Protein 6WN2 (pdb70)

Nearest PDB structures (foldseek):
  6wn2-assembly1_B  TM=1.003E+00  e=2.909E-62  Escherichia coli
  1x8x-assembly1_A  TM=9.915E-01  e=3.720E-56  Escherichia coli
  6hb5-assembly1_A  TM=9.969E-01  e=1.531E-54  Escherichia coli BL21(DE3)
  6hb6-assembly1_A  TM=9.961E-01  e=2.624E-54  Escherichia coli BL21(DE3)
  1wq3-assembly1_A  TM=9.915E-01  e=6.558E-54  Escherichia coli str. K-12 substr. W3110

Foldseek 3Di:
DLVVLCVVLQFFDDKPCCVVVVVVLVVAAAEEEEEDELLDLFDFPQCQLVLLVLLSSVVSPYAYEYEYALPLNQQDAQFQPQADRDGDDSVVRVNSSVSHLVQSVVSAACPDPPNRYHYHYLCVVPVPPDPVNCCPVQVVLDDVVVLCVPPRAVNLVPDVVRHDDPSNSCSLSSLLVVLLCCCVPPVHQEYEEAPSCPSSRVSNQSSNCVPVVDHGMYTHTYRQAAPVRDHPQDDPNHGGTLDCVVPPLQNQLVSLLPHDLRRQLSLCSSQAPDDNVVSVVLNVCCVPVVDHRCRSVVSSQGNSCSRVNPVSSVRNVD/DLVVQLVLLQFFPDKPDVVVVVVVVVVDAAEEEEEDELLDLFDFVQCQLVLLVLLSSVVSPYAYEYEYALPLNQQDALFQPQADRDRDDNVSRVNSSVSHVVQSVLSFAQPDPPNRYHYHYLCVVPVPDDPVCLCPVQVVLDDVVVLCVDNRQVSQPPDPVSHDDPRNSCSLSSLLVVLLCCCVPVVHAEYEEAPSCVSSRVSNQSSNCVNPVDGHMYTYTYRDAAPVRDDPQAQPHHGHGLDCVVQPLQSQLVSLLPHDPRRLLSLCSRQAPDRNVRSVVLNVCCVPPPDHRCSSVVSSQGNSCSSPNPVRSVVNVD

B-factor: mean 38.4, std 14.86, range [16.3, 122.46]

Radius of gyration: 32.3 Å; Cα contacts (8 Å, |Δi|>4): 1134; chains: 2; bounding box: 47×68×113 Å

Structure (mmCIF, N/CA/C/O backbone):
data_6WN2
#
_entry.id   6WN2
#
_cell.length_a   38.093
_cell.length_b   93.904
_cell.length_c   99.900
_cell.angle_alpha   90.000
_cell.angle_beta   92.630
_cell.angle_gamma   90.000
#
_symmetry.space_group_name_H-M   'P 1 21 1'
#
loop_
_entity.id
_entity.type
_entity.pdbx_description
1 polymer 'Tyrosine--tRNA ligase'
2 non-polymer O-SULFO-L-TYROSINE
3 non-polymer 'TETRAETHYLENE GLYCOL'
4 non-polymer 'SODIUM ION'
5 non-polymer 'SULFATE ION'
6 water water
#
loop_
_atom_site.group_PDB
_atom_site.id
_atom_site.type_symbol
_atom_site.label_atom_id
_atom_site.label_alt_id
_atom_site.label_comp_id
_atom_site.label_asym_id
_atom_site.label_entity_id
_atom_site.label_seq_id
_atom_site.pdbx_PDB_ins_code
_atom_site.Cartn_x
_atom_site.Cartn_y
_atom_site.Cartn_z
_atom_site.occupancy
_atom_site.B_iso_or_equiv
_atom_site.auth_seq_id
_atom_site.auth_comp_id
_atom_site.auth_asym_id
_atom_site.auth_atom_id
_atom_site.pdbx_PDB_model_num
ATOM 1 N N . ASN A 1 5 ? 8.198 -29.848 60.072 1.00 47.32 5 ASN A N 1
ATOM 2 C CA A ASN A 1 5 ? 8.054 -29.559 61.529 0.25 49.80 5 ASN A CA 1
ATOM 3 C CA B ASN A 1 5 ? 8.055 -29.560 61.529 0.25 49.82 5 ASN A CA 1
ATOM 4 C CA C ASN A 1 5 ? 8.069 -29.565 61.527 0.50 48.60 5 ASN A CA 1
ATOM 5 C C . ASN A 1 5 ? 8.762 -28.240 61.866 1.00 45.92 5 ASN A C 1
ATOM 6 O O . ASN A 1 5 ? 8.377 -27.620 62.868 1.00 50.46 5 ASN A O 1
ATOM 19 N N . LEU A 1 6 ? 9.773 -27.839 61.082 1.00 45.00 6 LEU A N 1
ATOM 20 C CA . LEU A 1 6 ? 10.429 -26.523 61.353 1.00 41.31 6 LEU A CA 1
ATOM 21 C C . LEU A 1 6 ? 9.349 -25.449 61.197 1.00 32.09 6 LEU A C 1
ATOM 22 O O . LEU A 1 6 ? 9.234 -24.585 62.092 1.00 36.11 6 LEU A O 1
ATOM 27 N N . ILE A 1 7 ? 8.599 -25.483 60.093 1.00 30.31 7 ILE A N 1
ATOM 28 C CA . ILE A 1 7 ? 7.554 -24.452 59.828 1.00 31.18 7 ILE A CA 1
ATOM 29 C C . ILE A 1 7 ? 6.555 -24.454 60.988 1.00 35.79 7 ILE A C 1
ATOM 30 O O . ILE A 1 7 ? 6.216 -23.354 61.492 1.00 34.87 7 ILE A O 1
ATOM 35 N N . LYS A 1 8 ? 6.157 -25.648 61.431 1.00 42.87 8 LYS A N 1
ATOM 36 C CA . LYS A 1 8 ? 5.237 -25.874 62.578 1.00 42.54 8 LYS A CA 1
ATOM 37 C C . LYS A 1 8 ? 5.814 -25.194 63.820 1.00 39.05 8 LYS A C 1
ATOM 38 O O . LYS A 1 8 ? 5.055 -24.467 64.489 1.00 43.77 8 LYS A O 1
ATOM 44 N N . GLN A 1 9 ? 7.097 -25.395 64.127 1.00 34.63 9 GLN A N 1
ATOM 45 C CA . GLN A 1 9 ? 7.709 -24.828 65.363 1.00 43.87 9 GLN A CA 1
ATOM 46 C C . GLN A 1 9 ? 7.819 -23.303 65.239 1.00 35.02 9 GLN A C 1
ATOM 47 O O . GLN A 1 9 ? 7.650 -22.614 66.246 1.00 34.29 9 GLN A O 1
ATOM 53 N N . LEU A 1 10 ? 8.111 -22.786 64.046 1.00 31.05 10 LEU A N 1
ATOM 54 C CA . LEU A 1 10 ? 8.115 -21.315 63.820 1.00 29.51 10 LEU A CA 1
ATOM 55 C C . LEU A 1 10 ? 6.701 -20.769 64.071 1.00 31.93 10 LEU A C 1
ATOM 56 O O . LEU A 1 10 ? 6.566 -19.735 64.751 1.00 27.36 10 LEU A O 1
ATOM 61 N N . GLN A 1 11 ? 5.673 -21.434 63.545 1.00 34.95 11 GLN A N 1
ATOM 62 C CA . GLN A 1 11 ? 4.250 -21.038 63.758 1.00 38.21 11 GLN A CA 1
ATOM 63 C C . GLN A 1 11 ? 3.919 -20.996 65.266 1.00 36.53 11 GLN A C 1
ATOM 64 O O . GLN A 1 11 ? 3.259 -20.047 65.676 1.00 41.59 11 GLN A O 1
ATOM 70 N N . GLU A 1 12 ? 4.409 -21.937 66.074 1.00 38.89 12 GLU A N 1
ATOM 71 C CA . GLU A 1 12 ? 4.197 -21.966 67.544 1.00 38.50 12 GLU A CA 1
ATOM 72 C C . GLU A 1 12 ? 4.719 -20.676 68.177 1.00 40.13 12 GLU A C 1
ATOM 73 O O . GLU A 1 12 ? 4.183 -20.259 69.222 1.00 41.20 12 GLU A O 1
ATOM 79 N N . ARG A 1 13 ? 5.767 -20.083 67.605 1.00 34.36 13 ARG A N 1
ATOM 80 C CA . ARG A 1 13 ? 6.413 -18.879 68.183 1.00 36.16 13 ARG A CA 1
ATOM 81 C C . ARG A 1 13 ? 5.818 -17.609 67.567 1.00 32.58 13 ARG A C 1
ATOM 82 O O . ARG A 1 13 ? 6.287 -16.524 67.925 1.00 33.98 13 ARG A O 1
ATOM 90 N N . GLY A 1 14 ? 4.885 -17.754 66.620 1.00 36.38 14 GLY A N 1
ATOM 91 C CA . GLY A 1 14 ? 4.240 -16.618 65.928 1.00 38.20 14 GLY A CA 1
ATOM 92 C C . GLY A 1 14 ? 5.121 -16.012 64.845 1.00 33.02 14 GLY A C 1
ATOM 93 O O . GLY A 1 14 ? 4.911 -14.836 64.495 1.00 39.25 14 GLY A O 1
ATOM 94 N N . LEU A 1 15 ? 6.066 -16.779 64.308 1.00 32.28 15 LEU A N 1
ATOM 95 C CA . LEU A 1 15 ? 7.134 -16.234 63.431 1.00 28.04 15 LEU A CA 1
ATOM 96 C C . LEU A 1 15 ? 6.810 -16.492 61.961 1.00 30.20 15 LEU A C 1
ATOM 97 O O . LEU A 1 15 ? 7.613 -16.098 61.122 1.00 30.30 15 LEU A O 1
ATOM 102 N N . VAL A 1 16 ? 5.648 -17.062 61.638 1.00 32.96 16 VAL A N 1
ATOM 103 C CA . VAL A 1 16 ? 5.295 -17.319 60.209 1.00 30.29 16 VAL A CA 1
ATOM 104 C C . VAL A 1 16 ? 4.040 -16.513 59.872 1.00 33.10 16 VAL A C 1
ATOM 105 O O . VAL A 1 16 ? 2.992 -16.800 60.438 1.00 34.51 16 VAL A O 1
ATOM 109 N N . ALA A 1 17 ? 4.146 -15.564 58.942 1.00 33.45 17 ALA A N 1
ATOM 110 C CA . ALA A 1 17 ? 2.993 -14.788 58.432 1.00 33.61 17 ALA A CA 1
ATOM 111 C C . ALA A 1 17 ? 2.342 -15.534 57.257 1.00 35.44 17 ALA A C 1
ATOM 112 O O . ALA A 1 17 ? 1.136 -15.811 57.323 1.00 37.90 17 ALA A O 1
ATOM 114 N N . GLN A 1 18 ? 3.097 -15.844 56.205 1.00 36.76 18 GLN A N 1
ATOM 115 C CA . GLN A 1 18 ? 2.569 -16.476 54.967 1.00 36.91 18 GLN A CA 1
ATOM 116 C C . GLN A 1 18 ? 3.613 -17.454 54.424 1.00 31.42 18 GLN A C 1
ATOM 117 O O . GLN A 1 18 ? 4.828 -17.158 54.526 1.00 28.41 18 GLN A O 1
ATOM 123 N N . VAL A 1 19 ? 3.180 -18.566 53.836 1.00 28.58 19 VAL A N 1
ATOM 124 C CA . VAL A 1 19 ? 4.087 -19.451 53.060 1.00 30.38 19 VAL A CA 1
ATOM 125 C C . VAL A 1 19 ? 3.494 -19.619 51.668 1.00 30.66 19 VAL A C 1
ATOM 126 O O . VAL A 1 19 ? 2.260 -19.765 51.572 1.00 35.02 19 VAL A O 1
ATOM 130 N N . THR A 1 20 ? 4.330 -19.599 50.637 1.00 27.95 20 THR A N 1
ATOM 131 C CA . THR A 1 20 ? 3.857 -19.633 49.231 1.00 33.67 20 THR A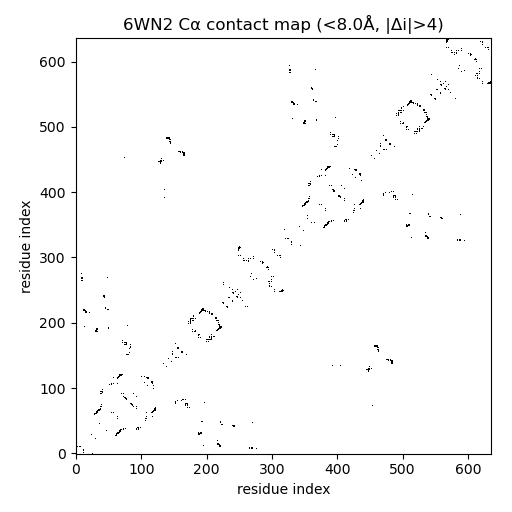 CA 1
ATOM 132 C C . THR A 1 20 ? 3.305 -21.017 48.891 1.00 39.12 20 THR A C 1
ATOM 133 O O . THR A 1 20 ? 2.290 -21.068 48.180 1.00 46.15 20 THR A O 1
ATOM 137 N N . ASP A 1 21 ? 3.912 -22.088 49.406 1.00 38.61 21 ASP A N 1
ATOM 138 C CA . ASP A 1 21 ? 3.421 -23.480 49.176 1.00 35.11 21 ASP A CA 1
ATOM 139 C C . ASP A 1 21 ? 3.859 -24.356 50.350 1.00 34.91 21 ASP A C 1
ATOM 140 O O . ASP A 1 21 ? 4.905 -25.017 50.228 1.00 32.00 21 ASP A O 1
ATOM 145 N N . GLU A 1 22 ? 3.132 -24.295 51.464 1.00 35.99 22 GLU A N 1
ATOM 146 C CA . GLU A 1 22 ? 3.601 -24.848 52.758 1.00 44.07 22 GLU A CA 1
ATOM 147 C C . GLU A 1 22 ? 3.913 -26.342 52.568 1.00 45.55 22 GLU A C 1
ATOM 148 O O . GLU A 1 22 ? 4.972 -26.794 53.059 1.00 38.29 22 GLU A O 1
ATOM 154 N N . GLU A 1 23 ? 3.074 -27.066 51.825 1.00 43.16 23 GLU A N 1
ATOM 155 C CA . GLU A 1 23 ? 3.198 -28.544 51.693 1.00 47.01 23 GLU A CA 1
ATOM 156 C C . GLU A 1 23 ? 4.494 -28.867 50.952 1.00 41.31 23 GLU A C 1
ATOM 157 O O . GLU A 1 23 ? 5.247 -29.725 51.427 1.00 44.90 23 GLU A O 1
ATOM 163 N N . ALA A 1 24 ? 4.741 -28.211 49.824 1.00 36.64 24 ALA A N 1
ATOM 164 C CA . ALA A 1 24 ? 5.926 -28.481 48.982 1.00 35.21 24 ALA A CA 1
ATOM 165 C C . ALA A 1 24 ? 7.184 -28.010 49.728 1.00 37.01 24 ALA A C 1
ATOM 166 O O . ALA A 1 24 ? 8.202 -28.738 49.651 1.00 33.23 24 ALA A O 1
ATOM 168 N N . LEU A 1 25 ? 7.114 -26.895 50.471 1.00 31.86 25 LEU A N 1
ATOM 169 C CA . LEU A 1 25 ? 8.284 -26.394 51.252 1.00 34.39 25 LEU A CA 1
ATOM 170 C C . LEU A 1 25 ? 8.546 -27.357 52.423 1.00 31.95 25 LEU A C 1
ATOM 171 O O . LEU A 1 25 ? 9.702 -27.685 52.649 1.00 29.62 25 LEU A O 1
ATOM 176 N N . ALA A 1 26 ? 7.525 -27.744 53.190 1.00 35.57 26 ALA A N 1
ATOM 177 C CA . ALA A 1 26 ? 7.715 -28.626 54.371 1.00 34.18 26 ALA A CA 1
ATOM 178 C C . ALA A 1 26 ? 8.342 -29.935 53.880 1.00 34.45 26 ALA A C 1
ATOM 179 O O . ALA A 1 26 ? 9.215 -30.467 54.566 1.00 36.08 26 ALA A O 1
ATOM 181 N N . GLU A 1 27 ? 7.941 -30.405 52.702 1.00 37.19 27 GLU A N 1
ATOM 182 C CA . GLU A 1 27 ? 8.518 -31.632 52.099 1.00 42.05 27 GLU A CA 1
ATOM 183 C C . GLU A 1 27 ? 10.018 -31.430 51.845 1.00 41.06 27 GLU A C 1
ATOM 184 O O . GLU A 1 27 ? 10.800 -32.355 52.159 1.00 34.61 27 GLU A O 1
ATOM 190 N N . ARG A 1 28 ? 10.419 -30.290 51.265 1.00 34.08 28 ARG A N 1
ATOM 191 C CA . ARG A 1 28 ? 11.833 -30.020 50.891 1.00 34.26 28 ARG A CA 1
ATOM 192 C C . ARG A 1 28 ? 12.676 -29.950 52.169 1.00 30.00 28 ARG A C 1
ATOM 193 O O . ARG A 1 28 ? 13.797 -30.530 52.189 1.00 34.70 28 ARG A O 1
ATOM 201 N N . LEU A 1 29 ? 12.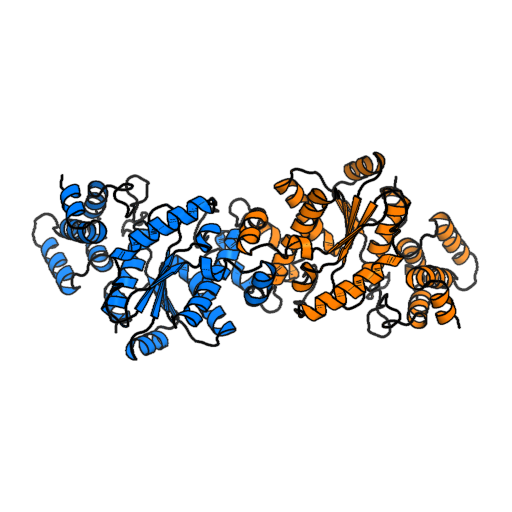164 -29.264 53.194 1.00 29.14 29 LEU A N 1
ATOM 202 C CA . LEU A 1 29 ? 12.855 -29.085 54.504 1.00 32.59 29 LEU A CA 1
ATOM 203 C C . LEU A 1 29 ? 13.080 -30.443 55.180 1.00 36.60 29 LEU A C 1
ATOM 204 O O . LEU A 1 29 ? 14.089 -30.566 55.923 1.00 38.80 29 LEU A O 1
ATOM 209 N N . ALA A 1 30 ? 12.176 -31.401 54.976 1.00 36.14 30 ALA A N 1
ATOM 210 C CA . ALA A 1 30 ? 12.220 -32.731 55.642 1.00 40.92 30 ALA A CA 1
ATOM 211 C C . ALA A 1 30 ? 13.268 -33.626 54.971 1.00 36.25 30 ALA A C 1
ATOM 212 O O . ALA A 1 30 ? 13.794 -34.514 55.642 1.00 40.13 30 ALA A O 1
ATOM 214 N N . GLN A 1 31 ? 13.582 -33.377 53.697 1.00 33.42 31 GLN A N 1
ATOM 215 C CA . GLN A 1 31 ? 14.504 -34.201 52.882 1.00 36.03 31 GLN A CA 1
ATOM 216 C C . GLN A 1 31 ? 15.937 -34.008 53.355 1.00 36.11 31 GLN A C 1
ATOM 217 O O . GLN A 1 31 ? 16.758 -34.947 53.231 1.00 35.85 31 GLN A O 1
ATOM 223 N N . GLY A 1 32 ? 16.271 -32.799 53.784 1.00 30.72 32 GLY A N 1
ATOM 224 C CA . GLY A 1 32 ? 17.679 -32.461 53.985 1.00 26.60 32 GLY A CA 1
ATOM 225 C C . GLY A 1 32 ? 17.874 -30.951 54.019 1.00 25.32 32 GLY A C 1
ATOM 226 O O . GLY A 1 32 ? 16.931 -30.200 53.801 1.00 27.33 32 GLY A O 1
ATOM 227 N N . PRO A 1 33 ? 19.094 -30.507 54.336 1.00 27.22 33 PRO A N 1
ATOM 228 C CA . PRO A 1 33 ? 19.424 -29.086 54.360 1.00 25.41 33 PRO A CA 1
ATOM 229 C C . PRO A 1 33 ? 19.095 -28.412 53.025 1.00 29.43 33 PRO A C 1
ATOM 230 O O . PRO A 1 33 ? 19.403 -28.977 51.974 1.00 26.18 33 PRO A O 1
ATOM 234 N N . ILE A 1 34 ? 18.568 -27.198 53.098 1.00 30.07 34 ILE A N 1
ATOM 235 C CA . ILE A 1 34 ? 18.362 -26.342 51.899 1.00 27.82 34 ILE A CA 1
ATOM 236 C C . ILE A 1 34 ? 19.232 -25.115 52.092 1.00 27.45 34 ILE A C 1
ATOM 237 O O . ILE A 1 34 ? 19.643 -24.855 53.245 1.00 22.62 34 ILE A O 1
ATOM 242 N N . ALA A 1 35 ? 19.452 -24.374 51.014 1.00 22.01 35 ALA A N 1
ATOM 243 C CA . ALA A 1 35 ? 19.964 -22.996 51.103 1.00 22.14 35 ALA A CA 1
ATOM 244 C C . ALA A 1 35 ? 18.774 -22.032 51.016 1.00 21.21 35 ALA A C 1
ATOM 245 O O . ALA A 1 35 ? 17.839 -22.245 50.218 1.00 27.75 35 ALA A O 1
ATOM 247 N N . LEU A 1 36 ? 18.762 -21.037 51.889 1.00 24.76 36 LEU A N 1
ATOM 248 C CA . LEU A 1 36 ? 17.714 -19.988 51.941 1.00 21.74 36 LEU A CA 1
ATOM 249 C C . LEU A 1 36 ? 18.421 -18.643 52.029 1.00 20.41 36 LEU A C 1
ATOM 250 O O . LEU A 1 36 ? 19.655 -18.611 52.306 1.00 22.50 36 LEU A O 1
ATOM 255 N N . TYR A 1 37 ? 17.640 -17.585 51.873 1.00 23.62 37 TYR A N 1
ATOM 256 C CA . TYR A 1 37 ? 18.196 -16.227 52.013 1.00 23.53 37 TYR A CA 1
ATOM 257 C C . TYR A 1 37 ? 17.158 -15.222 52.476 1.00 19.13 37 TYR A C 1
ATOM 258 O O . TYR A 1 37 ? 15.975 -15.451 52.422 1.00 20.32 37 TYR A O 1
ATOM 267 N N . CYS A 1 38 ? 17.719 -14.112 52.911 1.00 24.09 38 CYS A N 1
ATOM 268 C CA . CYS A 1 38 ? 16.991 -12.895 53.293 1.00 21.45 38 CYS A CA 1
ATOM 269 C C . CYS A 1 38 ? 17.872 -11.721 52.885 1.00 24.31 38 CYS A C 1
ATOM 270 O O . CYS A 1 38 ? 19.054 -11.791 53.083 1.00 26.15 38 CYS A O 1
ATOM 273 N N . GLY A 1 39 ? 17.265 -10.712 52.294 1.00 24.37 39 GLY A N 1
ATOM 274 C CA . GLY A 1 39 ? 17.943 -9.475 51.857 1.00 26.80 39 GLY A CA 1
ATOM 275 C C . GLY A 1 39 ? 17.847 -8.351 52.883 1.00 23.88 39 GLY A C 1
ATOM 276 O O . GLY A 1 39 ? 16.797 -8.192 53.508 1.00 24.19 39 GLY A O 1
ATOM 277 N N . PHE A 1 40 ? 18.897 -7.530 52.986 1.00 24.16 40 PHE A N 1
ATOM 278 C CA . PHE A 1 40 ? 18.918 -6.298 53.800 1.00 27.34 40 PHE A CA 1
ATOM 279 C C . PHE A 1 40 ? 19.451 -5.147 52.948 1.00 26.73 40 PHE A C 1
ATOM 280 O O . PHE A 1 40 ? 20.543 -5.308 52.430 1.00 26.42 40 PHE A O 1
ATOM 288 N N . ASP A 1 41 ? 18.682 -4.057 52.816 1.00 27.63 41 ASP A N 1
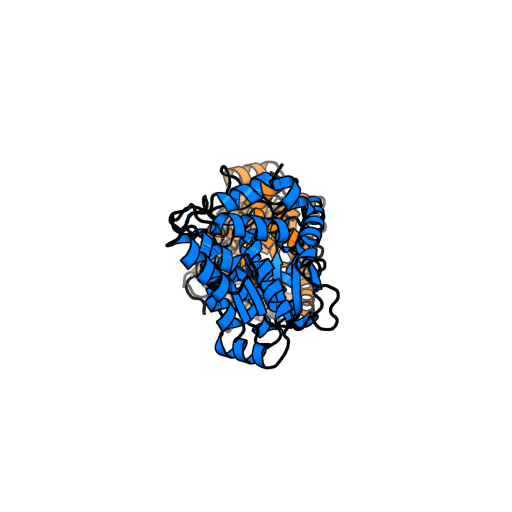ATOM 289 C CA . ASP A 1 41 ? 19.071 -2.902 51.967 1.00 30.13 41 ASP A CA 1
ATOM 290 C C . ASP A 1 41 ? 19.837 -1.874 52.797 1.00 30.86 41 ASP A C 1
ATOM 291 O O . ASP A 1 41 ? 19.479 -1.609 53.935 1.00 30.19 41 ASP A O 1
ATOM 296 N N . PRO A 1 42 ? 20.926 -1.281 52.251 1.00 30.48 42 PRO A N 1
ATOM 297 C CA . PRO A 1 42 ? 21.597 -0.151 52.898 1.00 35.07 42 PRO A CA 1
ATOM 298 C C . PRO A 1 42 ? 20.817 1.163 52.709 1.00 34.79 42 PRO A C 1
ATOM 299 O O . PRO A 1 42 ? 21.221 2.011 51.925 1.00 34.19 42 PRO A O 1
ATOM 303 N N . THR A 1 43 ? 19.707 1.282 53.435 1.00 32.05 43 THR A N 1
ATOM 304 C CA . THR A 1 43 ? 18.841 2.486 53.530 1.00 38.76 43 THR A CA 1
ATOM 305 C C . THR A 1 43 ? 19.449 3.450 54.564 1.00 42.01 43 THR A C 1
ATOM 306 O O . THR A 1 43 ? 19.106 4.646 54.545 1.00 37.24 43 THR A O 1
ATOM 310 N N . ALA A 1 44 ? 20.360 2.943 55.393 1.00 38.79 44 ALA A N 1
ATOM 311 C CA . ALA A 1 44 ? 21.066 3.697 56.454 1.00 42.78 44 ALA A CA 1
ATOM 312 C C . ALA A 1 44 ? 22.380 2.980 56.764 1.00 42.56 44 ALA A C 1
ATOM 313 O O . ALA A 1 44 ? 22.637 1.930 56.159 1.00 40.74 44 ALA A O 1
ATOM 315 N N . ASP A 1 45 ? 23.208 3.556 57.635 1.00 37.42 45 ASP A N 1
ATOM 316 C CA . ASP A 1 45 ? 24.529 2.995 58.008 1.00 43.07 45 ASP A CA 1
ATOM 317 C C . ASP A 1 45 ? 24.344 1.896 59.070 1.00 37.48 45 ASP A C 1
ATOM 318 O O . ASP A 1 45 ? 25.358 1.390 59.522 1.00 36.57 45 ASP A O 1
ATOM 323 N N . SER A 1 46 ? 23.100 1.499 59.381 1.00 38.05 46 SER A N 1
ATOM 324 C CA . SER A 1 46 ? 22.741 0.476 60.405 1.00 35.30 46 SER A CA 1
ATOM 325 C C . SER A 1 46 ? 21.406 -0.172 60.050 1.00 31.98 46 SER A C 1
ATOM 326 O O . SER A 1 46 ? 20.554 0.510 59.478 1.00 32.51 46 SER A O 1
ATOM 329 N N . LEU A 1 47 ? 21.231 -1.449 60.398 1.00 29.80 47 LEU A N 1
ATOM 330 C CA . LEU A 1 47 ? 19.899 -2.076 60.527 1.00 28.68 47 LEU A CA 1
ATOM 331 C C . LEU A 1 47 ? 19.233 -1.578 61.804 1.00 27.21 47 LEU A C 1
ATOM 332 O O . LEU A 1 47 ? 19.941 -1.003 62.678 1.00 32.35 47 LEU A O 1
ATOM 337 N N . HIS A 1 48 ? 17.928 -1.800 61.897 1.00 28.38 48 HIS A N 1
ATOM 338 C CA . HIS A 1 48 ? 17.083 -1.446 63.069 1.00 32.24 48 HIS A CA 1
ATOM 339 C C . HIS A 1 48 ? 16.192 -2.639 63.432 1.00 35.00 48 HIS A C 1
ATOM 340 O O . HIS A 1 48 ? 16.324 -3.711 62.786 1.00 28.99 48 HIS A O 1
ATOM 347 N N . LEU A 1 49 ? 15.323 -2.464 64.434 1.00 35.15 49 LEU A N 1
ATOM 348 C CA . LEU A 1 49 ? 14.489 -3.556 64.986 1.00 38.22 49 LEU A CA 1
ATOM 349 C C . LEU A 1 49 ? 13.585 -4.168 63.909 1.00 41.19 49 LEU A C 1
ATOM 350 O O . LEU A 1 49 ? 13.142 -5.287 64.123 1.00 34.11 49 LEU A O 1
ATOM 355 N N . GLY A 1 50 ? 13.282 -3.450 62.826 1.00 37.34 50 GLY A N 1
ATOM 356 C CA . GLY A 1 50 ? 12.447 -3.965 61.730 1.00 36.61 50 GLY A CA 1
ATOM 357 C C . GLY A 1 50 ? 13.143 -5.096 60.991 1.00 33.87 50 GLY A C 1
ATOM 358 O O . GLY A 1 50 ? 12.459 -5.901 60.373 1.00 39.03 50 GLY A O 1
ATOM 359 N N . HIS A 1 51 ? 14.470 -5.138 61.057 1.00 34.36 51 HIS A N 1
ATOM 360 C CA . HIS A 1 51 ? 15.329 -6.184 60.452 1.00 33.25 51 HIS A CA 1
ATOM 361 C C . HIS A 1 51 ? 15.535 -7.371 61.408 1.00 30.18 51 HIS A C 1
ATOM 362 O O . HIS A 1 51 ? 15.987 -8.408 60.926 1.00 32.03 51 HIS A O 1
ATOM 369 N N . LEU A 1 52 ? 15.274 -7.237 62.712 1.00 26.96 52 LEU A N 1
ATOM 370 C CA . LEU A 1 52 ? 15.789 -8.231 63.697 1.00 27.44 52 LEU A CA 1
ATOM 371 C C . LEU A 1 52 ? 15.056 -9.575 63.529 1.00 31.32 52 LEU A C 1
ATOM 372 O O . LEU A 1 52 ? 15.728 -10.624 63.635 1.00 29.27 52 LEU A O 1
ATOM 377 N N . VAL A 1 53 ? 13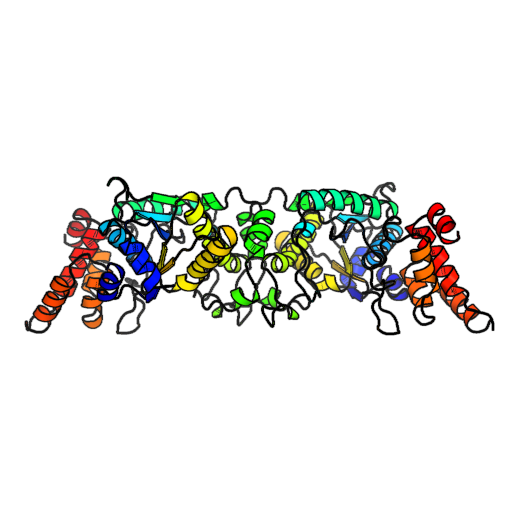.733 -9.586 63.311 1.00 29.82 53 VAL A N 1
ATOM 378 C CA . VAL A 1 53 ? 12.987 -10.877 63.253 1.00 33.45 53 VAL A CA 1
ATOM 379 C C . VAL A 1 53 ? 13.461 -11.664 62.028 1.00 31.04 53 VAL A C 1
ATOM 380 O O . VAL A 1 53 ? 13.842 -12.826 62.154 1.00 28.69 53 VAL A O 1
ATOM 384 N N . PRO A 1 54 ? 13.505 -11.084 60.808 1.00 28.77 54 PRO A N 1
ATOM 385 C CA . PRO A 1 54 ? 14.042 -11.813 59.653 1.00 27.84 54 PRO A CA 1
ATOM 386 C C . PRO A 1 54 ? 15.457 -12.361 59.914 1.00 27.33 54 PRO A C 1
ATOM 387 O O . PRO A 1 54 ? 15.739 -13.515 59.561 1.00 29.27 54 PRO A O 1
ATOM 391 N N . LEU A 1 55 ? 16.310 -11.580 60.581 1.00 27.01 55 LEU A N 1
ATOM 392 C CA . LEU A 1 55 ? 17.709 -12.005 60.868 1.00 29.21 55 LEU A CA 1
ATOM 393 C C . LEU A 1 55 ? 17.703 -13.192 61.851 1.00 28.39 55 LEU A C 1
ATOM 394 O O . LEU A 1 55 ? 18.463 -14.160 61.624 1.00 25.34 55 LEU A O 1
ATOM 399 N N . LEU A 1 56 ? 16.873 -13.134 62.885 1.00 27.89 56 LEU A N 1
ATOM 400 C CA . LEU A 1 56 ? 16.843 -14.211 63.904 1.00 29.73 56 LEU A CA 1
ATOM 401 C C . LEU A 1 56 ? 16.260 -15.470 63.234 1.00 28.24 56 LEU A C 1
ATOM 402 O O . LEU A 1 56 ? 16.730 -16.554 63.530 1.00 28.76 56 LEU A O 1
ATOM 407 N N . CYS A 1 57 ? 15.335 -15.322 62.279 1.00 32.40 57 CYS A N 1
ATOM 408 C CA . CYS A 1 57 ? 14.762 -16.465 61.519 1.00 28.14 57 CYS A CA 1
ATOM 409 C C . CYS A 1 57 ? 15.826 -17.101 60.625 1.00 29.10 57 CYS A C 1
ATOM 410 O O . CYS A 1 57 ? 15.910 -18.352 60.585 1.00 25.16 57 CYS A O 1
ATOM 413 N N . LEU A 1 58 ? 16.635 -16.299 59.944 1.00 30.11 58 LEU A N 1
ATOM 414 C CA . LEU A 1 58 ? 17.853 -16.801 59.259 1.00 28.15 58 LEU A CA 1
ATOM 415 C C . LEU A 1 58 ? 18.689 -17.634 60.244 1.00 31.54 58 LEU A C 1
ATOM 416 O O . LEU A 1 58 ? 19.091 -18.755 59.912 1.00 27.95 58 LEU A O 1
ATOM 421 N N . LYS A 1 59 ? 18.913 -17.128 61.448 1.00 27.87 59 LYS A N 1
ATOM 422 C CA . LYS A 1 59 ? 19.655 -17.880 62.499 1.00 26.93 59 LYS A CA 1
ATOM 423 C C . LYS A 1 59 ? 18.928 -19.188 62.862 1.00 25.95 59 LYS A C 1
ATOM 424 O O . LYS A 1 59 ? 19.598 -20.251 62.928 1.00 29.17 59 LYS A O 1
ATOM 430 N N . ARG A 1 60 ? 17.626 -19.133 63.142 1.00 26.37 60 ARG A N 1
ATOM 431 C CA . ARG A 1 60 ? 16.814 -20.340 63.464 1.00 24.76 60 ARG A CA 1
ATOM 432 C C . ARG A 1 60 ? 16.955 -21.393 62.356 1.00 26.07 60 ARG A C 1
ATOM 433 O O . ARG A 1 60 ? 17.185 -22.540 62.688 1.00 23.41 60 ARG A O 1
ATOM 441 N N . PHE A 1 61 ? 16.866 -21.023 61.074 1.00 23.24 61 PHE A N 1
ATOM 442 C CA . PHE A 1 61 ? 17.013 -21.994 59.972 1.00 22.95 61 PHE A CA 1
ATOM 443 C C . PHE A 1 61 ? 18.379 -22.654 60.019 1.00 24.04 61 PHE A C 1
ATOM 444 O O . PHE A 1 61 ? 18.442 -23.874 59.786 1.00 24.42 61 PHE A O 1
ATOM 452 N N . GLN A 1 62 ? 19.432 -21.879 60.268 1.00 24.85 62 GLN A N 1
ATOM 453 C CA . GLN A 1 62 ? 20.810 -22.418 60.306 1.00 25.69 62 GLN A CA 1
ATOM 454 C C . GLN A 1 62 ? 20.912 -23.404 61.463 1.00 26.36 62 GLN A C 1
ATOM 455 O O . GLN A 1 62 ? 21.564 -24.455 61.277 1.00 24.25 62 GLN A O 1
ATOM 461 N N . GLN A 1 63 ? 20.353 -23.045 62.624 1.00 24.41 63 GLN A N 1
ATOM 462 C CA . GLN A 1 63 ? 20.383 -23.915 63.835 1.00 26.09 63 GLN A CA 1
ATOM 463 C C . GLN A 1 63 ? 19.673 -25.238 63.507 1.00 29.01 63 GLN A C 1
ATOM 464 O O . GLN A 1 63 ? 20.112 -26.295 64.021 1.00 25.37 63 GLN A O 1
ATOM 470 N N . ALA A 1 64 ? 18.656 -25.190 62.635 1.00 23.05 64 ALA A N 1
ATOM 471 C CA . ALA A 1 64 ? 17.886 -26.378 62.201 1.00 23.35 64 ALA A CA 1
ATOM 472 C C . ALA A 1 64 ? 18.697 -27.184 61.166 1.00 25.61 64 ALA A C 1
ATOM 473 O O . ALA A 1 64 ? 18.268 -28.283 60.829 1.00 29.11 64 ALA A O 1
ATOM 475 N N . GLY A 1 65 ? 19.861 -26.699 60.724 1.00 22.32 65 GLY A N 1
ATOM 476 C CA . GLY A 1 65 ? 20.797 -27.430 59.850 1.00 21.87 65 GLY A CA 1
ATOM 477 C C . GLY A 1 65 ? 20.746 -26.952 58.393 1.00 23.80 65 GLY A C 1
ATOM 478 O O . GLY A 1 65 ? 21.322 -27.597 57.529 1.00 25.90 65 GLY A O 1
ATOM 479 N N . HIS A 1 66 ? 20.116 -25.817 58.122 1.00 20.40 66 HIS A N 1
ATOM 480 C CA . HIS A 1 66 ? 20.030 -25.253 56.743 1.00 21.12 66 HIS A CA 1
ATOM 481 C C . HIS A 1 66 ? 21.140 -24.213 56.534 1.00 25.32 66 HIS A C 1
ATOM 482 O O . HIS A 1 66 ? 21.785 -23.821 57.513 1.00 24.30 66 HIS A O 1
ATOM 489 N N . LYS A 1 67 ? 21.359 -23.790 55.283 1.00 23.97 67 LYS A N 1
ATOM 490 C CA . LYS A 1 67 ? 22.511 -22.934 54.886 1.00 24.86 67 LYS A CA 1
ATOM 491 C C . LYS A 1 67 ? 21.986 -21.526 54.608 1.00 24.54 67 LYS A C 1
ATOM 492 O O . LYS A 1 67 ? 21.326 -21.344 53.592 1.00 24.06 67 LYS A O 1
ATOM 498 N N . PRO A 1 68 ? 22.211 -20.525 55.484 1.00 24.58 68 PRO A N 1
ATOM 499 C CA . PRO A 1 68 ? 21.665 -19.185 55.262 1.00 24.81 68 PRO A CA 1
ATOM 500 C C . PRO A 1 68 ? 22.566 -18.309 54.386 1.00 24.42 68 PRO A C 1
ATOM 501 O O . PRO A 1 68 ? 23.815 -18.332 54.558 1.00 25.60 68 PRO A O 1
ATOM 505 N N . VAL A 1 69 ? 21.949 -17.572 53.463 1.00 23.99 69 VAL A N 1
ATOM 506 C CA . VAL A 1 69 ? 22.656 -16.530 52.665 1.00 24.11 69 VAL A CA 1
ATOM 507 C C . VAL A 1 69 ? 22.120 -15.171 53.101 1.00 25.38 69 VAL A C 1
ATOM 508 O O . VAL A 1 69 ? 20.906 -14.955 52.994 1.00 24.54 69 VAL A O 1
ATOM 512 N N . ALA A 1 70 ? 22.979 -14.295 53.627 1.00 20.43 70 ALA A N 1
ATOM 513 C CA . ALA A 1 70 ? 22.608 -12.916 53.989 1.00 25.02 70 ALA A CA 1
ATOM 514 C C . ALA A 1 70 ? 22.992 -12.019 52.803 1.00 25.40 70 ALA A C 1
ATOM 515 O O . ALA A 1 70 ? 24.204 -11.882 52.563 1.00 25.34 70 ALA A O 1
ATOM 517 N N . VAL A 1 71 ? 21.999 -11.499 52.078 1.00 25.89 71 VAL A N 1
ATOM 518 C CA . VAL A 1 71 ? 22.219 -10.647 50.880 1.00 27.75 71 VAL A CA 1
ATOM 519 C C . VAL A 1 71 ? 22.185 -9.183 51.315 1.00 26.94 71 VAL A C 1
ATOM 520 O O . VAL A 1 71 ? 21.198 -8.766 51.891 1.00 26.66 71 VAL A O 1
ATOM 524 N N . VAL A 1 72 ? 23.258 -8.440 51.070 1.00 28.76 72 VAL A N 1
ATOM 525 C CA . VAL A 1 72 ? 23.240 -6.977 51.346 1.00 25.39 72 VAL A CA 1
ATOM 526 C C . VAL A 1 72 ? 23.008 -6.308 49.994 1.00 21.70 72 VAL A C 1
ATOM 527 O O . VAL A 1 72 ? 23.572 -6.779 48.980 1.00 25.82 72 VAL A O 1
ATOM 531 N N . GLY A 1 73 ? 22.103 -5.336 49.952 1.00 28.68 73 GLY A N 1
ATOM 532 C CA . GLY A 1 73 ? 21.608 -4.744 48.687 1.00 30.74 73 GLY A CA 1
ATOM 533 C C . GLY A 1 73 ? 22.503 -3.629 48.162 1.00 28.04 73 GLY A C 1
ATOM 534 O O . GLY A 1 73 ? 22.034 -2.441 48.150 1.00 28.42 73 GLY A O 1
ATOM 535 N N . GLY A 1 74 ? 23.704 -3.993 47.700 1.00 29.20 74 GLY A N 1
ATOM 536 C CA . GLY A 1 74 ? 24.631 -3.097 46.963 1.00 33.11 74 GLY A CA 1
ATOM 537 C C . GLY A 1 74 ? 24.000 -2.476 45.718 1.00 32.95 74 GLY A C 1
ATOM 538 O O . GLY A 1 74 ? 24.344 -1.330 45.390 1.00 34.80 74 GLY A O 1
ATOM 539 N N . ALA A 1 75 ? 23.145 -3.208 45.001 1.00 33.01 75 ALA A N 1
ATOM 540 C CA . ALA A 1 75 ? 22.426 -2.708 43.804 1.00 30.03 75 ALA A CA 1
ATOM 541 C C . ALA A 1 75 ? 21.058 -2.143 44.227 1.00 30.38 75 ALA A C 1
ATOM 542 O O . ALA A 1 75 ? 20.679 -1.028 43.805 1.00 28.96 75 ALA A O 1
ATOM 544 N N . THR A 1 76 ? 20.313 -2.875 45.050 1.00 25.17 76 THR A N 1
ATOM 545 C CA . THR A 1 76 ? 18.899 -2.542 45.351 1.00 28.13 76 THR A CA 1
ATOM 546 C C . THR A 1 76 ? 18.857 -1.269 46.200 1.00 27.68 76 THR A C 1
ATOM 547 O O . THR A 1 76 ? 17.883 -0.514 46.031 1.00 27.99 76 THR A O 1
ATOM 551 N N . GLY A 1 77 ? 19.869 -1.047 47.049 1.00 30.42 77 GLY A N 1
ATOM 552 C CA . GLY A 1 77 ? 20.000 0.170 47.885 1.00 29.62 77 GLY A CA 1
ATOM 553 C C . GLY A 1 77 ? 20.220 1.404 47.030 1.00 27.51 77 GLY A C 1
ATOM 554 O O . GLY A 1 77 ? 20.063 2.511 47.555 1.00 30.48 77 GLY A O 1
ATOM 555 N N . LEU A 1 78 ? 20.523 1.227 45.740 1.00 27.82 78 LEU A N 1
ATOM 556 C CA . LEU A 1 78 ? 20.708 2.363 44.798 1.00 26.68 78 LEU A CA 1
ATOM 557 C C . LEU A 1 78 ? 19.371 2.733 44.160 1.00 32.66 78 LEU A C 1
ATOM 558 O O . LEU A 1 78 ? 19.315 3.794 43.475 1.00 31.48 78 LEU A O 1
ATOM 563 N N . ILE A 1 79 ? 18.329 1.931 44.398 1.00 29.66 79 ILE A N 1
ATOM 564 C CA . ILE A 1 79 ? 17.032 2.031 43.668 1.00 30.55 79 ILE A CA 1
ATOM 565 C C . ILE A 1 79 ? 15.937 2.355 44.681 1.00 33.90 79 ILE A C 1
ATOM 566 O O . ILE A 1 79 ? 15.230 3.356 44.487 1.00 30.64 79 ILE A O 1
ATOM 571 N N . GLY A 1 80 ? 15.825 1.555 45.742 1.00 29.42 80 GLY A N 1
ATOM 572 C CA . GLY A 1 80 ? 14.933 1.820 46.873 1.00 27.43 80 GLY A CA 1
ATOM 573 C C . GLY A 1 80 ? 13.628 1.055 46.760 1.00 25.99 80 GLY A C 1
ATOM 574 O O . GLY A 1 80 ? 12.941 1.174 45.754 1.00 28.09 80 GLY A O 1
ATOM 575 N N . ASP A 1 81 ? 13.270 0.294 47.800 1.00 27.35 81 ASP A N 1
ATOM 576 C CA . ASP A 1 81 ? 12.049 -0.554 47.800 1.00 24.61 81 ASP A CA 1
ATOM 577 C C . ASP A 1 81 ? 10.824 0.253 48.216 1.00 26.18 81 ASP A C 1
ATOM 578 O O . ASP A 1 81 ? 10.714 0.717 49.353 1.00 29.99 81 ASP A O 1
ATOM 583 N N . PRO A 1 82 ? 9.814 0.381 47.333 1.00 26.73 82 PRO A N 1
ATOM 584 C CA . PRO A 1 82 ? 8.612 1.162 47.644 1.00 29.62 82 PRO A CA 1
ATOM 585 C C . PRO A 1 82 ? 7.547 0.438 48.473 1.00 25.75 82 PRO A C 1
ATOM 586 O O . PRO A 1 82 ? 6.538 1.042 48.742 1.00 27.32 82 PRO A O 1
ATOM 590 N N . SER A 1 83 ? 7.743 -0.875 48.710 1.00 25.69 83 SER A N 1
ATOM 591 C CA . SER A 1 83 ? 6.731 -1.830 49.220 1.00 26.48 83 SER A CA 1
ATOM 592 C C . SER A 1 83 ? 6.099 -1.291 50.506 1.00 25.16 83 SER A C 1
ATOM 593 O O . SER A 1 83 ? 6.840 -1.130 51.505 1.00 27.80 83 SER A O 1
ATOM 596 N N . PHE A 1 84 ? 4.795 -1.012 50.433 1.00 28.82 84 PHE A N 1
ATOM 597 C CA . PHE A 1 84 ? 3.916 -0.525 51.524 1.00 31.37 84 PHE A CA 1
ATOM 598 C C . PHE A 1 84 ? 4.444 0.806 52.068 1.00 35.50 84 PHE A C 1
ATOM 599 O O . PHE A 1 84 ? 4.156 1.110 53.220 1.00 39.64 84 PHE A O 1
ATOM 607 N N . LYS A 1 85 ? 5.196 1.571 51.273 1.00 34.10 85 LYS A N 1
ATOM 608 C CA . LYS A 1 85 ? 5.699 2.915 51.676 1.00 36.37 85 LYS A CA 1
ATOM 609 C C . LYS A 1 85 ? 4.763 3.992 51.102 1.00 42.73 85 LYS A C 1
ATOM 610 O O . LYS A 1 85 ? 4.345 3.877 49.928 1.00 36.19 85 LYS A O 1
ATOM 616 N N . ALA A 1 86 ? 4.420 5.003 51.906 1.00 39.17 86 ALA A N 1
ATOM 617 C CA . ALA A 1 86 ? 3.451 6.059 51.514 1.00 42.42 86 ALA A CA 1
ATOM 618 C C . ALA A 1 86 ? 4.106 6.998 50.496 1.00 37.87 86 ALA A C 1
ATOM 619 O O . ALA A 1 86 ? 3.399 7.461 49.591 1.00 48.25 86 ALA A O 1
ATOM 621 N N . ALA A 1 87 ? 5.421 7.193 50.621 1.00 32.92 87 ALA A N 1
ATOM 622 C CA . ALA A 1 87 ? 6.215 8.250 49.966 1.00 42.36 87 ALA A CA 1
ATOM 623 C C . ALA A 1 87 ? 7.489 7.693 49.323 1.00 41.22 87 ALA A C 1
ATOM 624 O O . ALA A 1 87 ? 8.194 6.879 49.928 1.00 36.25 87 ALA A O 1
ATOM 626 N N . GLU A 1 88 ? 7.787 8.184 48.128 1.00 33.69 88 GLU A N 1
ATOM 627 C CA . GLU A 1 88 ? 9.087 8.043 47.435 1.00 36.09 88 GLU A CA 1
ATOM 628 C C . GLU A 1 88 ? 10.221 8.294 48.431 1.00 36.53 88 GLU A C 1
ATOM 629 O O . GLU A 1 88 ? 10.143 9.296 49.168 1.00 39.35 88 GLU A O 1
ATOM 635 N N . ARG A 1 89 ? 11.236 7.425 48.437 1.00 32.76 89 ARG A N 1
ATOM 636 C CA . ARG A 1 89 ? 12.452 7.541 49.278 1.00 40.03 89 ARG A CA 1
ATOM 637 C C . ARG A 1 89 ? 13.463 8.461 48.585 1.00 42.98 89 ARG A C 1
ATOM 638 O O . ARG A 1 89 ? 13.460 8.506 47.340 1.00 38.67 89 ARG A O 1
ATOM 646 N N . LYS A 1 90 ? 14.338 9.092 49.375 1.00 45.00 90 LYS A N 1
ATOM 647 C CA . LYS A 1 90 ? 15.561 9.800 48.911 1.00 46.37 90 LYS A CA 1
ATOM 648 C C . LYS A 1 90 ? 16.543 8.797 48.295 1.00 40.24 90 LYS A C 1
ATOM 649 O O . LYS A 1 90 ? 16.679 7.697 48.827 1.00 43.16 90 LYS A O 1
ATOM 655 N N . LEU A 1 91 ? 17.229 9.177 47.225 1.00 33.26 91 LEU A N 1
ATOM 656 C CA . LEU A 1 91 ? 18.339 8.385 46.665 1.00 35.36 91 LEU A CA 1
ATOM 657 C C . LEU A 1 91 ? 19.562 8.645 47.528 1.00 42.69 91 LEU A C 1
ATOM 658 O O . LEU A 1 91 ? 19.656 9.745 48.099 1.00 52.38 91 LEU A O 1
ATOM 663 N N . ASN A 1 92 ? 20.468 7.675 47.590 1.00 36.91 92 ASN A N 1
ATOM 664 C CA . ASN A 1 92 ? 21.811 7.839 48.187 1.00 33.35 92 ASN A CA 1
ATOM 665 C C . ASN A 1 92 ? 22.824 7.738 47.067 1.00 36.15 92 ASN A C 1
ATOM 666 O O . ASN A 1 92 ? 22.511 7.091 46.056 1.00 39.62 92 ASN A O 1
ATOM 671 N N . THR A 1 93 ? 23.992 8.353 47.255 1.00 36.20 93 THR A N 1
ATOM 672 C CA . THR A 1 93 ? 25.100 8.295 46.279 1.00 41.91 93 THR A CA 1
ATOM 673 C C . THR A 1 93 ? 25.704 6.905 46.367 1.00 41.30 93 THR A C 1
ATOM 674 O O . THR A 1 93 ? 25.609 6.274 47.460 1.00 40.32 93 THR A O 1
ATOM 678 N N . GLU A 1 94 ? 26.308 6.466 45.270 1.00 38.68 94 GLU A N 1
ATOM 679 C CA . GLU A 1 94 ? 27.015 5.165 45.177 1.00 44.46 94 GLU A CA 1
ATOM 680 C C . GLU A 1 94 ? 28.088 5.096 46.274 1.00 47.42 94 GLU A C 1
ATOM 681 O O . GLU A 1 94 ? 28.148 4.071 46.973 1.00 45.82 94 GLU A O 1
ATOM 687 N N . GLU A 1 95 ? 28.888 6.148 46.477 1.00 41.28 95 GLU A N 1
ATOM 688 C CA . GLU A 1 95 ? 30.008 6.077 47.460 1.00 40.07 95 GLU A CA 1
ATOM 689 C C . GLU A 1 95 ? 29.431 5.906 48.876 1.00 33.28 95 GLU A C 1
ATOM 690 O O . GLU A 1 95 ? 30.055 5.205 49.692 1.00 36.72 95 GLU A O 1
ATOM 696 N N . THR A 1 96 ? 28.262 6.471 49.162 1.00 32.34 96 THR A N 1
ATOM 697 C CA . THR A 1 96 ? 27.618 6.339 50.489 1.00 38.46 96 THR A CA 1
ATOM 698 C C . THR A 1 96 ? 27.083 4.906 50.647 1.00 36.18 96 THR A C 1
ATOM 699 O O . THR A 1 96 ? 27.239 4.318 51.736 1.00 36.72 96 THR A O 1
ATOM 703 N N . VAL A 1 97 ? 26.421 4.391 49.619 1.00 36.43 97 VAL A N 1
ATOM 704 C CA . VAL A 1 97 ? 25.779 3.046 49.670 1.00 37.48 97 VAL A CA 1
ATOM 705 C C . VAL A 1 97 ? 26.903 2.024 49.862 1.00 36.37 97 VAL A C 1
ATOM 706 O O . VAL A 1 97 ? 26.748 1.132 50.732 1.00 39.76 97 VAL A O 1
ATOM 710 N N . GLN A 1 98 ? 28.022 2.182 49.150 1.00 36.90 98 GLN A N 1
ATOM 711 C CA . GLN A 1 98 ? 29.215 1.301 49.294 1.00 36.96 98 GLN A CA 1
ATOM 712 C C . GLN A 1 98 ? 29.653 1.243 50.761 1.00 39.89 98 GLN A C 1
ATOM 713 O O . GLN A 1 98 ? 29.845 0.131 51.273 1.00 42.32 98 GLN A O 1
ATOM 719 N N . GLU A 1 99 ? 29.826 2.391 51.408 1.00 42.17 99 GLU A N 1
ATOM 720 C CA . GLU A 1 99 ? 30.191 2.483 52.850 1.00 42.31 99 GLU A CA 1
ATOM 721 C C . GLU A 1 99 ? 29.139 1.773 53.713 1.00 37.43 99 GLU A C 1
ATOM 722 O O . GLU A 1 99 ? 29.523 0.983 54.607 1.00 38.45 99 GLU A O 1
ATOM 728 N N . TRP A 1 100 ? 27.862 2.055 53.461 1.00 34.81 100 TRP A N 1
ATOM 729 C CA . TRP A 1 100 ? 26.718 1.527 54.253 1.00 32.27 100 TRP A CA 1
ATOM 730 C C . TRP A 1 100 ? 26.635 -0.002 54.098 1.00 34.49 100 TRP A C 1
ATOM 731 O O . TRP A 1 100 ? 26.435 -0.683 55.119 1.00 31.70 100 TRP A O 1
ATOM 742 N N . VAL A 1 101 ? 26.862 -0.531 52.895 1.00 28.98 101 VAL A N 1
ATOM 743 C CA . VAL A 1 101 ? 26.945 -2.003 52.669 1.00 31.59 101 VAL A CA 1
ATOM 744 C C . VAL A 1 101 ? 27.952 -2.599 53.665 1.00 33.64 101 VAL A C 1
ATOM 745 O O . VAL A 1 101 ? 27.611 -3.599 54.318 1.00 32.60 101 VAL A O 1
ATOM 749 N N . ASP A 1 102 ? 29.178 -2.067 53.728 1.00 29.67 102 ASP A N 1
ATOM 750 C CA . ASP A 1 102 ? 30.258 -2.672 54.548 1.00 36.89 102 ASP A CA 1
ATOM 751 C C . ASP A 1 102 ? 29.823 -2.655 56.013 1.00 33.05 102 ASP A C 1
ATOM 752 O O . ASP A 1 102 ? 30.109 -3.631 56.714 1.00 31.21 102 ASP A O 1
ATOM 757 N N . LYS A 1 103 ? 29.108 -1.624 56.445 1.00 31.90 103 LYS A N 1
ATOM 758 C CA . LYS A 1 103 ? 28.638 -1.482 57.853 1.00 39.26 103 LYS A CA 1
ATOM 759 C C . LYS A 1 103 ? 27.545 -2.514 58.149 1.00 37.37 103 LYS A C 1
ATOM 760 O O . LYS A 1 103 ? 27.573 -3.139 59.228 1.00 37.10 103 LYS A O 1
ATOM 766 N N . ILE A 1 104 ? 26.602 -2.681 57.230 1.00 33.27 104 ILE A N 1
ATOM 767 C CA . ILE A 1 104 ? 25.492 -3.655 57.396 1.00 32.38 104 ILE A CA 1
ATOM 768 C C . ILE A 1 104 ? 26.055 -5.078 57.365 1.00 29.47 104 ILE A C 1
ATOM 769 O O . ILE A 1 104 ? 25.668 -5.880 58.258 1.00 31.65 104 ILE A O 1
ATOM 774 N N . ARG A 1 105 ? 26.949 -5.396 56.423 1.00 34.54 105 ARG A N 1
ATOM 775 C CA . ARG A 1 105 ? 27.613 -6.723 56.367 1.00 34.80 105 ARG A CA 1
ATOM 776 C C . ARG A 1 105 ? 28.211 -7.045 57.750 1.00 36.48 105 ARG A C 1
ATOM 777 O O . ARG A 1 105 ? 27.997 -8.176 58.263 1.00 32.86 105 ARG A O 1
ATOM 785 N N . LYS A 1 106 ? 28.897 -6.087 58.363 1.00 32.68 106 LYS A N 1
ATOM 786 C CA . LYS A 1 106 ? 29.558 -6.275 59.691 1.00 39.54 106 LYS A CA 1
ATOM 787 C C . LYS A 1 106 ? 28.504 -6.444 60.794 1.00 35.53 106 LYS A C 1
ATOM 788 O O . LYS A 1 106 ? 28.774 -7.143 61.798 1.00 35.44 106 LYS A O 1
ATOM 794 N N . GLN A 1 107 ? 27.349 -5.808 60.665 1.00 33.77 107 GLN A N 1
ATOM 795 C CA . GLN A 1 107 ? 26.273 -5.912 61.684 1.00 35.21 107 GLN A CA 1
ATOM 796 C C . GLN A 1 107 ? 25.595 -7.292 61.643 1.00 39.83 107 GLN A C 1
ATOM 797 O O . GLN A 1 107 ? 25.243 -7.836 62.723 1.00 31.80 107 GLN A O 1
ATOM 803 N N . VAL A 1 108 ? 25.346 -7.798 60.435 1.00 31.89 108 VAL A N 1
ATOM 804 C CA . VAL A 1 108 ? 24.667 -9.103 60.164 1.00 33.37 108 VAL A CA 1
ATOM 805 C C . VAL A 1 108 ? 25.543 -10.288 60.597 1.00 32.14 108 VAL A C 1
ATOM 806 O O . VAL A 1 108 ? 24.979 -11.256 61.149 1.00 31.14 108 VAL A O 1
ATOM 810 N N . ALA A 1 109 ? 26.852 -10.217 60.340 1.00 31.17 109 ALA A N 1
ATOM 811 C CA . ALA A 1 109 ? 27.842 -11.317 60.459 1.00 34.22 109 ALA A CA 1
ATOM 812 C C . ALA A 1 109 ? 27.722 -12.030 61.802 1.00 39.57 109 ALA A C 1
ATOM 813 O O . ALA A 1 109 ? 27.594 -13.253 61.824 1.00 43.48 109 ALA A O 1
ATOM 815 N N . PRO A 1 110 ? 27.758 -11.326 62.956 1.00 34.39 110 PRO A N 1
ATOM 816 C CA . PRO A 1 110 ? 27.781 -12.001 64.259 1.00 37.88 110 PRO A CA 1
ATOM 817 C C . PRO A 1 110 ? 26.570 -12.910 64.510 1.00 37.61 110 PRO A C 1
ATOM 818 O O . PRO A 1 110 ? 26.638 -13.750 65.396 1.00 35.56 110 PRO A O 1
ATOM 822 N N . PHE A 1 111 ? 25.472 -12.703 63.785 1.00 38.29 111 PHE A N 1
ATOM 823 C CA . PHE A 1 111 ? 24.186 -13.421 63.992 1.00 32.96 111 PHE A CA 1
ATOM 824 C C . PHE A 1 111 ? 24.214 -14.834 63.383 1.00 31.18 111 PHE A C 1
ATOM 825 O O . PHE A 1 111 ? 23.321 -15.653 63.690 1.00 36.29 111 PHE A O 1
ATOM 833 N N . LEU A 1 112 ? 25.147 -15.092 62.474 1.00 30.04 112 LEU A N 1
ATOM 834 C CA . LEU A 1 112 ? 25.199 -16.334 61.675 1.00 32.00 112 LEU A CA 1
ATOM 835 C C . LEU A 1 112 ? 26.564 -16.987 61.869 1.00 35.08 112 LEU A C 1
ATOM 836 O O . LEU A 1 112 ? 27.516 -16.283 62.259 1.00 33.91 112 LEU A O 1
ATOM 841 N N . ASP A 1 113 ? 26.647 -18.290 61.608 1.00 32.28 113 ASP A N 1
ATOM 842 C CA . ASP A 1 113 ? 27.904 -19.069 61.745 1.00 33.93 113 ASP A CA 1
ATOM 843 C C . ASP A 1 113 ? 28.526 -19.228 60.356 1.00 31.96 113 ASP A C 1
ATOM 844 O O . ASP A 1 113 ? 27.928 -19.897 59.489 1.00 32.94 113 ASP A O 1
ATOM 849 N N . PHE A 1 114 ? 29.692 -18.604 60.137 1.00 33.45 114 PHE A N 1
ATOM 850 C CA . PHE A 1 114 ? 30.433 -18.671 58.857 1.00 38.15 114 PHE A CA 1
ATOM 851 C C . PHE A 1 114 ? 31.453 -19.807 58.944 1.00 46.06 114 PHE A C 1
ATOM 852 O O . PHE A 1 114 ? 32.198 -19.987 57.964 1.00 42.79 114 PHE A O 1
ATOM 860 N N . ASP A 1 115 ? 31.413 -20.590 60.030 1.00 49.55 115 ASP A N 1
ATOM 861 C CA . ASP A 1 115 ? 32.437 -21.629 60.340 1.00 59.77 115 ASP A CA 1
ATOM 862 C C . ASP A 1 115 ? 31.788 -22.898 60.920 1.00 56.75 115 ASP A C 1
ATOM 863 O O . ASP A 1 115 ? 32.100 -23.261 62.076 1.00 47.98 115 ASP A O 1
ATOM 868 N N . CYS A 1 116 ? 30.927 -23.570 60.156 1.00 50.53 116 CYS A N 1
ATOM 869 C CA . CYS A 1 116 ? 30.320 -24.870 60.552 1.00 54.09 116 CYS A CA 1
ATOM 870 C C . CYS A 1 116 ? 30.170 -25.757 59.308 1.00 57.49 116 CYS A C 1
ATOM 871 O O . CYS A 1 116 ? 29.144 -26.443 59.180 1.00 74.66 116 CYS A O 1
ATOM 874 N N . GLY A 1 117 ? 31.169 -25.729 58.426 1.00 57.53 117 GLY A N 1
ATOM 875 C CA . GLY A 1 117 ? 31.295 -26.644 57.278 1.00 62.07 117 GLY A CA 1
ATOM 876 C C . GLY A 1 117 ? 30.197 -26.429 56.255 1.00 61.39 117 GLY A C 1
ATOM 877 O O . GLY A 1 117 ? 30.109 -25.307 55.728 1.00 59.37 117 GLY A O 1
ATOM 878 N N . GLU A 1 118 ? 29.391 -27.468 55.999 1.00 55.63 118 GLU A N 1
ATOM 879 C CA . GLU A 1 118 ? 28.446 -27.559 54.850 1.00 59.30 118 GLU A CA 1
ATOM 880 C C . GLU A 1 118 ? 27.467 -26.379 54.887 1.00 44.06 118 GLU A C 1
ATOM 881 O O . GLU A 1 118 ? 27.250 -25.763 53.802 1.00 41.91 118 GLU A O 1
ATOM 887 N N . ASN A 1 119 ? 26.902 -26.102 56.072 1.00 38.49 119 ASN A N 1
ATOM 888 C CA . ASN A 1 119 ? 25.769 -25.151 56.270 1.00 43.85 119 ASN A CA 1
ATOM 889 C C . ASN A 1 119 ? 26.331 -23.808 56.759 1.00 35.00 119 ASN A C 1
ATOM 890 O O . ASN A 1 119 ? 25.559 -23.010 57.316 1.00 34.64 119 ASN A O 1
ATOM 895 N N . SER A 1 120 ? 27.617 -23.553 56.503 1.00 36.29 120 SER A N 1
ATOM 896 C CA . SER A 1 120 ? 28.264 -22.247 56.778 1.00 32.25 120 SER A CA 1
ATOM 897 C C . SER A 1 120 ? 27.467 -21.148 56.064 1.00 26.26 120 SER A C 1
ATOM 898 O O . SER A 1 120 ? 27.122 -21.341 54.895 1.00 33.04 120 SER A O 1
ATOM 901 N N . ALA A 1 121 ? 27.210 -20.051 56.753 1.00 28.43 121 ALA A N 1
ATOM 902 C CA . ALA A 1 121 ? 26.573 -18.840 56.196 1.00 32.44 121 ALA A CA 1
ATOM 903 C C . ALA A 1 121 ? 27.405 -18.272 55.039 1.00 33.56 121 ALA A C 1
ATOM 904 O O . ALA A 1 121 ? 28.671 -18.409 55.023 1.00 29.71 121 ALA A O 1
ATOM 906 N N . ILE A 1 122 ? 26.705 -17.663 54.089 1.00 31.62 122 ILE A N 1
ATOM 907 C CA . ILE A 1 122 ? 27.309 -16.882 52.978 1.00 31.57 122 ILE A CA 1
ATOM 908 C C . ILE A 1 122 ? 26.797 -15.443 53.062 1.00 32.59 122 ILE A C 1
ATOM 909 O O . ILE A 1 122 ? 25.573 -15.247 53.191 1.00 31.93 122 ILE A O 1
ATOM 914 N N . ALA A 1 123 ? 27.714 -14.480 52.967 1.00 30.85 123 ALA A N 1
ATOM 915 C CA . ALA A 1 123 ? 27.428 -13.042 52.758 1.00 31.99 123 ALA A CA 1
ATOM 916 C C . ALA A 1 123 ? 27.449 -12.797 51.248 1.00 34.17 123 ALA A C 1
ATOM 917 O O . ALA A 1 123 ? 28.441 -13.169 50.570 1.00 38.11 123 ALA A O 1
ATOM 919 N N . ALA A 1 124 ? 26.367 -12.258 50.705 1.00 31.34 124 ALA A N 1
ATOM 920 C CA . ALA A 1 124 ? 26.314 -11.959 49.268 1.00 29.22 124 ALA A CA 1
ATOM 921 C C . ALA A 1 124 ? 25.918 -10.491 49.119 1.00 25.97 124 ALA A C 1
ATOM 922 O O . ALA A 1 124 ? 25.424 -9.887 50.080 1.00 25.64 124 ALA A O 1
ATOM 924 N N . ASN A 1 125 ? 26.192 -9.952 47.946 1.00 27.70 125 ASN A N 1
ATOM 925 C CA . ASN A 1 125 ? 25.928 -8.534 47.616 1.00 28.44 125 ASN A CA 1
ATOM 926 C C . ASN A 1 125 ? 25.305 -8.549 46.225 1.00 23.85 125 ASN A C 1
ATOM 927 O O . ASN A 1 125 ? 25.961 -9.066 45.285 1.00 30.78 125 ASN A O 1
ATOM 932 N N . ASN A 1 126 ? 24.065 -8.096 46.104 1.00 24.12 126 ASN A N 1
ATOM 933 C CA . ASN A 1 126 ? 23.344 -8.218 44.812 1.00 27.06 126 ASN A CA 1
ATOM 934 C C . ASN A 1 126 ? 23.956 -7.268 43.767 1.00 28.21 126 ASN A C 1
ATOM 935 O O . ASN A 1 126 ? 23.527 -7.324 42.594 1.00 24.68 126 ASN A O 1
ATOM 940 N N . TYR A 1 127 ? 24.942 -6.444 44.134 1.00 29.99 127 TYR A N 1
ATOM 941 C CA . TYR A 1 127 ? 25.602 -5.561 43.134 1.00 26.44 127 TYR A CA 1
ATOM 942 C C . TYR A 1 127 ? 26.173 -6.434 42.017 1.00 31.36 127 TYR A C 1
ATOM 943 O O . TYR A 1 127 ? 26.051 -6.050 40.839 1.00 29.05 127 TYR A O 1
ATOM 952 N N . ASP A 1 128 ? 26.719 -7.595 42.385 1.00 33.72 128 ASP A N 1
ATOM 953 C CA . ASP A 1 128 ? 27.373 -8.579 41.472 1.00 38.64 128 ASP A CA 1
ATOM 954 C C . ASP A 1 128 ? 26.404 -9.039 40.380 1.00 35.52 128 ASP A C 1
ATOM 955 O O . ASP A 1 128 ? 26.878 -9.460 39.313 1.00 43.08 128 ASP A O 1
ATOM 960 N N . PHE A 1 129 ? 25.093 -8.994 40.618 1.00 30.67 129 PHE A N 1
ATOM 961 C CA . PHE A 1 129 ? 24.106 -9.471 39.620 1.00 30.41 129 PHE A CA 1
ATOM 962 C C . PHE A 1 129 ? 23.874 -8.393 38.555 1.00 32.78 129 PHE A C 1
ATOM 963 O O . PHE A 1 129 ? 23.358 -8.734 37.508 1.00 30.90 129 PHE A O 1
ATOM 971 N N . PHE A 1 130 ? 24.156 -7.121 38.856 1.00 29.69 130 PHE A N 1
ATOM 972 C CA . PHE A 1 130 ? 23.755 -5.985 37.985 1.00 29.09 130 PHE A CA 1
ATOM 973 C C . PHE A 1 130 ? 24.961 -5.127 37.577 1.00 34.69 130 PHE A C 1
ATOM 974 O O . PHE A 1 130 ? 24.825 -4.307 36.635 1.00 37.36 130 PHE A O 1
ATOM 982 N N . GLY A 1 131 ? 26.117 -5.335 38.208 1.00 35.71 131 GLY A N 1
ATOM 983 C CA . GLY A 1 131 ? 27.314 -4.490 38.021 1.00 38.74 131 GLY A CA 1
ATOM 984 C C . GLY A 1 131 ? 27.737 -4.402 36.561 1.00 37.49 131 GLY A C 1
ATOM 985 O O . GLY A 1 131 ? 28.205 -3.335 36.162 1.00 40.22 131 GLY A O 1
ATOM 986 N N . ASN A 1 132 ? 27.595 -5.483 35.792 1.00 37.24 132 ASN A N 1
ATOM 987 C CA . ASN A 1 132 ? 28.074 -5.567 34.388 1.00 39.85 132 ASN A CA 1
ATOM 988 C C . ASN A 1 132 ? 26.878 -5.692 33.439 1.00 35.53 132 ASN A C 1
ATOM 989 O O . ASN A 1 132 ? 27.108 -6.053 32.282 1.00 39.94 132 ASN A O 1
ATOM 994 N N . MET A 1 133 ? 25.667 -5.343 33.891 1.00 29.90 133 MET A N 1
ATOM 995 C CA . MET A 1 133 ? 24.435 -5.561 33.100 1.00 31.66 133 MET A CA 1
ATOM 996 C C . MET A 1 133 ? 24.042 -4.255 32.413 1.00 27.95 133 MET A C 1
ATOM 997 O O . MET A 1 133 ? 23.672 -3.290 33.095 1.00 26.34 133 MET A O 1
ATOM 1002 N N . ASN A 1 134 ? 24.085 -4.268 31.093 1.00 29.37 134 ASN A N 1
ATOM 1003 C CA . ASN A 1 134 ? 23.641 -3.132 30.257 1.00 27.16 134 ASN A CA 1
ATOM 1004 C C . ASN A 1 134 ? 22.128 -2.913 30.419 1.00 25.14 134 ASN A C 1
ATOM 1005 O O . ASN A 1 134 ? 21.390 -3.893 30.524 1.00 25.26 134 ASN A O 1
ATOM 1010 N N . VAL A 1 135 ? 21.644 -1.678 30.289 1.00 24.97 135 VAL A N 1
ATOM 1011 C CA . VAL A 1 135 ? 20.180 -1.369 30.399 1.00 24.00 135 VAL A CA 1
ATOM 1012 C C . VAL A 1 135 ? 19.353 -2.203 29.404 1.00 24.10 135 VAL A C 1
ATOM 1013 O O . VAL A 1 135 ? 18.311 -2.747 29.821 1.00 24.62 135 VAL A O 1
ATOM 1017 N N . LEU A 1 136 ? 19.767 -2.308 28.139 1.00 24.72 136 LEU A N 1
ATOM 1018 C CA . LEU A 1 136 ? 18.974 -3.009 27.101 1.00 27.87 136 LEU A CA 1
ATOM 1019 C C . LEU A 1 136 ? 18.895 -4.511 27.433 1.00 31.14 136 LEU A C 1
ATOM 1020 O O . LEU A 1 136 ? 17.855 -5.113 27.193 1.00 28.91 136 LEU A O 1
ATOM 1025 N N . THR A 1 137 ? 19.969 -5.097 27.961 1.00 34.53 137 THR A N 1
ATOM 1026 C CA . THR A 1 137 ? 20.001 -6.501 28.436 1.00 33.06 137 THR A CA 1
ATOM 1027 C C . THR A 1 137 ? 18.964 -6.701 29.550 1.00 31.64 137 THR A C 1
ATOM 1028 O O . THR A 1 137 ? 18.215 -7.690 29.515 1.00 28.30 137 THR A O 1
ATOM 1032 N N . PHE A 1 138 ? 18.925 -5.817 30.533 1.00 32.64 138 PHE A N 1
ATOM 1033 C CA . PHE A 1 138 ? 17.924 -5.889 31.621 1.00 30.50 138 PHE A CA 1
ATOM 1034 C C . PHE A 1 138 ? 16.519 -5.817 31.028 1.00 34.91 138 PHE A C 1
ATOM 1035 O O . PHE A 1 138 ? 15.717 -6.721 31.290 1.00 30.70 138 PHE A O 1
ATOM 1043 N N . LEU A 1 139 ? 16.246 -4.804 30.207 1.00 33.02 139 LEU A N 1
ATOM 1044 C CA . LEU A 1 139 ? 14.874 -4.528 29.692 1.00 33.92 139 LEU A CA 1
ATOM 1045 C C . LEU A 1 139 ? 14.392 -5.726 28.877 1.00 32.68 139 LEU A C 1
ATOM 1046 O O . LEU A 1 139 ? 13.177 -6.051 28.975 1.00 33.98 139 LEU A O 1
ATOM 1051 N N . ARG A 1 140 ? 15.305 -6.384 28.158 1.00 33.36 140 ARG A N 1
ATOM 1052 C CA . ARG A 1 140 ? 14.959 -7.477 27.214 1.00 36.45 140 ARG A CA 1
ATOM 1053 C C . ARG A 1 140 ? 14.863 -8.803 27.968 1.00 38.34 140 ARG A C 1
ATOM 1054 O O . ARG A 1 140 ? 13.776 -9.375 28.006 1.00 37.99 140 ARG A O 1
ATOM 1062 N N . ASP A 1 141 ? 15.968 -9.239 28.562 1.00 29.60 141 ASP A N 1
ATOM 1063 C CA . ASP A 1 141 ? 16.154 -10.609 29.098 1.00 30.56 141 ASP A CA 1
ATOM 1064 C C . ASP A 1 141 ? 15.394 -10.760 30.417 1.00 32.39 141 ASP A C 1
ATOM 1065 O O . ASP A 1 141 ? 14.982 -11.889 30.725 1.00 35.51 141 ASP A O 1
ATOM 1070 N N . ILE A 1 142 ? 15.191 -9.680 31.175 1.00 29.02 142 ILE A N 1
ATOM 1071 C CA . ILE A 1 142 ? 14.392 -9.753 32.425 1.00 28.08 142 ILE A CA 1
ATOM 1072 C C . ILE A 1 142 ? 13.024 -9.119 32.204 1.00 28.35 142 ILE A C 1
ATOM 1073 O O . ILE A 1 142 ? 12.039 -9.748 32.587 1.00 29.38 142 ILE A O 1
ATOM 1078 N N . GLY A 1 143 ? 12.969 -7.894 31.663 1.00 28.32 143 GLY A N 1
ATOM 1079 C CA . GLY A 1 143 ? 11.736 -7.108 31.508 1.00 23.92 143 GLY A CA 1
ATOM 1080 C C . GLY A 1 143 ? 10.654 -7.758 30.671 1.00 25.16 143 GLY A C 1
ATOM 1081 O O . GLY A 1 143 ? 9.462 -7.487 30.937 1.00 27.56 143 GLY A O 1
ATOM 1082 N N . LYS A 1 144 ? 11.013 -8.571 29.677 1.00 30.69 144 LYS A N 1
ATOM 1083 C CA . LYS A 1 144 ? 10.017 -9.243 28.805 1.00 29.25 144 LYS A CA 1
ATOM 1084 C C . LYS A 1 144 ? 9.198 -10.251 29.614 1.00 27.63 144 LYS A C 1
ATOM 1085 O O . LYS A 1 144 ? 8.160 -10.665 29.103 1.00 27.84 144 LYS A O 1
ATOM 1091 N N . HIS A 1 145 ? 9.623 -10.618 30.827 1.00 27.74 145 HIS A N 1
ATOM 1092 C CA . HIS A 1 145 ? 8.959 -11.667 31.655 1.00 31.62 145 HIS A CA 1
ATOM 1093 C C . HIS A 1 145 ? 7.936 -11.012 32.588 1.00 33.27 145 HIS A C 1
ATOM 1094 O O . HIS A 1 145 ? 7.213 -11.741 33.274 1.00 32.70 145 HIS A O 1
ATOM 1101 N N . PHE A 1 146 ? 7.881 -9.677 32.607 1.00 27.65 146 PHE A N 1
ATOM 1102 C CA . PHE A 1 146 ? 7.065 -8.899 33.564 1.00 30.94 146 PHE A CA 1
ATOM 1103 C C . PHE A 1 146 ? 5.940 -8.208 32.815 1.00 33.15 146 PHE A C 1
ATOM 1104 O O . PHE A 1 146 ? 6.166 -7.503 31.787 1.00 32.72 146 PHE A O 1
ATOM 1112 N N . SER A 1 147 ? 4.725 -8.422 33.313 1.00 28.82 147 SER A N 1
ATOM 1113 C CA . SER A 1 147 ? 3.507 -7.744 32.809 1.00 29.30 147 SER A CA 1
ATOM 1114 C C . SER A 1 147 ? 3.293 -6.484 33.637 1.00 31.22 147 SER A C 1
ATOM 1115 O O . SER A 1 147 ? 3.194 -6.626 34.874 1.00 29.03 147 SER A O 1
ATOM 1118 N N . VAL A 1 148 ? 3.188 -5.311 32.997 1.00 30.54 148 VAL A N 1
ATOM 1119 C CA . VAL A 1 148 ? 2.898 -4.050 33.735 1.00 29.27 148 VAL A CA 1
ATOM 1120 C C . VAL A 1 148 ? 1.488 -4.118 34.343 1.00 28.56 148 VAL A C 1
ATOM 1121 O O . VAL A 1 148 ? 1.307 -3.609 35.471 1.00 29.25 148 VAL A O 1
ATOM 1125 N N . ASN A 1 149 ? 0.537 -4.754 33.652 1.00 30.09 149 ASN A N 1
ATOM 1126 C CA . ASN A 1 149 ? -0.826 -5.044 34.178 1.00 30.97 149 ASN A CA 1
ATOM 1127 C C . ASN A 1 149 ? -0.737 -5.742 35.551 1.00 30.93 149 ASN A C 1
ATOM 1128 O O . ASN A 1 149 ? -1.423 -5.296 36.485 1.00 33.63 149 ASN A O 1
ATOM 1133 N N . GLN A 1 150 ? 0.085 -6.784 35.700 1.00 31.06 150 GLN A N 1
ATOM 1134 C CA . GLN A 1 150 ? 0.239 -7.516 36.989 1.00 30.33 150 GLN A CA 1
ATOM 1135 C C . GLN A 1 150 ? 0.996 -6.648 38.008 1.00 35.24 150 GLN A C 1
ATOM 1136 O O . GLN A 1 150 ? 0.600 -6.624 39.202 1.00 29.04 150 GLN A O 1
ATOM 1142 N N . MET A 1 151 ? 2.018 -5.916 37.567 1.00 30.56 151 MET A N 1
ATOM 1143 C CA . MET A 1 151 ? 2.849 -5.063 38.463 1.00 32.81 151 MET A CA 1
ATOM 1144 C C . MET A 1 151 ? 1.991 -3.982 39.135 1.00 28.84 151 MET A C 1
ATOM 1145 O O . MET A 1 151 ? 2.162 -3.767 40.322 1.00 31.03 151 MET A O 1
ATOM 1150 N N . ILE A 1 152 ? 1.081 -3.321 38.429 1.00 28.65 152 ILE A N 1
ATOM 1151 C CA . ILE A 1 152 ? 0.373 -2.151 39.016 1.00 31.62 152 ILE A CA 1
ATOM 1152 C C . ILE A 1 152 ? -0.717 -2.643 39.979 1.00 30.81 152 ILE A C 1
ATOM 1153 O O . ILE A 1 152 ? -1.322 -1.786 40.631 1.00 32.59 152 ILE A O 1
ATOM 1158 N N . ASN A 1 153 ? -0.941 -3.961 40.021 1.00 30.74 153 ASN A N 1
ATOM 1159 C CA . ASN A 1 153 ? -1.949 -4.641 40.875 1.00 35.50 153 ASN A CA 1
ATOM 1160 C C . ASN A 1 153 ? -1.270 -5.278 42.097 1.00 34.79 153 ASN A C 1
ATOM 1161 O O . ASN A 1 153 ? -1.993 -5.802 42.939 1.00 38.81 153 ASN A O 1
ATOM 1166 N N . LYS A 1 154 ? 0.050 -5.198 42.239 1.00 29.10 154 LYS A N 1
ATOM 1167 C CA . LYS A 1 154 ? 0.732 -5.676 43.475 1.00 28.72 154 LYS A CA 1
ATOM 1168 C C . LYS A 1 154 ? 0.304 -4.828 44.678 1.00 31.70 154 LYS A C 1
ATOM 1169 O O . LYS A 1 154 ? 0.403 -3.591 44.633 1.00 24.78 154 LYS A O 1
ATOM 1175 N N . GLU A 1 155 ? -0.144 -5.468 45.756 1.00 29.02 155 GLU A N 1
ATOM 1176 C CA . GLU A 1 155 ? -0.611 -4.753 46.967 1.00 32.90 155 GLU A CA 1
ATOM 1177 C C . GLU A 1 155 ? 0.451 -3.745 47.434 1.00 25.52 155 GLU A C 1
ATOM 1178 O O . GLU A 1 155 ? 0.071 -2.678 47.923 1.00 29.80 155 GLU A O 1
ATOM 1184 N N . ALA A 1 156 ? 1.737 -4.094 47.340 1.00 25.26 156 ALA A N 1
ATOM 1185 C CA . ALA A 1 156 ? 2.874 -3.298 47.828 1.00 29.21 156 ALA A CA 1
ATOM 1186 C C . ALA A 1 156 ? 2.913 -1.898 47.182 1.00 28.73 156 ALA A C 1
ATOM 1187 O O . ALA A 1 156 ? 3.462 -0.998 47.811 1.00 28.10 156 ALA A O 1
ATOM 1189 N N . VAL A 1 157 ? 2.408 -1.729 45.956 1.00 27.30 157 VAL A N 1
ATOM 1190 C CA . VAL A 1 157 ? 2.514 -0.422 45.232 1.00 27.56 157 VAL A CA 1
ATOM 1191 C C . VAL A 1 157 ? 1.159 0.132 44.774 1.00 30.42 157 VAL A C 1
ATOM 1192 O O . VAL A 1 157 ? 1.117 1.318 44.442 1.00 27.31 157 VAL A O 1
ATOM 1196 N N . LYS A 1 158 ? 0.074 -0.645 44.765 1.00 39.55 158 LYS A N 1
ATOM 1197 C CA . LYS A 1 158 ? -1.164 -0.230 44.049 1.00 38.88 158 LYS A CA 1
ATOM 1198 C C . LYS A 1 158 ? -1.683 1.112 44.612 1.00 42.74 158 LYS A C 1
ATOM 1199 O O . LYS A 1 158 ? -2.222 1.885 43.823 1.00 43.05 158 LYS A O 1
ATOM 1205 N N . GLN A 1 159 ? -1.468 1.416 45.894 1.00 34.01 159 GLN A N 1
ATOM 1206 C CA . GLN A 1 159 ? -1.965 2.641 46.567 1.00 46.23 159 GLN A CA 1
ATOM 1207 C C . GLN A 1 159 ? -1.040 3.842 46.301 1.00 42.67 159 GLN A C 1
ATOM 1208 O O . GLN A 1 159 ? -1.444 4.960 46.611 1.00 38.96 159 GLN A O 1
ATOM 1214 N N . ARG A 1 160 ? 0.150 3.627 45.740 1.00 36.80 160 ARG A N 1
ATOM 1215 C CA . ARG A 1 160 ? 1.010 4.712 45.208 1.00 33.99 160 ARG A CA 1
ATOM 1216 C C . ARG A 1 160 ? 0.513 5.114 43.810 1.00 38.84 160 ARG A C 1
ATOM 1217 O O . ARG A 1 160 ? 1.038 6.102 43.262 1.00 33.23 160 ARG A O 1
ATOM 1225 N N . LEU A 1 161 ? -0.472 4.411 43.248 1.00 35.80 161 LEU A N 1
ATOM 1226 C CA . LEU A 1 161 ? -0.877 4.644 41.836 1.00 40.59 161 LEU A CA 1
ATOM 1227 C C . LEU A 1 161 ? -2.260 5.311 41.739 1.00 42.80 161 LEU A C 1
ATOM 1228 O O . LEU A 1 161 ? -2.847 5.268 40.666 1.00 48.26 161 LEU A O 1
ATOM 1233 N N . ASN A 1 162 ? -2.708 5.998 42.794 1.00 55.79 162 ASN A N 1
ATOM 1234 C CA . ASN A 1 162 ? -3.980 6.778 42.817 1.00 55.83 162 ASN A CA 1
ATOM 1235 C C . ASN A 1 162 ? -3.745 8.197 42.278 1.00 58.17 162 ASN A C 1
ATOM 1236 O O . ASN A 1 162 ? -4.449 8.584 41.325 1.00 58.81 162 ASN A O 1
ATOM 1241 N N . ARG A 1 163 ? -2.771 8.921 42.841 1.00 60.67 163 ARG A N 1
ATOM 1242 C CA . ARG A 1 163 ? -2.534 10.377 42.605 1.00 71.01 163 ARG A CA 1
ATOM 1243 C C . ARG A 1 163 ? -1.026 10.684 42.550 1.00 67.08 163 ARG A C 1
ATOM 1244 O O . ARG A 1 163 ? -0.281 10.159 43.422 1.00 51.99 163 ARG A O 1
ATOM 1252 N N . GLU A 1 164 ? -0.599 11.540 41.604 1.00 63.23 164 GLU A N 1
ATOM 1253 C CA . GLU A 1 164 ? 0.836 11.768 41.244 1.00 60.26 164 GLU A CA 1
ATOM 1254 C C . GLU A 1 164 ? 1.588 12.448 42.399 1.00 57.83 164 GLU A C 1
ATOM 1255 O O . GLU A 1 164 ? 2.814 12.243 42.496 1.00 53.23 164 GLU A O 1
ATOM 1261 N N . ASP A 1 165 ? 0.896 13.227 43.237 1.00 58.84 165 ASP A N 1
ATOM 1262 C CA . ASP A 1 165 ? 1.471 13.872 44.452 1.00 64.78 165 ASP A CA 1
ATOM 1263 C C . ASP A 1 165 ? 1.668 12.816 45.560 1.00 69.32 165 ASP A C 1
ATOM 1264 O O . ASP A 1 165 ? 2.264 13.154 46.609 1.00 62.84 165 ASP A O 1
ATOM 1269 N N 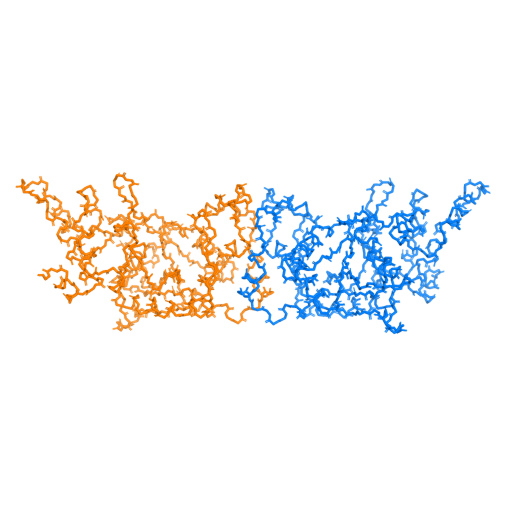. GLN A 1 166 ? 1.182 11.588 45.342 1.00 58.33 166 GLN A N 1
ATOM 1270 C CA . GLN A 1 166 ? 1.391 10.411 46.231 1.00 54.96 166 GLN A CA 1
ATOM 1271 C C . GLN A 1 166 ? 1.981 9.262 45.397 1.00 45.53 166 GLN A C 1
ATOM 1272 O O . GLN A 1 166 ? 1.766 8.093 45.763 1.00 48.39 166 GLN A O 1
ATOM 1278 N N . GLY A 1 167 ? 2.706 9.593 44.325 1.00 34.57 167 GLY A N 1
ATOM 1279 C CA . GLY A 1 167 ? 3.018 8.666 43.221 1.00 33.83 167 GLY A CA 1
ATOM 1280 C C . GLY A 1 167 ? 4.328 7.901 43.404 1.00 30.62 167 GLY A C 1
ATOM 1281 O O . GLY A 1 167 ? 4.959 7.920 44.506 1.00 29.06 167 GLY A O 1
ATOM 1282 N N . ILE A 1 168 ? 4.741 7.256 42.322 1.00 30.35 168 ILE A N 1
ATOM 1283 C CA . ILE A 1 168 ? 5.927 6.367 42.298 1.00 29.22 168 ILE A CA 1
ATOM 1284 C C . ILE A 1 168 ? 6.726 6.604 41.011 1.00 24.74 168 ILE A C 1
ATOM 1285 O O . ILE A 1 168 ? 6.129 6.701 39.897 1.00 25.13 168 ILE A O 1
ATOM 1290 N N . SER A 1 169 ? 8.037 6.731 41.183 1.00 24.26 169 SER A N 1
ATOM 1291 C CA . SER A 1 169 ? 9.028 6.843 40.096 1.00 24.81 169 SER A CA 1
ATOM 1292 C C . SER A 1 169 ? 9.128 5.522 39.333 1.00 24.88 169 SER A C 1
ATOM 1293 O O . SER A 1 169 ? 8.874 4.438 39.919 1.00 22.92 169 SER A O 1
ATOM 1296 N N . PHE A 1 170 ? 9.510 5.592 38.068 1.00 23.78 170 PHE A N 1
ATOM 1297 C CA . PHE A 1 170 ? 9.944 4.389 37.315 1.00 22.02 170 PHE A CA 1
ATOM 1298 C C . PHE A 1 170 ? 11.034 3.651 38.118 1.00 24.35 170 PHE A C 1
ATOM 1299 O O . PHE A 1 170 ? 11.020 2.406 38.136 1.00 23.52 170 PHE A O 1
ATOM 1307 N N . THR A 1 171 ? 11.964 4.389 38.748 1.00 23.40 171 THR A N 1
ATOM 1308 C CA . THR A 1 171 ? 13.047 3.840 39.610 1.00 25.07 171 THR A CA 1
ATOM 1309 C C . THR A 1 171 ? 12.437 2.842 40.608 1.00 27.71 171 THR A C 1
ATOM 1310 O O . THR A 1 171 ? 12.859 1.663 40.603 1.00 25.63 171 THR A O 1
ATOM 1314 N N . GLU A 1 172 ? 11.533 3.292 41.473 1.00 25.90 172 GLU A N 1
ATOM 1315 C CA . GLU A 1 172 ? 11.009 2.423 42.558 1.00 28.21 172 GLU A CA 1
ATOM 1316 C C . GLU A 1 172 ? 10.100 1.348 41.970 1.00 24.31 172 GLU A C 1
ATOM 1317 O O . GLU A 1 172 ? 10.092 0.205 42.497 1.00 24.45 172 GLU A O 1
ATOM 1323 N N . PHE A 1 173 ? 9.395 1.669 40.891 1.00 23.34 173 PHE A N 1
ATOM 1324 C CA . PHE A 1 173 ? 8.522 0.692 40.192 1.00 24.65 173 PHE A CA 1
ATOM 1325 C C . PHE A 1 173 ? 9.369 -0.482 39.693 1.00 24.40 173 PHE A C 1
ATOM 1326 O O . PHE A 1 173 ? 8.846 -1.611 39.595 1.00 27.47 173 PHE A O 1
ATOM 1334 N N . SER A 1 174 ? 10.629 -0.227 39.353 1.00 21.54 174 SER A N 1
ATOM 1335 C CA . SER A 1 174 ? 11.541 -1.257 38.786 1.00 26.23 174 SER A CA 1
ATOM 1336 C C . SER A 1 174 ? 12.057 -2.201 39.896 1.00 25.47 174 SER A C 1
ATOM 1337 O O . SER A 1 174 ? 12.565 -3.289 39.563 1.00 23.66 174 SER A O 1
ATOM 1340 N N . TYR A 1 175 ? 11.924 -1.829 41.173 1.00 23.72 175 TYR A N 1
ATOM 1341 C CA . TYR A 1 175 ? 12.628 -2.523 42.288 1.00 25.03 175 TYR A CA 1
ATOM 1342 C C . TYR A 1 175 ? 12.248 -4.001 42.291 1.00 24.44 175 TYR A C 1
ATOM 1343 O O . TYR A 1 175 ? 13.116 -4.873 42.454 1.00 21.87 175 TYR A O 1
ATOM 1352 N N . ASN A 1 176 ? 10.955 -4.257 42.128 1.00 25.30 176 ASN A N 1
ATOM 1353 C CA . ASN A 1 176 ? 10.368 -5.616 42.120 1.00 23.00 176 ASN A CA 1
ATOM 1354 C C . ASN A 1 176 ? 11.082 -6.531 41.100 1.00 26.82 176 ASN A C 1
ATOM 1355 O O . ASN A 1 176 ? 11.272 -7.721 41.425 1.00 24.40 176 ASN A O 1
ATOM 1360 N N . LEU A 1 177 ? 11.416 -6.067 39.887 1.00 26.38 177 LEU A N 1
ATOM 1361 C CA . LEU A 1 177 ? 12.213 -6.865 38.915 1.00 25.91 177 LEU A CA 1
ATOM 1362 C C . LEU A 1 177 ? 13.630 -7.178 39.440 1.00 29.96 177 LEU A C 1
ATOM 1363 O O . LEU A 1 177 ? 14.125 -8.265 39.172 1.00 27.18 177 LEU A O 1
ATOM 1368 N N . LEU A 1 178 ? 14.308 -6.245 40.104 1.00 28.21 178 LEU A N 1
ATOM 1369 C CA . LEU A 1 178 ? 15.676 -6.480 40.629 1.00 27.75 178 LEU A CA 1
ATOM 1370 C C . LEU A 1 178 ? 15.635 -7.594 41.690 1.00 25.63 178 LEU A C 1
ATOM 1371 O O . LEU A 1 178 ? 16.466 -8.575 41.591 1.00 25.17 178 LEU A O 1
ATOM 1376 N N . GLN A 1 179 ? 14.707 -7.504 42.646 1.00 26.91 179 GLN A N 1
ATOM 1377 C CA . GLN A 1 179 ? 14.595 -8.542 43.717 1.00 26.07 179 GLN A CA 1
ATOM 1378 C C . GLN A 1 179 ? 14.129 -9.863 43.085 1.00 25.70 179 GLN A C 1
ATOM 1379 O O . GLN A 1 179 ? 14.670 -10.918 43.443 1.00 26.96 179 GLN A O 1
ATOM 1385 N N . GLY A 1 180 ? 13.183 -9.812 42.153 1.00 26.72 180 GLY A N 1
ATOM 1386 C CA . GLY A 1 180 ? 12.793 -10.996 41.368 1.00 28.18 180 GLY A CA 1
ATOM 1387 C C . GLY A 1 180 ? 14.026 -11.662 40.783 1.00 28.79 180 GLY A C 1
ATOM 1388 O O . GLY A 1 180 ? 14.194 -12.887 40.953 1.00 25.36 180 GLY A O 1
ATOM 1389 N N . TYR A 1 181 ? 14.873 -10.890 40.104 1.00 24.01 181 TYR A N 1
ATOM 1390 C CA . TYR A 1 181 ? 16.081 -11.407 39.428 1.00 26.64 181 TYR A CA 1
ATOM 1391 C C . TYR A 1 181 ? 17.120 -11.871 40.436 1.00 26.06 181 TYR A C 1
ATOM 1392 O O . TYR A 1 181 ? 17.779 -12.894 40.157 1.00 23.63 181 TYR A O 1
ATOM 1401 N N . GLY A 1 182 ? 17.202 -11.222 41.598 1.00 24.89 182 GLY A N 1
ATOM 1402 C CA . GLY A 1 182 ? 18.098 -11.673 42.678 1.00 25.07 182 GLY A CA 1
ATOM 1403 C C . GLY A 1 182 ? 17.814 -13.128 43.066 1.00 26.26 182 GLY A C 1
ATOM 1404 O O . GLY A 1 182 ? 18.793 -13.932 43.190 1.00 26.77 182 GLY A O 1
ATOM 1405 N N . PHE A 1 183 ? 16.542 -13.484 43.246 1.00 24.85 183 PHE A N 1
ATOM 1406 C CA . PHE A 1 183 ? 16.147 -14.862 43.658 1.00 23.20 183 PHE A CA 1
ATOM 1407 C C . PHE A 1 183 ? 16.691 -15.831 42.596 1.00 25.19 183 PHE A C 1
ATOM 1408 O O . PHE A 1 183 ? 17.308 -16.869 42.952 1.00 24.88 183 PHE A O 1
ATOM 1416 N N . ALA A 1 184 ? 16.481 -15.510 41.318 1.00 24.41 184 ALA A N 1
ATOM 1417 C CA . ALA A 1 184 ? 16.890 -16.356 40.177 1.00 27.71 184 ALA A CA 1
ATOM 1418 C C . ALA A 1 184 ? 18.394 -16.578 40.212 1.00 28.24 184 ALA A C 1
ATOM 1419 O O . ALA A 1 184 ? 18.824 -17.732 40.077 1.00 29.12 184 ALA A O 1
ATOM 1421 N N . CYS A 1 185 ? 19.175 -15.507 40.380 1.00 25.38 185 CYS A N 1
ATOM 1422 C CA . CYS A 1 185 ? 20.656 -15.560 40.456 1.00 25.95 185 CYS A CA 1
ATOM 1423 C C . CYS A 1 185 ? 21.100 -16.456 41.611 1.00 26.11 185 CYS A C 1
ATOM 1424 O O . CYS A 1 185 ? 21.976 -17.304 41.374 1.00 24.98 185 CYS A O 1
ATOM 1427 N N . LEU A 1 186 ? 20.512 -16.274 42.804 1.00 26.73 186 LEU A N 1
ATOM 1428 C CA . LEU A 1 186 ? 20.905 -17.001 44.040 1.00 24.93 186 LEU A CA 1
ATOM 1429 C C . LEU A 1 186 ? 20.547 -18.485 43.886 1.00 26.27 186 LEU A C 1
ATOM 1430 O O . LEU A 1 186 ? 21.296 -19.343 44.399 1.00 28.71 186 LEU A O 1
ATOM 1435 N N . ASN A 1 187 ? 19.435 -18.759 43.202 1.00 25.47 187 ASN A N 1
ATOM 1436 C CA . ASN A 1 187 ? 19.008 -20.131 42.853 1.00 29.10 187 ASN A CA 1
ATOM 1437 C C . ASN A 1 187 ? 20.088 -20.775 41.986 1.00 35.99 187 ASN A C 1
ATOM 1438 O O . ASN A 1 187 ? 20.485 -21.913 42.282 1.00 31.41 187 ASN A O 1
ATOM 1443 N N . LYS A 1 188 ? 20.521 -20.087 40.934 1.00 31.94 188 LYS A N 1
ATOM 1444 C CA . LYS A 1 188 ? 21.465 -20.679 39.962 1.00 36.69 188 LYS A CA 1
ATOM 1445 C C . LYS A 1 188 ? 22.865 -20.749 40.585 1.00 41.94 188 LYS A C 1
ATOM 1446 O O . LYS A 1 188 ? 23.556 -21.731 40.329 1.00 41.71 188 LYS A O 1
ATOM 1452 N N . GLN A 1 189 ? 23.280 -19.749 41.363 1.00 34.40 189 GLN A N 1
ATOM 1453 C CA . GLN A 1 189 ? 24.671 -19.645 41.883 1.00 40.75 189 GLN A CA 1
ATOM 1454 C C . GLN A 1 189 ? 24.866 -20.489 43.151 1.00 43.16 189 GLN A C 1
ATOM 1455 O O . GLN A 1 189 ? 25.983 -21.024 43.325 1.00 40.32 189 GLN A O 1
ATOM 1461 N N . TYR A 1 190 ? 23.854 -20.607 44.019 1.00 38.15 190 TYR A N 1
ATOM 1462 C CA . TYR A 1 190 ? 24.014 -21.211 45.369 1.00 43.57 190 TYR A CA 1
ATOM 1463 C C . TYR A 1 190 ? 22.980 -22.306 45.658 1.00 38.35 190 TYR A C 1
ATOM 1464 O O . TYR A 1 190 ? 23.030 -22.841 46.774 1.00 43.27 190 TYR A O 1
ATOM 1473 N N . GLY A 1 191 ? 22.067 -22.616 44.734 1.00 32.91 191 GLY A N 1
ATOM 1474 C CA . GLY A 1 191 ? 21.018 -23.637 44.955 1.00 30.90 191 GLY A CA 1
ATOM 1475 C C . GLY A 1 191 ? 19.952 -23.174 45.943 1.00 32.66 191 GLY A C 1
ATOM 1476 O O . GLY A 1 191 ? 19.144 -24.006 46.420 1.00 35.77 191 GLY A O 1
ATOM 1477 N N . VAL A 1 192 ? 19.905 -21.876 46.242 1.00 30.64 192 VAL A N 1
ATOM 1478 C CA . VAL A 1 192 ? 18.871 -21.289 47.149 1.00 29.26 192 VAL A CA 1
ATOM 1479 C C . VAL A 1 192 ? 17.475 -21.650 46.627 1.00 28.13 192 VAL A C 1
ATOM 1480 O O . VAL A 1 192 ? 17.221 -21.405 45.426 1.00 30.08 192 VAL A O 1
ATOM 1484 N N . VAL A 1 193 ? 16.598 -22.174 47.485 1.00 24.98 193 VAL A N 1
ATOM 1485 C CA . VAL A 1 193 ? 15.198 -22.554 47.120 1.00 25.33 193 VAL A CA 1
ATOM 1486 C C . VAL A 1 193 ? 14.179 -21.828 47.991 1.00 24.25 193 VAL A C 1
ATOM 1487 O O . VAL A 1 193 ? 12.999 -22.048 47.762 1.00 24.09 193 VAL A O 1
ATOM 1491 N N . LEU A 1 194 ? 14.619 -21.052 48.981 1.00 22.71 194 LEU A N 1
ATOM 1492 C CA . LEU A 1 194 ? 13.746 -20.335 49.921 1.00 20.91 194 LEU A CA 1
ATOM 1493 C C . LEU A 1 194 ? 14.251 -18.899 50.111 1.00 18.35 194 LEU A C 1
ATOM 1494 O O . LEU A 1 194 ? 15.415 -18.714 50.405 1.00 24.61 194 LEU A O 1
ATOM 1499 N N . GLN A 1 195 ? 13.340 -17.953 50.011 1.00 23.54 195 GLN A N 1
ATOM 1500 C CA . GLN A 1 195 ? 13.575 -16.553 50.439 1.00 21.22 195 GLN A CA 1
ATOM 1501 C C . GLN A 1 195 ? 12.633 -16.267 51.593 1.00 21.38 195 GLN A C 1
ATOM 1502 O O . GLN A 1 195 ? 11.408 -16.532 51.452 1.00 24.15 195 GLN A O 1
ATOM 1508 N N . ILE A 1 196 ? 13.173 -15.750 52.686 1.00 22.69 196 ILE A N 1
ATOM 1509 C CA . ILE A 1 196 ? 12.334 -15.256 53.791 1.00 21.83 196 ILE A CA 1
ATOM 1510 C C . ILE A 1 196 ? 12.471 -13.740 53.830 1.00 23.03 196 ILE A C 1
ATOM 1511 O O . ILE A 1 196 ? 13.495 -13.213 53.314 1.00 24.45 196 ILE A O 1
ATOM 1516 N N . GLY A 1 197 ? 11.493 -13.087 54.438 1.00 23.03 197 GLY A N 1
ATOM 1517 C CA . GLY A 1 197 ? 11.474 -11.621 54.630 1.00 26.35 197 GLY A CA 1
ATOM 1518 C C . GLY A 1 197 ? 10.270 -11.206 55.456 1.00 25.15 197 GLY A C 1
ATOM 1519 O O . GLY A 1 197 ? 9.456 -12.073 55.756 1.00 27.88 197 GLY A O 1
ATOM 1520 N N . GLY A 1 198 ? 10.169 -9.924 55.819 1.00 25.31 198 GLY A N 1
ATOM 1521 C CA . GLY A 1 198 ? 8.949 -9.361 56.408 1.00 26.33 198 GLY A CA 1
ATOM 1522 C C . GLY A 1 198 ? 7.763 -9.550 55.483 1.00 27.44 198 GLY A C 1
ATOM 1523 O O . GLY A 1 198 ? 7.968 -9.683 54.261 1.00 27.84 198 GLY A O 1
ATOM 1524 N N . SER A 1 199 ? 6.554 -9.538 56.035 1.00 28.82 199 SER A N 1
ATOM 1525 C CA . SER A 1 199 ? 5.290 -9.698 55.271 1.00 31.44 199 SER A CA 1
ATOM 1526 C C . SER A 1 199 ? 5.207 -8.646 54.154 1.00 31.06 199 SER A C 1
ATOM 1527 O O . SER A 1 199 ? 4.610 -8.966 53.128 1.00 34.13 199 SER A O 1
ATOM 1530 N N . ASP A 1 200 ? 5.860 -7.484 54.293 1.00 27.83 200 ASP A N 1
ATOM 1531 C CA . ASP A 1 200 ? 5.880 -6.420 53.243 1.00 30.74 200 ASP A CA 1
ATOM 1532 C C . ASP A 1 200 ? 6.538 -6.926 51.946 1.00 28.98 200 ASP A C 1
ATOM 1533 O O . ASP A 1 200 ? 6.270 -6.342 50.865 1.00 27.06 200 ASP A O 1
ATOM 1538 N N . GLN A 1 201 ? 7.387 -7.965 52.033 1.00 25.75 201 GLN A N 1
ATOM 1539 C CA . GLN A 1 201 ? 8.191 -8.486 50.903 1.00 26.38 201 GLN A CA 1
ATOM 1540 C C . GLN A 1 201 ? 7.451 -9.547 50.077 1.00 24.67 201 GLN A C 1
ATOM 1541 O O . GLN A 1 201 ? 8.056 -10.057 49.133 1.00 26.19 201 GLN A O 1
ATOM 1547 N N . TRP A 1 202 ? 6.225 -9.908 50.430 1.00 26.73 202 TRP A N 1
ATOM 1548 C CA . TRP A 1 202 ? 5.501 -11.048 49.804 1.00 27.82 202 TRP A CA 1
ATOM 1549 C C . TRP A 1 202 ? 5.560 -10.911 48.278 1.00 29.32 202 TRP A C 1
ATOM 1550 O O . TRP A 1 202 ? 5.999 -11.859 47.601 1.00 27.70 202 TRP A O 1
ATOM 1561 N N . GLY A 1 203 ? 5.145 -9.760 47.755 1.00 27.34 203 GLY A N 1
ATOM 1562 C CA . GLY A 1 203 ? 5.068 -9.532 46.302 1.00 27.45 203 GLY A CA 1
ATOM 1563 C C . GLY A 1 203 ? 6.434 -9.517 45.655 1.00 25.48 203 GLY A C 1
ATOM 1564 O O . GLY A 1 203 ? 6.548 -9.968 44.518 1.00 26.78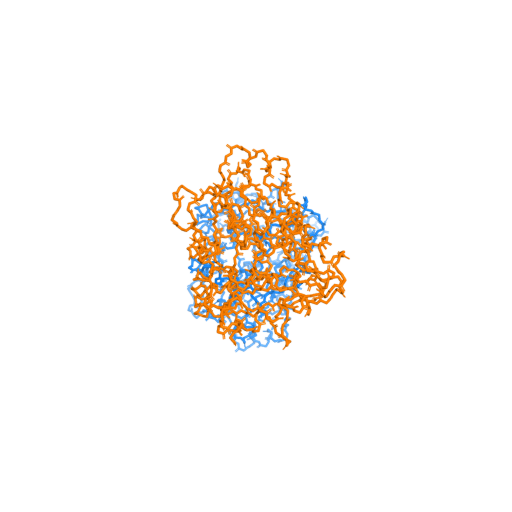 203 GLY A O 1
ATOM 1565 N N . ASN A 1 204 ? 7.462 -9.000 46.341 1.00 28.23 204 ASN A N 1
ATOM 1566 C CA . ASN A 1 204 ? 8.844 -9.051 45.821 1.00 26.64 204 ASN A CA 1
ATOM 1567 C C . ASN A 1 204 ? 9.300 -10.522 45.761 1.00 25.36 204 ASN A C 1
ATOM 1568 O O . ASN A 1 204 ? 10.009 -10.895 44.818 1.00 23.44 204 ASN A O 1
ATOM 1573 N N . ILE A 1 205 ? 8.918 -11.315 46.754 1.00 23.65 205 ILE A N 1
ATOM 1574 C CA . ILE A 1 205 ? 9.350 -12.735 46.852 1.00 22.49 205 ILE A CA 1
ATOM 1575 C C . ILE A 1 205 ? 8.680 -13.540 45.743 1.00 23.86 205 ILE A C 1
ATOM 1576 O O . ILE A 1 205 ? 9.402 -14.313 45.065 1.00 25.51 205 ILE A O 1
ATOM 1581 N N . THR A 1 206 ? 7.373 -13.371 45.557 1.00 23.31 206 THR A N 1
ATOM 1582 C CA . THR A 1 206 ? 6.589 -14.125 44.542 1.00 27.44 206 THR A CA 1
ATOM 1583 C C . THR A 1 206 ? 7.049 -13.742 43.119 1.00 29.32 206 THR A C 1
ATOM 1584 O O . THR A 1 206 ? 6.961 -14.586 42.213 1.00 22.90 206 THR A O 1
ATOM 1588 N N . SER A 1 207 ? 7.517 -12.518 42.874 1.00 25.73 207 SER A N 1
ATOM 1589 C CA . SER A 1 207 ? 8.046 -12.168 41.531 1.00 25.77 207 SER A CA 1
ATOM 1590 C C . SER A 1 207 ? 9.331 -12.976 41.269 1.00 24.85 207 SER A C 1
ATOM 1591 O O . SER A 1 207 ? 9.594 -13.315 40.107 1.00 24.38 207 SER A O 1
ATOM 1594 N N . GLY A 1 208 ? 10.120 -13.273 42.310 1.00 20.37 208 GLY A N 1
ATOM 1595 C CA . GLY A 1 208 ? 11.371 -14.048 42.192 1.00 20.58 208 GLY A CA 1
ATOM 1596 C C . GLY A 1 208 ? 11.083 -15.540 42.000 1.00 22.92 208 GLY A C 1
ATOM 1597 O O . GLY A 1 208 ? 11.829 -16.214 41.238 1.00 23.32 208 GLY A O 1
ATOM 1598 N N . ILE A 1 209 ? 10.039 -16.040 42.670 1.00 28.41 209 ILE A N 1
ATOM 1599 C CA . ILE A 1 209 ? 9.544 -17.445 42.505 1.00 25.53 209 ILE A CA 1
ATOM 1600 C C . ILE A 1 209 ? 9.122 -17.642 41.035 1.00 28.50 209 ILE A C 1
ATOM 1601 O O . ILE A 1 209 ? 9.596 -18.605 40.398 1.00 28.68 209 ILE A O 1
ATOM 1606 N N . ASP A 1 210 ? 8.255 -16.763 40.536 1.00 30.35 210 ASP A N 1
ATOM 1607 C CA . ASP A 1 210 ? 7.755 -16.761 39.133 1.00 29.45 210 ASP A CA 1
ATOM 1608 C C . ASP A 1 210 ? 8.911 -16.616 38.151 1.00 29.31 210 ASP A C 1
ATOM 1609 O O . ASP A 1 210 ? 8.936 -17.381 37.168 1.00 27.48 210 ASP A O 1
ATOM 1614 N N . LEU A 1 211 ? 9.841 -15.681 38.383 1.00 29.84 211 LEU A N 1
ATOM 1615 C CA . LEU A 1 211 ? 10.955 -15.431 37.442 1.00 30.82 211 LEU A CA 1
ATOM 1616 C C . LEU A 1 211 ? 11.899 -16.635 37.439 1.00 30.58 211 LEU A C 1
ATOM 1617 O O . LEU A 1 211 ? 12.397 -17.008 36.365 1.00 27.48 211 LEU A O 1
ATOM 1622 N N . THR A 1 212 ? 12.162 -17.205 38.600 1.00 28.58 212 THR A N 1
ATOM 1623 C CA . THR A 1 212 ? 13.009 -18.409 38.714 1.00 27.70 212 THR A CA 1
ATOM 1624 C C . THR A 1 212 ? 12.407 -19.564 37.887 1.00 27.86 212 THR A C 1
ATOM 1625 O O . THR A 1 212 ? 13.194 -20.337 37.312 1.00 31.72 212 THR A O 1
ATOM 1629 N N . ARG A 1 213 ? 11.090 -19.743 37.912 1.00 28.90 213 ARG A N 1
ATOM 1630 C CA . ARG A 1 213 ? 10.409 -20.833 37.175 1.00 35.31 213 ARG A CA 1
ATOM 1631 C C . ARG A 1 213 ? 10.573 -20.548 35.677 1.00 35.45 213 ARG A C 1
ATOM 1632 O O . ARG A 1 213 ? 10.925 -21.449 34.925 1.00 38.27 213 ARG A O 1
ATOM 1640 N N . ARG A 1 214 ? 10.419 -19.291 35.279 1.00 37.71 214 ARG A N 1
ATOM 1641 C CA . ARG A 1 214 ? 10.511 -18.859 33.863 1.00 38.05 214 ARG A CA 1
ATOM 1642 C C . ARG A 1 214 ? 11.943 -19.025 33.347 1.00 36.19 214 ARG A C 1
ATOM 1643 O O . ARG A 1 214 ? 12.082 -19.433 32.190 1.00 39.02 214 ARG A O 1
ATOM 1651 N N . LEU A 1 215 ? 12.969 -18.693 34.134 1.00 32.47 215 LEU A N 1
ATOM 1652 C CA . LEU A 1 215 ? 14.383 -18.689 33.668 1.00 32.41 215 LEU A CA 1
ATOM 1653 C C . LEU A 1 215 ? 15.014 -20.076 33.860 1.00 42.53 215 LEU A C 1
ATOM 1654 O O . LEU A 1 215 ? 15.770 -20.526 32.986 1.00 39.34 215 LEU A O 1
ATOM 1659 N N . HIS A 1 216 ? 14.736 -20.747 34.970 1.00 40.47 216 HIS A N 1
ATOM 1660 C CA . HIS A 1 216 ? 15.527 -21.938 35.382 1.00 41.53 216 HIS A CA 1
ATOM 1661 C C . HIS A 1 216 ? 14.633 -23.187 35.409 1.00 41.32 216 HIS A C 1
ATOM 1662 O O . HIS A 1 216 ? 15.210 -24.299 35.514 1.00 40.92 216 HIS A O 1
ATOM 1669 N N . GLN A 1 217 ? 13.309 -23.011 35.303 1.00 36.62 217 GLN A N 1
ATOM 1670 C CA . GLN A 1 217 ? 12.261 -24.054 35.477 1.00 45.23 217 GLN A CA 1
ATOM 1671 C C . GLN A 1 217 ? 12.490 -24.830 36.797 1.00 48.81 217 GLN A C 1
ATOM 1672 O O . GLN A 1 217 ? 12.208 -26.052 36.824 1.00 43.50 217 GLN A O 1
ATOM 1678 N N . ASN A 1 218 ? 12.966 -24.150 37.850 1.00 40.61 218 ASN A N 1
ATOM 1679 C CA . ASN A 1 218 ? 13.092 -24.675 39.244 1.00 37.31 218 ASN A CA 1
ATOM 1680 C C . ASN A 1 218 ? 11.937 -24.110 40.080 1.00 43.57 218 ASN A C 1
ATOM 1681 O O . ASN A 1 218 ? 11.628 -22.895 39.917 1.00 40.22 218 ASN A O 1
ATOM 1686 N N . GLN A 1 219 ? 11.284 -24.947 40.901 1.00 34.15 219 GLN A N 1
ATOM 1687 C CA . GLN A 1 219 ? 10.305 -24.491 41.920 1.00 37.37 219 GLN A CA 1
ATOM 1688 C C . GLN A 1 219 ? 11.069 -24.011 43.163 1.00 33.36 219 GLN A C 1
ATOM 1689 O O . GLN A 1 219 ? 11.826 -24.808 43.766 1.00 32.08 219 GLN A O 1
ATOM 1695 N N . VAL A 1 220 ? 10.852 -22.763 43.562 1.00 27.85 220 VAL A N 1
ATOM 1696 C CA . VAL A 1 220 ? 11.428 -22.201 44.819 1.00 27.72 220 VAL A CA 1
ATOM 1697 C C . VAL A 1 220 ? 10.278 -21.618 45.637 1.00 24.78 220 VAL A C 1
ATOM 1698 O O . VAL A 1 220 ? 9.146 -21.607 45.152 1.00 28.67 220 VAL A O 1
ATOM 1702 N N . PHE A 1 221 ? 10.543 -21.197 46.868 1.00 27.33 221 PHE A N 1
ATOM 1703 C CA . PHE A 1 221 ? 9.487 -20.911 47.854 1.00 23.55 221 PHE A CA 1
ATOM 1704 C C . PHE A 1 221 ? 9.782 -19.610 48.583 1.00 23.85 221 PHE A C 1
ATOM 1705 O O . PHE A 1 221 ? 10.968 -19.154 48.563 1.00 25.55 221 PHE A O 1
ATOM 1713 N N . GLY A 1 222 ? 8.733 -19.084 49.207 1.00 23.66 222 GLY A N 1
ATOM 1714 C CA . GLY A 1 222 ? 8.722 -17.868 50.038 1.00 23.03 222 GLY A CA 1
ATOM 1715 C C . GLY A 1 222 ? 8.065 -18.121 51.373 1.00 25.91 222 GLY A C 1
ATOM 1716 O O . GLY A 1 222 ? 7.075 -18.868 51.445 1.00 28.22 222 GLY A O 1
ATOM 1717 N N . LEU A 1 223 ? 8.622 -17.532 52.417 1.00 26.02 223 LEU A N 1
ATOM 1718 C CA . LEU A 1 223 ? 8.031 -17.526 53.766 1.00 24.04 223 LEU A CA 1
ATOM 1719 C C . LEU A 1 223 ? 8.251 -16.131 54.334 1.00 28.68 223 LEU A C 1
ATOM 1720 O O . LEU A 1 223 ? 9.396 -15.612 54.261 1.00 29.09 223 LEU A O 1
ATOM 1725 N N . THR A 1 224 ? 7.163 -15.517 54.761 1.00 24.28 224 THR A N 1
ATOM 1726 C CA . THR A 1 224 ? 7.164 -14.188 55.377 1.00 26.98 224 THR A CA 1
ATOM 1727 C C . THR A 1 224 ? 6.988 -14.347 56.886 1.00 29.33 224 THR A C 1
ATOM 1728 O O . THR A 1 224 ? 6.299 -15.257 57.355 1.00 30.30 224 THR A O 1
ATOM 1732 N N . VAL A 1 225 ? 7.654 -13.461 57.598 1.00 26.83 225 VAL A N 1
ATOM 1733 C CA . VAL A 1 225 ? 7.593 -13.333 59.068 1.00 29.46 225 VAL A CA 1
ATOM 1734 C C . VAL A 1 225 ? 6.747 -12.101 59.338 1.00 34.13 225 VAL A C 1
ATOM 1735 O O . VAL A 1 225 ? 6.689 -11.190 58.508 1.00 33.59 225 VAL A O 1
ATOM 1739 N N . PRO A 1 226 ? 6.031 -12.043 60.478 1.00 35.70 226 PRO A N 1
ATOM 1740 C CA . PRO A 1 226 ? 5.101 -10.947 60.737 1.00 39.84 226 PRO A CA 1
ATOM 1741 C C . PRO A 1 226 ? 5.854 -9.621 60.846 1.00 41.08 226 PRO A C 1
ATOM 1742 O O . PRO A 1 226 ? 6.966 -9.618 61.325 1.00 43.71 226 PRO A O 1
ATOM 1746 N N . LEU A 1 227 ? 5.220 -8.527 60.431 1.00 42.88 227 LEU A N 1
ATOM 1747 C CA . LEU A 1 227 ? 5.628 -7.189 60.915 1.00 48.90 227 LEU A CA 1
ATOM 1748 C C . LEU A 1 227 ? 5.223 -7.144 62.391 1.00 51.62 227 LEU A C 1
ATOM 1749 O O . LEU A 1 227 ? 4.098 -7.576 62.713 1.00 47.80 227 LEU A O 1
ATOM 1754 N N . ILE A 1 228 ? 6.150 -6.772 63.268 1.00 48.59 228 ILE A N 1
ATOM 1755 C CA . ILE A 1 228 ? 5.880 -6.785 64.736 1.00 60.97 228 ILE A CA 1
ATOM 1756 C C . ILE A 1 228 ? 5.029 -5.557 65.061 1.00 61.35 228 ILE A C 1
ATOM 1757 O O . ILE A 1 228 ? 5.409 -4.432 64.674 1.00 62.46 228 ILE A O 1
ATOM 1762 N N . THR A 1 229 ? 3.893 -5.793 65.708 1.00 59.90 229 THR A N 1
ATOM 1763 C CA . THR A 1 229 ? 2.928 -4.752 66.116 1.00 65.42 229 THR A CA 1
ATOM 1764 C C . THR A 1 229 ? 2.878 -4.732 67.646 1.00 62.18 229 THR A C 1
ATOM 1765 O O . THR A 1 229 ? 3.397 -5.678 68.285 1.00 48.60 229 THR A O 1
ATOM 1769 N N . LYS A 1 230 ? 2.333 -3.658 68.207 1.00 63.76 230 LYS A N 1
ATOM 1770 C CA . LYS A 1 230 ? 1.991 -3.575 69.647 1.00 62.55 230 LYS A CA 1
ATOM 1771 C C . LYS A 1 230 ? 0.492 -3.858 69.770 1.00 63.09 230 LYS A C 1
ATOM 1772 O O . LYS A 1 230 ? -0.263 -3.443 68.861 1.00 71.50 230 LYS A O 1
ATOM 1778 N N . ALA A 1 231 ? 0.091 -4.582 70.816 1.00 61.96 231 ALA A N 1
ATOM 1779 C CA . ALA A 1 231 ? -1.321 -4.864 71.162 1.00 62.60 231 ALA A CA 1
ATOM 1780 C C . ALA A 1 231 ? -2.104 -3.542 71.219 1.00 62.05 231 ALA A C 1
ATOM 1781 O O . ALA A 1 231 ? -3.321 -3.565 70.969 1.00 56.52 231 ALA A O 1
ATOM 1783 N N . ASP A 1 232 ? -1.414 -2.432 71.514 1.00 65.24 232 ASP A N 1
ATOM 1784 C CA . ASP A 1 232 ? -2.003 -1.072 71.645 1.00 63.33 232 ASP A CA 1
ATOM 1785 C C . ASP A 1 232 ? -2.149 -0.433 70.256 1.00 74.08 232 ASP A C 1
ATOM 1786 O O . ASP A 1 232 ? -2.650 0.707 70.193 1.00 88.48 232 ASP A O 1
ATOM 1791 N N . GLY A 1 233 ? -1.722 -1.126 69.192 1.00 67.41 233 GLY A N 1
ATOM 1792 C CA . GLY A 1 233 ? -1.916 -0.708 67.789 1.00 56.53 233 GLY A CA 1
ATOM 1793 C C . GLY A 1 233 ? -0.854 0.269 67.302 1.00 72.06 233 GLY A C 1
ATOM 1794 O O . GLY A 1 233 ? -0.807 0.497 66.073 1.00 88.56 233 GLY A O 1
ATOM 1795 N N . THR A 1 234 ? -0.030 0.832 68.197 1.00 62.16 234 THR A N 1
ATOM 1796 C CA . THR A 1 234 ? 1.013 1.838 67.851 1.00 63.82 234 THR A CA 1
ATOM 1797 C C . THR A 1 234 ? 2.191 1.159 67.132 1.00 70.10 234 THR A C 1
ATOM 1798 O O . THR A 1 234 ? 2.244 -0.094 67.087 1.00 72.39 234 THR A O 1
ATOM 1802 N N . LYS A 1 235 ? 3.088 1.978 66.576 1.00 72.32 235 LYS A N 1
ATOM 1803 C CA . LYS A 1 235 ? 4.238 1.576 65.723 1.00 82.89 235 LYS A CA 1
ATOM 1804 C C . LYS A 1 235 ? 5.302 0.908 66.607 1.00 80.25 235 LYS A C 1
ATOM 1805 O O . LYS A 1 235 ? 5.783 1.575 67.554 1.00 74.53 235 LYS A O 1
ATOM 1811 N N . PHE A 1 236 ? 5.648 -0.355 66.323 1.00 74.22 236 PHE A N 1
ATOM 1812 C CA . PHE A 1 236 ? 6.715 -1.115 67.032 1.00 72.83 236 PHE A CA 1
ATOM 1813 C C . PHE A 1 236 ? 8.099 -0.691 66.524 1.00 78.38 236 PHE A C 1
ATOM 1814 O O . PHE A 1 236 ? 8.298 -0.534 65.304 1.00 59.23 236 PHE A O 1
ATOM 1822 N N . GLY A 1 237 ? 9.043 -0.534 67.454 1.00 76.41 237 GLY A N 1
ATOM 1823 C CA . GLY A 1 237 ? 10.458 -0.258 67.150 1.00 73.46 237 GLY A CA 1
ATOM 1824 C C . GLY A 1 237 ? 10.721 1.226 66.983 1.00 74.18 237 GLY A C 1
ATOM 1825 O O . GLY A 1 237 ? 11.640 1.568 66.207 1.00 78.91 237 GLY A O 1
ATOM 1826 N N . LYS A 1 238 ? 9.953 2.072 67.682 1.00 72.41 238 LYS A N 1
ATOM 1827 C CA . LYS A 1 238 ? 10.202 3.536 67.788 1.00 80.08 238 LYS A CA 1
ATOM 1828 C C . LYS A 1 238 ? 10.319 3.923 69.271 1.00 84.02 238 LYS A C 1
ATOM 1829 O O . LYS A 1 238 ? 9.385 3.632 70.052 1.00 71.06 238 LYS A O 1
ATOM 1835 N N . THR A 1 239 ? 11.393 4.635 69.583 1.00 92.59 239 THR A N 1
ATOM 1836 C CA . THR A 1 239 ? 11.608 5.221 70.919 1.00 92.46 239 THR A CA 1
ATOM 1837 C C . THR A 1 239 ? 11.717 6.724 70.667 1.00 101.74 239 THR A C 1
ATOM 1838 O O . THR A 1 239 ? 12.518 7.115 69.805 1.00 102.33 239 THR A O 1
ATOM 1842 N N . GLU A 1 240 ? 10.868 7.512 71.323 1.00 101.29 240 GLU A N 1
ATOM 1843 C CA . GLU A 1 240 ? 10.920 8.985 71.197 1.00 98.76 240 GLU A CA 1
ATOM 1844 C C . GLU A 1 240 ? 10.853 9.410 69.723 1.00 99.25 240 GLU A C 1
ATOM 1845 O O . GLU A 1 240 ? 11.670 10.231 69.318 1.00 99.16 240 GLU A O 1
ATOM 1851 N N . GLY A 1 241 ? 9.926 8.839 68.953 1.00 101.46 241 GLY A N 1
ATOM 1852 C CA . GLY A 1 241 ? 9.699 9.248 67.551 1.00 97.73 241 GLY A CA 1
ATOM 1853 C C . GLY A 1 241 ? 10.825 8.915 66.590 1.00 96.57 241 GLY A C 1
ATOM 1854 O O . GLY A 1 241 ? 10.791 9.417 65.440 1.00 82.53 241 GLY A O 1
ATOM 1855 N N . GLY A 1 242 ? 11.773 8.089 67.027 1.00 88.06 242 GLY A N 1
ATOM 1856 C CA . GLY A 1 242 ? 12.901 7.667 66.168 1.00 76.14 242 GLY A CA 1
ATOM 1857 C C . GLY A 1 242 ? 12.918 6.153 66.016 1.00 71.51 242 GLY A C 1
ATOM 1858 O O . GLY A 1 242 ? 12.065 5.496 66.651 1.00 61.71 242 GLY A O 1
ATOM 1859 N N . ALA A 1 243 ? 13.826 5.603 65.203 1.00 58.56 243 ALA A N 1
ATOM 1860 C CA . ALA A 1 243 ? 14.016 4.136 65.069 1.00 53.60 243 ALA A CA 1
ATOM 1861 C C . ALA A 1 243 ? 14.895 3.636 66.219 1.00 43.52 243 ALA A C 1
ATOM 1862 O O . ALA A 1 243 ? 15.678 4.422 66.775 1.00 40.99 243 ALA A O 1
ATOM 1864 N N . VAL A 1 244 ? 14.759 2.358 66.565 1.00 41.77 244 VAL A N 1
ATOM 1865 C CA . VAL A 1 244 ? 15.716 1.649 67.453 1.00 39.98 244 VAL A CA 1
ATOM 1866 C C . VAL A 1 244 ? 16.726 0.922 66.570 1.00 38.78 244 VAL A C 1
ATOM 1867 O O . VAL A 1 244 ? 16.386 -0.171 66.043 1.00 36.44 244 VAL A O 1
ATOM 1871 N N . TRP A 1 245 ? 17.917 1.510 66.468 1.00 34.38 245 TRP A N 1
ATOM 1872 C CA . TRP A 1 245 ? 19.047 1.037 65.640 1.00 34.27 245 TRP A CA 1
ATOM 1873 C C . TRP A 1 245 ? 19.750 -0.092 66.374 1.00 37.27 245 TRP A C 1
ATOM 1874 O O . TRP A 1 245 ? 19.732 -0.090 67.640 1.00 38.62 245 TRP A O 1
ATOM 1885 N N . LEU A 1 246 ? 20.360 -0.993 65.614 1.00 34.85 246 LEU A N 1
ATOM 1886 C CA . LEU A 1 246 ? 21.138 -2.116 66.178 1.00 36.02 246 LEU A CA 1
ATOM 1887 C C . LEU A 1 246 ? 22.554 -1.609 66.437 1.00 41.03 246 LEU A C 1
ATOM 1888 O O . LEU A 1 246 ? 23.317 -2.323 67.078 1.00 44.31 246 LEU A O 1
ATOM 1893 N N . ASP A 1 247 ? 22.880 -0.414 65.933 1.00 35.10 247 ASP A N 1
ATOM 1894 C CA . ASP A 1 247 ? 24.214 0.219 66.088 1.00 36.56 247 ASP A CA 1
ATOM 1895 C C . ASP A 1 247 ? 24.244 0.965 67.422 1.00 33.41 247 ASP A C 1
ATOM 1896 O O . ASP A 1 247 ? 23.410 1.845 67.667 1.00 35.04 247 ASP A O 1
ATOM 1901 N N . PRO A 1 248 ? 25.166 0.605 68.339 1.00 35.02 248 PRO A N 1
ATOM 1902 C CA . PRO A 1 248 ? 25.184 1.194 69.684 1.00 40.89 248 PRO A CA 1
ATOM 1903 C C . PRO A 1 248 ? 25.618 2.676 69.698 1.00 40.44 248 PRO A C 1
ATOM 1904 O O . PRO A 1 248 ? 25.324 3.345 70.673 1.00 40.26 248 PRO A O 1
ATOM 1908 N N . LYS A 1 249 ? 26.224 3.162 68.606 1.00 48.48 249 LYS A N 1
ATOM 1909 C CA . LYS A 1 249 ? 26.601 4.594 68.394 1.00 48.11 249 LYS A CA 1
ATOM 1910 C C . LYS A 1 249 ? 25.385 5.407 67.936 1.00 49.73 249 LYS A C 1
ATOM 1911 O O . LYS A 1 249 ? 25.439 6.651 68.007 1.00 49.63 249 LYS A O 1
ATOM 1917 N N . LYS A 1 250 ? 24.326 4.738 67.473 1.00 41.77 250 LYS A N 1
ATOM 1918 C CA . LYS A 1 250 ? 23.072 5.378 67.001 1.00 43.30 250 LYS A CA 1
ATOM 1919 C C . LYS A 1 250 ? 21.995 5.278 68.084 1.00 38.26 250 LYS A C 1
ATOM 1920 O O . LYS A 1 250 ? 21.280 6.261 68.316 1.00 39.89 250 LYS A O 1
ATOM 1926 N N . THR A 1 251 ? 21.795 4.090 68.648 1.00 39.05 251 THR A N 1
ATOM 1927 C CA . THR A 1 251 ? 20.893 3.861 69.800 1.00 36.10 251 THR A CA 1
ATOM 1928 C C . THR A 1 251 ? 21.732 3.199 70.894 1.00 42.71 251 THR A C 1
ATOM 1929 O O . THR A 1 251 ? 22.202 2.052 70.691 1.00 34.49 251 THR A O 1
ATOM 1933 N N . SER A 1 252 ? 21.970 3.907 71.994 1.00 36.40 252 SER A N 1
ATOM 1934 C CA . SER A 1 252 ? 22.870 3.421 73.068 1.00 40.83 252 SER A CA 1
ATOM 1935 C C . SER A 1 252 ? 22.320 2.111 73.637 1.00 33.36 252 SER A C 1
ATOM 1936 O O . SER A 1 252 ? 21.109 1.893 73.649 1.00 35.49 252 SER A O 1
ATOM 1939 N N . PRO A 1 253 ? 23.200 1.217 74.133 1.00 36.38 253 PRO A N 1
ATOM 1940 C CA . PRO A 1 253 ? 22.765 0.017 74.851 1.00 42.54 253 PRO A CA 1
ATOM 1941 C C . PRO A 1 253 ? 21.742 0.330 75.953 1.00 39.31 253 PRO A C 1
ATOM 1942 O O . PRO A 1 253 ? 20.804 -0.415 76.110 1.00 36.63 253 PRO A O 1
ATOM 1946 N N . TYR A 1 254 ? 21.924 1.443 76.674 1.00 46.18 254 TYR A N 1
ATOM 1947 C CA . TYR A 1 254 ? 20.981 1.895 77.729 1.00 39.28 254 TYR A CA 1
ATOM 1948 C C . TYR A 1 254 ? 19.588 2.120 77.121 1.00 37.72 254 TYR A C 1
ATOM 1949 O O . TYR A 1 254 ? 18.585 1.657 77.695 1.00 38.99 254 TYR A O 1
ATOM 1958 N N . LYS A 1 255 ? 19.497 2.857 76.012 1.00 39.45 255 LYS A N 1
ATOM 1959 C CA . LYS A 1 255 ? 18.179 3.207 75.407 1.00 39.85 255 LYS A CA 1
ATOM 1960 C C . LYS A 1 255 ? 17.573 1.912 74.869 1.00 32.62 255 LYS A C 1
ATOM 1961 O O . LYS A 1 255 ? 16.377 1.706 75.010 1.00 36.92 255 LYS A O 1
ATOM 1967 N N . PHE A 1 256 ? 18.397 1.084 74.252 1.00 36.07 256 PHE A N 1
ATOM 1968 C CA . PHE A 1 256 ? 17.956 -0.213 73.678 1.00 35.41 256 PHE A CA 1
ATOM 1969 C C . PHE A 1 256 ? 17.307 -1.038 74.800 1.00 30.35 256 PHE A C 1
ATOM 1970 O O . PHE A 1 256 ? 16.150 -1.469 74.683 1.00 27.74 256 PHE A O 1
ATOM 1978 N N . TYR A 1 257 ? 18.039 -1.224 75.893 1.00 35.23 257 TYR A N 1
ATOM 1979 C CA . TYR A 1 257 ? 17.588 -2.008 77.073 1.00 28.46 257 TYR A CA 1
ATOM 1980 C C . TYR A 1 257 ? 16.292 -1.420 77.615 1.00 30.51 257 TYR A C 1
ATOM 1981 O O . TYR A 1 257 ? 15.375 -2.166 77.989 1.00 31.04 257 TYR A O 1
ATOM 1990 N N . GLN A 1 258 ? 16.199 -0.087 77.688 1.00 39.47 258 GLN A N 1
ATOM 1991 C CA . GLN A 1 258 ? 15.020 0.600 78.286 1.00 38.46 258 GLN A CA 1
ATOM 1992 C C . GLN A 1 258 ? 13.817 0.421 77.363 1.00 34.65 258 GLN A C 1
ATOM 1993 O O . GLN A 1 258 ? 12.691 0.296 77.856 1.00 32.25 258 GLN A O 1
ATOM 1999 N N . PHE A 1 259 ? 14.050 0.356 76.053 1.00 36.99 259 PHE A N 1
ATOM 2000 C CA . PHE A 1 259 ? 12.984 0.045 75.064 1.00 32.87 259 PHE A CA 1
ATOM 2001 C C . PHE A 1 259 ? 12.308 -1.276 75.440 1.00 29.50 259 PHE A C 1
ATOM 2002 O O . PHE A 1 259 ? 11.066 -1.360 75.457 1.00 32.53 259 PHE A O 1
ATOM 2010 N N . TRP A 1 260 ? 13.093 -2.308 75.761 1.00 29.16 260 TRP A N 1
ATOM 2011 C CA . TRP A 1 260 ? 12.549 -3.643 76.125 1.00 29.52 260 TRP A CA 1
ATOM 2012 C C . TRP A 1 260 ? 11.895 -3.623 77.520 1.00 27.75 260 TRP A C 1
ATOM 2013 O O . TRP A 1 260 ? 10.819 -4.217 77.671 1.00 30.01 260 TRP A O 1
ATOM 2024 N N . ILE A 1 261 ? 12.496 -2.963 78.503 1.00 36.14 261 ILE A N 1
ATOM 2025 C CA . ILE A 1 261 ? 11.896 -2.806 79.869 1.00 37.06 261 ILE A CA 1
ATOM 2026 C C . ILE A 1 261 ? 10.477 -2.230 79.766 1.00 37.62 261 ILE A C 1
ATOM 2027 O O . ILE A 1 261 ? 9.582 -2.664 80.523 1.00 39.65 261 ILE A O 1
ATOM 2032 N N . ASN A 1 262 ? 10.288 -1.275 78.861 1.00 41.40 262 ASN A N 1
ATOM 2033 C CA . ASN A 1 262 ? 9.038 -0.491 78.741 1.00 44.10 262 ASN A CA 1
ATOM 2034 C C . ASN A 1 262 ? 8.051 -1.232 77.832 1.00 46.65 262 ASN A C 1
ATOM 2035 O O . ASN A 1 262 ? 7.181 -0.580 77.267 1.00 48.93 262 ASN A O 1
ATOM 2040 N N . THR A 1 263 ? 8.170 -2.555 77.700 1.00 43.15 263 THR A N 1
ATOM 2041 C CA . THR A 1 263 ? 7.260 -3.378 76.863 1.00 40.30 263 THR A CA 1
ATOM 2042 C C . THR A 1 263 ? 5.917 -3.572 77.579 1.00 41.51 263 THR A C 1
ATOM 2043 O O . THR A 1 263 ? 5.932 -3.934 78.772 1.00 39.82 263 THR A O 1
ATOM 2047 N N . ALA A 1 264 ? 4.799 -3.377 76.870 1.00 41.68 264 ALA A N 1
ATOM 2048 C CA . ALA A 1 264 ? 3.430 -3.607 77.401 1.00 40.22 264 ALA A CA 1
ATOM 2049 C C . ALA A 1 264 ? 3.299 -5.073 77.836 1.00 45.19 264 ALA A C 1
ATOM 2050 O O . ALA A 1 264 ? 3.832 -5.964 77.138 1.00 46.57 264 ALA A O 1
ATOM 2052 N N . ASP A 1 265 ? 2.639 -5.335 78.965 1.00 38.09 265 ASP A N 1
ATOM 2053 C CA . ASP A 1 265 ? 2.349 -6.716 79.418 1.00 37.55 265 ASP A CA 1
ATOM 2054 C C . ASP A 1 265 ? 1.703 -7.527 78.276 1.00 44.90 265 ASP A C 1
ATOM 2055 O O . ASP A 1 265 ? 1.880 -8.754 78.253 1.00 51.27 265 ASP A O 1
ATOM 2060 N N . ALA A 1 266 ? 0.931 -6.895 77.386 1.00 52.11 266 ALA A N 1
ATOM 2061 C CA . ALA A 1 266 ? 0.236 -7.574 76.258 1.00 47.32 266 ALA A CA 1
ATOM 2062 C C . ALA A 1 266 ? 1.223 -7.912 75.136 1.00 47.55 266 ALA A C 1
ATOM 2063 O O . ALA A 1 266 ? 0.814 -8.645 74.216 1.00 51.57 266 ALA A O 1
ATOM 2065 N N . ASP A 1 267 ? 2.441 -7.353 75.163 1.00 42.58 267 ASP A N 1
ATOM 2066 C CA . ASP A 1 267 ? 3.455 -7.562 74.095 1.00 42.01 267 ASP A CA 1
ATOM 2067 C C . ASP A 1 267 ? 4.585 -8.483 74.584 1.00 45.53 267 ASP A C 1
ATOM 2068 O O . ASP A 1 267 ? 5.183 -9.138 73.722 1.00 32.84 267 ASP A O 1
ATOM 2073 N N . VAL A 1 268 ? 4.861 -8.553 75.895 1.00 39.32 268 VAL A N 1
ATOM 2074 C CA . VAL A 1 268 ? 6.179 -9.031 76.411 1.00 37.63 268 VAL A CA 1
ATOM 2075 C C . VAL A 1 268 ? 6.331 -10.533 76.142 1.00 32.46 268 VAL A C 1
ATOM 2076 O O . VAL A 1 268 ? 7.419 -10.918 75.702 1.00 35.38 268 VAL A O 1
ATOM 2080 N N . TYR A 1 269 ? 5.303 -11.339 76.399 1.00 38.15 269 TYR A N 1
ATOM 2081 C CA . TYR A 1 269 ? 5.370 -12.823 76.326 1.00 39.84 269 TYR A CA 1
ATOM 2082 C C . TYR A 1 269 ? 5.464 -13.230 74.854 1.00 43.39 269 TYR A C 1
ATOM 2083 O O . TYR A 1 269 ? 6.205 -14.175 74.556 1.00 37.03 269 TYR A O 1
ATOM 2092 N N . ARG A 1 270 ? 4.781 -12.492 73.977 1.00 39.57 270 ARG A N 1
ATOM 2093 C CA . ARG A 1 270 ? 4.856 -12.654 72.504 1.00 40.06 270 ARG A CA 1
ATOM 2094 C C . ARG A 1 270 ? 6.265 -12.266 72.045 1.00 36.56 270 ARG A C 1
ATOM 2095 O O . ARG A 1 270 ? 6.822 -12.980 71.185 1.00 31.90 270 ARG A O 1
ATOM 2103 N N . PHE A 1 271 ? 6.834 -11.181 72.590 1.00 29.75 271 PHE A N 1
ATOM 2104 C CA . PHE A 1 271 ? 8.178 -10.683 72.202 1.00 33.30 271 PHE A CA 1
ATOM 2105 C C . PHE A 1 271 ? 9.251 -11.656 72.709 1.00 26.94 271 PHE A C 1
ATOM 2106 O O . PHE A 1 271 ? 10.268 -11.805 72.007 1.00 30.74 271 PHE A O 1
ATOM 2114 N N . LEU A 1 272 ? 9.047 -12.302 73.850 1.00 27.72 272 LEU A N 1
ATOM 2115 C CA . LEU A 1 272 ? 10.001 -13.329 74.340 1.00 32.16 272 LEU A CA 1
ATOM 2116 C C . LEU A 1 272 ? 10.063 -14.451 73.290 1.00 29.47 272 LEU A C 1
ATOM 2117 O O . LEU A 1 272 ? 11.161 -14.950 73.025 1.00 28.22 272 LEU A O 1
ATOM 2122 N N . LYS A 1 273 ? 8.925 -14.806 72.699 1.00 27.21 273 LYS A N 1
ATOM 2123 C CA . LYS A 1 273 ? 8.827 -15.839 71.629 1.00 27.98 273 LYS A CA 1
ATOM 2124 C C . LYS A 1 273 ? 9.564 -15.383 70.368 1.00 31.61 273 LYS A C 1
ATOM 2125 O O . LYS A 1 273 ? 10.268 -16.216 69.753 1.00 27.99 273 LYS A O 1
ATOM 2131 N N . PHE A 1 274 ? 9.398 -14.127 69.954 1.00 27.88 274 PHE A N 1
ATOM 2132 C CA . PHE A 1 274 ? 9.997 -13.616 68.699 1.00 28.61 274 PHE A CA 1
ATOM 2133 C C . PHE A 1 274 ? 11.512 -13.460 68.842 1.00 27.78 274 PHE A C 1
ATOM 2134 O O . PHE A 1 274 ? 12.218 -13.729 67.870 1.00 30.73 274 PHE A O 1
ATOM 2142 N N . PHE A 1 275 ? 12.007 -12.967 69.985 1.00 25.83 275 PHE A N 1
ATOM 2143 C CA . PHE A 1 275 ? 13.345 -12.332 70.060 1.00 29.09 275 PHE A CA 1
ATOM 2144 C C . PHE A 1 275 ? 14.336 -13.136 70.903 1.00 27.19 275 PHE A C 1
ATOM 2145 O O . PHE A 1 275 ? 15.505 -12.759 70.904 1.00 30.83 275 PHE A O 1
ATOM 2153 N N . THR A 1 276 ? 13.917 -14.203 71.581 1.00 28.68 276 THR A N 1
ATOM 2154 C CA . THR A 1 276 ? 14.841 -14.982 72.455 1.00 25.81 276 THR A CA 1
ATOM 2155 C C . THR A 1 276 ? 14.844 -16.450 72.049 1.00 26.82 276 THR A C 1
ATOM 2156 O O . THR A 1 276 ? 13.934 -16.872 71.287 1.00 27.95 276 THR A O 1
ATOM 2160 N N . PHE A 1 277 ? 15.800 -17.208 72.585 1.00 27.57 277 PHE A N 1
ATOM 2161 C CA . PHE A 1 277 ? 15.925 -18.665 72.312 1.00 27.75 277 PHE A CA 1
ATOM 2162 C C . PHE A 1 277 ? 15.546 -19.464 73.558 1.00 29.19 277 PHE A C 1
ATOM 2163 O O . PHE A 1 277 ? 16.056 -20.564 73.726 1.00 27.75 277 PHE A O 1
ATOM 2171 N N . MET A 1 278 ? 14.610 -18.946 74.352 1.00 29.23 278 MET A N 1
ATOM 2172 C CA . MET A 1 278 ? 13.941 -19.680 75.459 1.00 30.35 278 MET A CA 1
ATOM 2173 C C . MET A 1 278 ? 12.848 -20.597 74.886 1.00 30.01 278 MET A C 1
ATOM 2174 O O . MET A 1 278 ? 12.202 -20.224 73.884 1.00 29.79 278 MET A O 1
ATOM 2179 N N . SER A 1 279 ? 12.649 -21.772 75.485 1.00 27.70 279 SER A N 1
ATOM 2180 C CA . SER A 1 279 ? 11.544 -22.690 75.121 1.00 27.04 279 SER A CA 1
ATOM 2181 C C . SER A 1 279 ? 10.205 -21.978 75.364 1.00 29.21 279 SER A C 1
ATOM 2182 O O . SER A 1 279 ? 10.122 -21.136 76.298 1.00 27.37 279 SER A O 1
ATOM 2185 N N . ILE A 1 280 ? 9.200 -22.315 74.560 1.00 32.54 280 ILE A N 1
ATOM 2186 C CA . ILE A 1 280 ? 7.787 -21.910 74.799 1.00 29.62 280 ILE A CA 1
ATOM 2187 C C . ILE A 1 280 ? 7.408 -22.285 76.234 1.00 30.95 280 ILE A C 1
ATOM 2188 O O . ILE A 1 280 ? 6.855 -21.439 76.950 1.00 29.71 280 ILE A O 1
ATOM 2193 N N . GLU A 1 281 ? 7.697 -23.506 76.659 1.00 32.08 281 GLU A N 1
ATOM 2194 C CA . GLU A 1 281 ? 7.254 -23.972 77.994 1.00 34.06 281 GLU A CA 1
ATOM 2195 C C . GLU A 1 281 ? 7.876 -23.083 79.071 1.00 31.95 281 GLU A C 1
ATOM 2196 O O . GLU A 1 281 ? 7.209 -22.792 80.051 1.00 36.07 281 GLU A O 1
ATOM 2202 N N . GLU A 1 282 ? 9.112 -22.628 78.879 1.00 33.70 282 GLU A N 1
ATOM 2203 C CA . GLU A 1 282 ? 9.807 -21.760 79.859 1.00 33.66 282 GLU A CA 1
ATOM 2204 C C . GLU A 1 282 ? 9.146 -20.377 79.871 1.00 33.88 282 GLU A C 1
ATOM 2205 O O . GLU A 1 282 ? 8.952 -19.783 80.959 1.00 31.92 282 GLU A O 1
ATOM 2211 N N . ILE A 1 283 ? 8.791 -19.873 78.696 1.00 32.26 283 ILE A N 1
ATOM 2212 C CA . ILE A 1 283 ? 8.125 -18.550 78.582 1.00 32.85 283 ILE A CA 1
ATOM 2213 C C . ILE A 1 283 ? 6.723 -18.648 79.203 1.00 34.55 283 ILE A C 1
ATOM 2214 O O . ILE A 1 283 ? 6.345 -17.675 79.885 1.00 38.69 283 ILE A O 1
ATOM 2219 N N . ASN A 1 284 ? 6.004 -19.764 78.991 1.00 34.49 284 ASN A N 1
ATOM 2220 C CA . ASN A 1 284 ? 4.651 -20.010 79.571 1.00 36.69 284 ASN A CA 1
ATOM 2221 C C . ASN A 1 284 ? 4.749 -20.045 81.098 1.00 40.88 284 ASN A C 1
ATOM 2222 O O . ASN A 1 284 ? 3.869 -19.469 81.750 1.00 36.44 284 ASN A O 1
ATOM 2227 N N . ALA A 1 285 ? 5.796 -20.675 81.639 1.00 37.66 285 ALA A N 1
ATOM 2228 C CA . ALA A 1 285 ? 6.004 -20.829 83.097 1.00 42.59 285 ALA A CA 1
ATOM 2229 C C . ALA A 1 285 ? 6.346 -19.458 83.681 1.00 43.30 285 ALA A C 1
ATOM 2230 O O . ALA A 1 285 ? 6.004 -19.185 84.835 1.00 45.46 285 ALA A O 1
ATOM 2232 N N . LEU A 1 286 ? 6.994 -18.612 82.888 1.00 40.30 286 LEU A N 1
ATOM 2233 C CA . LEU A 1 286 ? 7.336 -17.238 83.307 1.00 38.07 286 LEU A CA 1
ATOM 2234 C C . LEU A 1 286 ? 6.046 -16.411 83.288 1.00 46.51 286 LEU A C 1
ATOM 2235 O O . LEU A 1 286 ? 5.837 -15.581 84.215 1.00 39.59 286 LEU A O 1
ATOM 2240 N N . GLU A 1 287 ? 5.181 -16.655 82.297 1.00 36.49 287 GLU A N 1
ATOM 2241 C CA . GLU A 1 287 ? 3.870 -15.964 82.217 1.00 45.76 287 GLU A CA 1
ATOM 2242 C C . GLU A 1 287 ? 3.072 -16.295 83.482 1.00 47.76 287 GLU A C 1
ATOM 2243 O O . GLU A 1 287 ? 2.532 -15.353 84.092 1.00 46.25 287 GLU A O 1
ATOM 2249 N N . GLU A 1 288 ? 3.009 -17.578 83.841 1.00 44.71 288 GLU A N 1
ATOM 2250 C CA . GLU A 1 288 ? 2.339 -18.090 85.065 1.00 54.20 288 GLU A CA 1
ATOM 2251 C C . GLU A 1 288 ? 2.872 -17.325 86.284 1.00 60.40 288 GLU A C 1
ATOM 2252 O O . GLU A 1 288 ? 2.060 -16.751 87.047 1.00 55.21 288 GLU A O 1
ATOM 2258 N N . GLU A 1 289 ? 4.195 -17.308 86.440 1.00 47.27 289 GLU A N 1
ATOM 2259 C CA . GLU A 1 289 ? 4.908 -16.630 87.549 1.00 45.19 289 GLU A CA 1
ATOM 2260 C C . GLU A 1 289 ? 4.390 -15.192 87.711 1.00 40.99 289 GLU A C 1
ATOM 2261 O O . GLU A 1 289 ? 3.978 -14.825 88.829 1.00 47.97 289 GLU A O 1
ATOM 2267 N N . ASP A 1 290 ? 4.392 -14.403 86.637 1.00 41.68 290 ASP A N 1
ATOM 2268 C CA . ASP A 1 290 ? 4.005 -12.969 86.655 1.00 46.30 290 ASP A CA 1
ATOM 2269 C C . ASP A 1 290 ? 2.504 -12.832 86.936 1.00 54.81 290 ASP A C 1
ATOM 2270 O O . ASP A 1 290 ? 2.104 -11.778 87.458 1.00 48.96 290 ASP A O 1
ATOM 2275 N N . LYS A 1 291 ? 1.710 -13.836 86.556 1.00 55.11 291 LYS A N 1
ATOM 2276 C CA . LYS A 1 291 ? 0.234 -13.856 86.732 1.00 63.01 291 LYS A CA 1
ATOM 2277 C C . LYS A 1 291 ? -0.090 -13.814 88.233 1.00 57.64 291 LYS A C 1
ATOM 2278 O O . LYS A 1 291 ? -0.854 -12.932 88.652 1.00 59.39 291 LYS A O 1
ATOM 2284 N N . ASN A 1 292 ? 0.505 -14.719 89.009 1.00 56.13 292 ASN A N 1
ATOM 2285 C CA . ASN A 1 292 ? 0.021 -15.108 90.357 1.00 65.29 292 ASN A CA 1
ATOM 2286 C C . ASN A 1 292 ? 1.179 -15.026 91.359 1.00 68.76 292 ASN A C 1
ATOM 2287 O O . ASN A 1 292 ? 1.285 -15.916 92.228 1.00 76.77 292 ASN A O 1
ATOM 2292 N N . SER A 1 293 ? 2.014 -13.991 91.227 1.00 62.91 293 SER A N 1
ATOM 2293 C CA . SER A 1 293 ? 3.169 -13.687 92.113 1.00 59.33 293 SER A CA 1
ATOM 2294 C C . SER A 1 293 ? 2.777 -12.598 93.119 1.00 66.72 293 SER A C 1
ATOM 2295 O O . SER A 1 293 ? 3.391 -12.541 94.217 1.00 54.49 293 SER A O 1
ATOM 2298 N N . GLY A 1 294 ? 1.839 -11.735 92.719 1.00 56.63 294 GLY A N 1
ATOM 2299 C CA . GLY A 1 294 ? 1.482 -10.494 93.431 1.00 74.79 294 GLY A CA 1
ATOM 2300 C C . GLY A 1 294 ? 2.468 -9.385 93.111 1.00 80.74 294 GLY A C 1
ATOM 2301 O O . GLY A 1 294 ? 2.053 -8.204 93.098 1.00 75.50 294 GLY A O 1
ATOM 2302 N N . LYS A 1 295 ? 3.720 -9.760 92.822 1.00 73.61 295 LYS A N 1
ATOM 2303 C CA . LYS A 1 295 ? 4.859 -8.827 92.613 1.00 66.01 295 LYS A CA 1
ATOM 2304 C C . LYS A 1 295 ? 4.767 -8.229 91.206 1.00 53.69 295 LYS A C 1
ATOM 2305 O O . LYS A 1 295 ? 3.806 -8.549 90.487 1.00 57.08 295 LYS A O 1
ATOM 2311 N N . ALA A 1 296 ? 5.713 -7.361 90.853 1.00 38.35 296 ALA A N 1
ATOM 2312 C CA . ALA A 1 296 ? 5.848 -6.759 89.507 1.00 50.18 296 ALA A CA 1
ATOM 2313 C C . ALA A 1 296 ? 6.255 -7.872 88.550 1.00 42.75 296 ALA A C 1
ATOM 2314 O O . ALA A 1 296 ? 6.927 -8.808 88.981 1.00 41.78 296 ALA A O 1
ATOM 2316 N N . PRO A 1 297 ? 5.869 -7.821 87.253 1.00 39.28 297 PRO A N 1
ATOM 2317 C CA . PRO A 1 297 ? 6.330 -8.821 86.292 1.00 45.16 297 PRO A CA 1
ATOM 2318 C C . PRO A 1 297 ? 7.864 -8.854 86.211 1.00 34.11 297 PRO A C 1
ATOM 2319 O O . PRO A 1 297 ? 8.462 -7.800 86.212 1.00 36.27 297 PRO A O 1
ATOM 2323 N N . ARG A 1 298 ? 8.431 -10.051 86.065 1.00 35.83 298 ARG A N 1
ATOM 2324 C CA . ARG A 1 298 ? 9.859 -10.278 85.731 1.00 36.89 298 ARG A CA 1
ATOM 2325 C C . ARG A 1 298 ? 10.042 -10.340 84.196 1.00 38.09 298 ARG A C 1
ATOM 2326 O O . ARG A 1 298 ? 11.183 -10.195 83.738 1.00 32.91 298 ARG A O 1
ATOM 2334 N N . ALA A 1 299 ? 8.977 -10.498 83.399 1.00 38.23 299 ALA A N 1
ATOM 2335 C CA . ALA A 1 299 ? 9.113 -10.828 81.956 1.00 36.73 299 ALA A CA 1
ATOM 2336 C C . ALA A 1 299 ? 9.822 -9.706 81.186 1.00 38.45 299 ALA A C 1
ATOM 2337 O O . ALA A 1 299 ? 10.691 -10.033 80.351 1.00 33.70 299 ALA A O 1
ATOM 2339 N N . GLN A 1 300 ? 9.498 -8.429 81.431 1.00 35.97 300 GLN A N 1
ATOM 2340 C CA . GLN A 1 300 ? 10.132 -7.312 80.680 1.00 33.78 300 GLN A CA 1
ATOM 2341 C C . GLN A 1 300 ? 11.628 -7.316 80.989 1.00 29.83 300 GLN A C 1
ATOM 2342 O O . GLN A 1 300 ? 12.428 -7.047 80.080 1.00 30.65 300 GLN A O 1
ATOM 2348 N N . TYR A 1 301 ? 11.993 -7.571 82.242 1.00 30.96 301 TYR A N 1
ATOM 2349 C CA . TYR A 1 301 ? 13.409 -7.675 82.667 1.00 32.23 301 TYR A CA 1
ATOM 2350 C C . TYR A 1 301 ? 14.139 -8.790 81.889 1.00 30.14 301 TYR A C 1
ATOM 2351 O O . TYR A 1 301 ? 15.264 -8.548 81.399 1.00 28.49 301 TYR A O 1
ATOM 2360 N N . VAL A 1 302 ? 13.564 -9.991 81.850 1.00 30.65 302 VAL A N 1
ATOM 2361 C CA . VAL A 1 302 ? 14.166 -11.159 81.139 1.00 28.50 302 VAL A CA 1
ATOM 2362 C C . VAL A 1 302 ? 14.336 -10.781 79.663 1.00 32.34 302 VAL A C 1
ATOM 2363 O O . VAL A 1 302 ? 15.407 -11.026 79.084 1.00 31.87 302 VAL A O 1
ATOM 2367 N N . LEU A 1 303 ? 13.326 -10.157 79.075 1.00 30.17 303 LEU A N 1
ATOM 2368 C CA . LEU A 1 303 ? 13.370 -9.773 77.634 1.00 30.91 303 LEU A CA 1
ATOM 2369 C C . LEU A 1 303 ? 14.512 -8.774 77.426 1.00 29.07 303 LEU A C 1
ATOM 2370 O O . LEU A 1 303 ? 15.271 -8.908 76.463 1.00 26.09 303 LEU A O 1
ATOM 2375 N N . ALA A 1 304 ? 14.620 -7.759 78.283 1.00 28.93 304 ALA A N 1
ATOM 2376 C CA . ALA A 1 304 ? 15.645 -6.702 78.128 1.00 31.26 304 ALA A CA 1
ATOM 2377 C C . ALA A 1 304 ? 17.041 -7.321 78.280 1.00 26.77 304 ALA A C 1
ATOM 2378 O O . ALA A 1 304 ? 17.935 -6.999 77.472 1.00 28.49 304 ALA A O 1
ATOM 2380 N N . GLU A 1 305 ? 17.224 -8.191 79.278 1.00 27.03 305 GLU A N 1
ATOM 2381 C CA . GLU A 1 305 ? 18.527 -8.847 79.552 1.00 25.99 305 GLU A CA 1
ATOM 2382 C C . GLU A 1 305 ? 18.906 -9.720 78.345 1.00 27.39 305 GLU A C 1
ATOM 2383 O O . GLU A 1 305 ? 20.052 -9.670 77.885 1.00 27.76 305 GLU A O 1
ATOM 2389 N N . GLN A 1 306 ? 17.980 -10.532 77.864 1.00 25.39 306 GLN A N 1
ATOM 2390 C CA . GLN A 1 306 ? 18.307 -11.504 76.793 1.00 25.50 306 GLN A CA 1
ATOM 2391 C C . GLN A 1 306 ? 18.615 -10.770 75.484 1.00 25.87 306 GLN A C 1
ATOM 2392 O O . GLN A 1 306 ? 19.636 -11.094 74.852 1.00 26.78 306 GLN A O 1
ATOM 2398 N N . VAL A 1 307 ? 17.746 -9.845 75.074 1.00 28.27 307 VAL A N 1
ATOM 2399 C CA . VAL A 1 307 ? 17.866 -9.197 73.739 1.00 29.93 307 VAL A CA 1
ATOM 2400 C C . VAL A 1 307 ? 19.062 -8.240 73.728 1.00 29.86 307 VAL A C 1
ATOM 2401 O O . VAL A 1 307 ? 19.754 -8.147 72.676 1.00 28.80 307 VAL A O 1
ATOM 2405 N N . THR A 1 308 ? 19.332 -7.545 74.835 1.00 27.03 308 THR A N 1
ATOM 2406 C CA . THR A 1 308 ? 20.489 -6.613 74.890 1.00 29.27 308 THR A CA 1
ATOM 2407 C C . THR A 1 308 ? 21.787 -7.424 74.741 1.00 28.22 308 THR A C 1
ATOM 2408 O O . THR A 1 308 ? 22.692 -6.999 74.007 1.00 28.12 308 THR A O 1
ATOM 2412 N N . ARG A 1 309 ? 21.897 -8.580 75.396 1.00 29.24 309 ARG A N 1
ATOM 2413 C CA . ARG A 1 309 ? 23.135 -9.385 75.312 1.00 25.53 309 ARG A CA 1
ATOM 2414 C C . ARG A 1 309 ? 23.245 -10.041 73.929 1.00 27.43 309 ARG A C 1
ATOM 2415 O O . ARG A 1 309 ? 24.363 -10.130 73.423 1.00 29.14 309 ARG A O 1
ATOM 2423 N N . LEU A 1 310 ? 22.125 -10.457 73.343 1.00 26.82 310 LEU A N 1
ATOM 2424 C CA . LEU A 1 310 ? 22.095 -11.043 71.966 1.00 28.38 310 LEU A CA 1
ATOM 2425 C C . LEU A 1 310 ? 22.657 -10.024 70.973 1.00 28.23 310 LEU A C 1
ATOM 2426 O O . LEU A 1 310 ? 23.527 -10.387 70.154 1.00 36.03 310 LEU A O 1
ATOM 2431 N N . VAL A 1 311 ? 22.192 -8.780 71.063 1.00 30.10 311 VAL A N 1
ATOM 2432 C CA . VAL A 1 311 ? 22.464 -7.718 70.053 1.00 30.63 311 VAL A CA 1
ATOM 2433 C C . VAL A 1 311 ? 23.764 -6.992 70.391 1.00 33.55 311 VAL A C 1
ATOM 2434 O O . VAL A 1 311 ? 24.510 -6.682 69.452 1.00 35.27 311 VAL A O 1
ATOM 2438 N N . HIS A 1 312 ? 24.029 -6.689 71.663 1.00 33.23 312 HIS A N 1
ATOM 2439 C CA . HIS A 1 312 ? 25.188 -5.827 72.020 1.00 33.07 312 HIS A CA 1
ATOM 2440 C C . HIS A 1 312 ? 26.256 -6.596 72.800 1.00 36.74 312 HIS A C 1
ATOM 2441 O O . HIS A 1 312 ? 27.254 -5.969 73.160 1.00 37.85 312 HIS A O 1
ATOM 2448 N N . GLY A 1 313 ? 26.083 -7.904 73.018 1.00 31.71 313 GLY A N 1
ATOM 2449 C CA . GLY A 1 313 ? 27.043 -8.725 73.780 1.00 36.92 313 GLY A CA 1
ATOM 2450 C C . GLY A 1 313 ? 27.060 -8.369 75.260 1.00 33.75 313 GLY A C 1
ATOM 2451 O O . GLY A 1 313 ? 26.292 -7.476 75.689 1.00 35.18 313 GLY A O 1
ATOM 2452 N N . GLU A 1 314 ? 27.908 -9.049 76.032 1.00 38.38 314 GLU A N 1
ATOM 2453 C CA . GLU A 1 314 ? 28.083 -8.814 77.492 1.00 40.40 314 GLU A CA 1
ATOM 2454 C C . GLU A 1 314 ? 28.501 -7.351 77.737 1.00 40.08 314 GLU A C 1
ATOM 2455 O O . GLU A 1 314 ? 27.980 -6.733 78.691 1.00 39.91 314 GLU A O 1
ATOM 2461 N N . GLU A 1 315 ? 29.391 -6.813 76.898 1.00 41.52 315 GLU A N 1
ATOM 2462 C CA . GLU A 1 315 ? 29.874 -5.409 77.025 1.00 51.29 315 GLU A CA 1
ATOM 2463 C C . GLU A 1 315 ? 28.667 -4.466 76.938 1.00 43.46 315 GLU A C 1
ATOM 2464 O O . GLU A 1 315 ? 28.531 -3.601 77.809 1.00 44.65 315 GLU A O 1
ATOM 2470 N N . GLY A 1 316 ? 27.791 -4.661 75.949 1.00 43.10 316 GLY A N 1
ATOM 2471 C CA . GLY A 1 316 ? 26.542 -3.890 75.801 1.00 39.67 316 GLY A CA 1
ATOM 2472 C C . GLY A 1 316 ? 25.627 -4.022 77.005 1.00 36.40 316 GLY A C 1
ATOM 2473 O O . GLY A 1 316 ? 24.994 -3.027 77.384 1.00 40.04 316 GLY A O 1
ATOM 2474 N N . LEU A 1 317 ? 25.480 -5.220 77.566 1.00 34.24 317 LEU A N 1
ATOM 2475 C CA . LEU A 1 317 ? 24.513 -5.431 78.668 1.00 33.20 317 LEU A CA 1
ATOM 2476 C C . LEU A 1 317 ? 25.029 -4.660 79.882 1.00 34.78 317 LEU A C 1
ATOM 2477 O O . LEU A 1 317 ? 24.196 -4.080 80.607 1.00 40.94 317 LEU A O 1
ATOM 2482 N N . GLN A 1 318 ? 26.346 -4.629 80.070 1.00 40.50 318 GLN A N 1
ATOM 2483 C CA . GLN A 1 318 ? 26.971 -3.965 81.242 1.00 46.99 318 GLN A CA 1
ATOM 2484 C C . GLN A 1 318 ? 26.796 -2.449 81.085 1.00 47.31 318 GLN A C 1
ATOM 2485 O O . GLN A 1 318 ? 26.475 -1.821 82.093 1.00 39.15 318 GLN A O 1
ATOM 2491 N N . ALA A 1 319 ? 26.950 -1.910 79.866 1.00 40.90 319 ALA A N 1
ATOM 2492 C CA . ALA A 1 319 ? 26.795 -0.469 79.545 1.00 44.58 319 ALA A CA 1
ATOM 2493 C C . ALA A 1 319 ? 25.334 -0.014 79.693 1.00 49.33 319 ALA A C 1
ATOM 2494 O O . ALA A 1 319 ? 25.114 1.188 79.943 1.00 43.37 319 ALA A O 1
ATOM 2496 N N . ALA A 1 320 ? 24.364 -0.919 79.524 1.00 43.86 320 ALA A N 1
ATOM 2497 C CA . ALA A 1 320 ? 22.915 -0.613 79.601 1.00 48.91 320 ALA A CA 1
ATOM 2498 C C . ALA A 1 320 ? 22.496 -0.358 81.057 1.00 49.44 320 ALA A C 1
ATOM 2499 O O . ALA A 1 320 ? 21.472 0.326 81.274 1.00 46.26 320 ALA A O 1
ATOM 2501 N N . LYS A 1 321 ? 23.226 -0.967 81.986 1.00 51.14 321 LYS A N 1
ATOM 2502 C CA . LYS A 1 321 ? 22.880 -0.942 83.429 1.00 63.38 321 LYS A CA 1
ATOM 2503 C C . LYS A 1 321 ? 23.732 0.094 84.172 1.00 70.60 321 LYS A C 1
ATOM 2504 O O . LYS A 1 321 ? 23.670 0.116 85.387 1.00 72.25 321 LYS A O 1
ATOM 2510 N N . ARG A 1 322 ? 24.450 0.937 83.437 1.00 86.63 322 ARG A N 1
ATOM 2511 C CA . ARG A 1 322 ? 25.297 2.011 84.027 1.00 97.94 322 ARG A CA 1
ATOM 2512 C C . ARG A 1 322 ? 24.815 3.365 83.496 1.00 98.78 322 ARG A C 1
ATOM 2513 O O . ARG A 1 322 ? 24.884 4.343 84.215 1.00 98.42 322 ARG A O 1
ATOM 2522 N N . ASN B 1 5 ? 7.260 32.026 6.774 1.00 52.36 5 ASN B N 1
ATOM 2523 C CA . ASN B 1 5 ? 6.908 31.277 8.011 1.00 46.93 5 ASN B CA 1
ATOM 2524 C C . ASN B 1 5 ? 6.774 29.786 7.667 1.00 39.54 5 ASN B C 1
ATOM 2525 O O . ASN B 1 5 ? 5.739 29.380 7.121 1.00 33.10 5 ASN B O 1
ATOM 2530 N N . LEU B 1 6 ? 7.779 28.986 8.006 1.00 31.27 6 LEU B N 1
ATOM 2531 C CA . LEU B 1 6 ? 7.814 27.553 7.614 1.00 30.74 6 LEU B CA 1
ATOM 2532 C C . LEU B 1 6 ? 6.609 26.794 8.194 1.00 28.29 6 LEU B C 1
ATOM 2533 O O . LEU B 1 6 ? 6.052 25.940 7.496 1.00 27.35 6 LEU B O 1
ATOM 2538 N N . ILE B 1 7 ? 6.221 27.049 9.440 1.00 29.12 7 ILE B N 1
ATOM 2539 C CA . ILE B 1 7 ? 5.096 26.294 10.048 1.00 31.43 7 ILE B CA 1
ATOM 2540 C C . ILE B 1 7 ? 3.843 26.575 9.217 1.00 28.60 7 ILE B C 1
ATOM 2541 O O . ILE B 1 7 ? 3.103 25.636 8.923 1.00 30.34 7 ILE B O 1
ATOM 2546 N N . LYS B 1 8 ? 3.611 27.827 8.860 1.00 32.04 8 LYS B N 1
ATOM 2547 C CA . LYS B 1 8 ? 2.401 28.208 8.077 1.00 37.53 8 LYS B CA 1
ATOM 2548 C C . LYS B 1 8 ? 2.457 27.528 6.699 1.00 29.61 8 LYS B C 1
ATOM 2549 O O . LYS B 1 8 ? 1.425 27.013 6.261 1.00 30.06 8 LYS B O 1
ATOM 2555 N N . GLN B 1 9 ? 3.636 27.415 6.090 1.00 27.87 9 GLN B N 1
ATOM 2556 C CA . GLN B 1 9 ? 3.773 26.758 4.755 1.00 32.26 9 GLN B CA 1
ATOM 2557 C C . GLN B 1 9 ? 3.451 25.266 4.893 1.00 31.36 9 GLN B C 1
ATOM 2558 O O . GLN B 1 9 ? 2.779 24.702 4.023 1.00 28.63 9 GLN B O 1
ATOM 2564 N N . LEU B 1 10 ? 3.913 24.628 5.963 1.00 27.58 10 LEU B N 1
ATOM 2565 C CA . LEU B 1 10 ? 3.612 23.196 6.205 1.00 27.71 10 LEU B CA 1
ATOM 2566 C C . LEU B 1 10 ? 2.118 23.043 6.514 1.00 27.67 10 LEU B C 1
ATOM 2567 O O . LEU B 1 10 ? 1.550 22.036 6.068 1.00 28.42 10 LEU B O 1
ATOM 2572 N N . GLN B 1 11 ? 1.528 23.975 7.274 1.00 28.04 11 GLN B N 1
ATOM 2573 C CA . GLN B 1 11 ? 0.066 23.937 7.583 1.00 31.13 11 GLN B CA 1
ATOM 2574 C C . GLN B 1 11 ? -0.777 24.002 6.309 1.00 31.07 11 GLN B C 1
ATOM 2575 O O . GLN B 1 11 ? -1.811 23.310 6.264 1.00 30.52 11 GLN B O 1
ATOM 2581 N N . GLU B 1 12 ? -0.358 24.773 5.309 1.00 31.59 12 GLU B N 1
ATOM 2582 C CA . GLU B 1 12 ? -1.055 24.866 3.995 1.00 36.49 12 GLU B CA 1
ATOM 2583 C C . GLU B 1 12 ? -1.066 23.509 3.296 1.00 31.75 12 GLU B C 1
ATOM 2584 O O . GLU B 1 12 ? -1.985 23.278 2.485 1.00 35.33 12 GLU B O 1
ATOM 2590 N N . ARG B 1 13 ? -0.078 22.646 3.545 1.00 27.14 13 ARG B N 1
ATOM 2591 C CA . ARG B 1 13 ? 0.002 21.299 2.923 1.00 27.30 13 ARG B CA 1
ATOM 2592 C C . ARG B 1 13 ? -0.744 20.260 3.779 1.00 30.89 13 ARG B C 1
ATOM 2593 O O . ARG B 1 13 ? -0.796 19.081 3.378 1.00 36.91 13 ARG B O 1
ATOM 2601 N N . GLY B 1 14 ? -1.267 20.676 4.940 1.00 27.90 14 GLY B N 1
ATOM 2602 C CA . GLY B 1 14 ? -1.913 19.794 5.931 1.00 28.71 14 GLY B CA 1
ATOM 2603 C C . GLY B 1 14 ? -0.901 18.953 6.698 1.00 26.17 14 GLY B C 1
ATOM 2604 O O . GLY B 1 14 ? -1.261 17.847 7.132 1.00 26.88 14 GLY B O 1
ATOM 2605 N N . LEU B 1 15 ? 0.346 19.415 6.842 1.00 27.94 15 LEU B N 1
ATOM 2606 C CA . LEU B 1 15 ? 1.428 18.520 7.325 1.00 26.58 15 LEU B CA 1
ATOM 2607 C C . LEU B 1 15 ? 1.677 18.720 8.819 1.00 29.59 15 LEU B C 1
ATOM 2608 O O . LEU B 1 15 ? 2.558 18.043 9.343 1.00 25.68 15 LEU B O 1
ATOM 2613 N N . VAL B 1 16 ? 0.902 19.574 9.480 1.00 27.30 16 VAL B N 1
ATOM 2614 C CA . VAL B 1 16 ? 1.086 19.839 10.928 1.00 31.30 16 VAL B CA 1
ATOM 2615 C C . VAL B 1 16 ? -0.124 19.282 11.663 1.00 29.88 16 VAL B C 1
ATOM 2616 O O . VAL B 1 16 ? -1.199 19.859 11.530 1.00 33.22 16 VAL B O 1
ATOM 2620 N N . ALA B 1 17 ? 0.043 18.187 12.388 1.00 25.38 17 ALA B N 1
ATOM 2621 C CA . ALA B 1 17 ? -1.008 17.617 13.248 1.00 27.06 17 ALA B CA 1
ATOM 2622 C C . ALA B 1 17 ? -1.048 18.424 14.563 1.00 31.98 17 ALA B C 1
ATOM 2623 O O . ALA B 1 17 ? -2.108 18.944 14.908 1.00 30.31 17 ALA B O 1
ATOM 2625 N N . GLN B 1 18 ? 0.083 18.551 15.256 1.00 25.35 18 GLN B N 1
ATOM 2626 C CA . GLN B 1 18 ? 0.165 19.201 16.587 1.00 29.82 18 GLN B CA 1
ATOM 2627 C C . GLN B 1 18 ? 1.552 19.821 16.728 1.00 27.38 18 GLN B C 1
ATOM 2628 O O . GLN B 1 18 ? 2.511 19.268 16.185 1.00 27.84 18 GLN B O 1
ATOM 2634 N N . VAL B 1 19 ? 1.648 20.940 17.431 1.00 28.86 19 VAL B N 1
ATOM 2635 C CA . VAL B 1 19 ? 2.947 21.561 17.824 1.00 29.36 19 VAL B CA 1
ATOM 2636 C C . VAL B 1 19 ? 2.913 21.819 19.329 1.00 27.83 19 VAL B C 1
ATOM 2637 O O . VAL B 1 19 ? 1.858 22.262 19.832 1.00 27.11 19 VAL B O 1
ATOM 2641 N N . THR B 1 20 ? 4.029 21.617 20.018 1.00 25.35 20 THR B N 1
ATOM 2642 C CA . THR B 1 20 ? 4.061 21.748 21.495 1.00 28.77 20 THR B CA 1
ATOM 2643 C C . THR B 1 20 ? 3.878 23.218 21.892 1.00 31.37 20 THR B C 1
ATOM 2644 O O . THR B 1 20 ? 3.219 23.474 22.925 1.00 37.72 20 THR B O 1
ATOM 2648 N N . ASP B 1 21 ? 4.424 24.154 21.125 1.00 31.24 21 ASP B N 1
ATOM 2649 C CA . ASP B 1 21 ? 4.315 25.613 21.423 1.00 33.15 21 ASP B CA 1
ATOM 2650 C C . ASP B 1 21 ? 4.540 26.347 20.106 1.00 35.42 21 ASP B C 1
ATOM 2651 O O . ASP B 1 21 ? 5.695 26.695 19.818 1.00 30.96 21 ASP B O 1
ATOM 2656 N N . GLU B 1 22 ? 3.488 26.464 19.308 1.00 31.60 22 GLU B N 1
ATOM 2657 C CA . GLU B 1 22 ? 3.591 26.898 17.895 1.00 31.62 22 GLU B CA 1
ATOM 2658 C C . GLU B 1 22 ? 4.206 28.304 17.847 1.00 32.94 22 GLU B C 1
ATOM 2659 O O . GLU B 1 22 ? 5.088 28.520 17.029 1.00 29.82 22 GLU B O 1
ATOM 2665 N N . GLU B 1 23 ? 3.804 29.230 18.713 1.00 34.00 23 GLU B N 1
ATOM 2666 C CA . GLU B 1 23 ? 4.330 30.618 18.609 1.00 36.70 23 GLU B CA 1
ATOM 2667 C C . GLU B 1 23 ? 5.825 30.634 18.967 1.00 32.34 23 GLU B C 1
ATOM 2668 O O . GLU B 1 23 ? 6.616 31.275 18.242 1.00 27.71 23 GLU B O 1
ATOM 2674 N N . ALA B 1 24 ? 6.223 29.973 20.052 1.00 30.97 24 ALA B N 1
ATOM 2675 C CA . ALA B 1 24 ? 7.644 29.916 20.462 1.00 27.40 24 ALA B CA 1
ATOM 2676 C C . ALA B 1 24 ? 8.493 29.249 19.363 1.00 27.70 24 ALA B C 1
ATOM 2677 O O . ALA B 1 24 ? 9.584 29.757 19.054 1.00 26.10 24 ALA B O 1
ATOM 2679 N N . LEU B 1 25 ? 8.020 28.159 18.770 1.00 27.09 25 LEU B N 1
ATOM 2680 C CA . LEU B 1 25 ? 8.778 27.451 17.701 1.00 27.80 25 LEU B CA 1
ATOM 2681 C C . LEU B 1 25 ? 8.870 28.329 16.438 1.00 27.60 25 LEU B C 1
ATOM 2682 O O . LEU B 1 25 ? 9.947 28.387 15.831 1.00 25.08 25 LEU B O 1
ATOM 2687 N N . ALA B 1 26 ? 7.798 28.997 16.045 1.00 25.06 26 ALA B N 1
ATOM 2688 C CA . ALA B 1 26 ? 7.810 29.898 14.866 1.00 27.44 26 ALA B CA 1
ATOM 2689 C C . ALA B 1 26 ? 8.836 31.015 15.091 1.00 27.95 26 ALA B C 1
ATOM 2690 O O . ALA B 1 26 ? 9.567 31.343 14.146 1.00 26.12 26 ALA B O 1
ATOM 2692 N N . GLU B 1 27 ? 8.906 31.573 16.304 1.00 29.60 27 GLU B N 1
ATOM 2693 C CA . GLU B 1 27 ? 9.904 32.619 16.662 1.00 34.21 27 GLU B CA 1
ATOM 2694 C C . GLU B 1 27 ? 11.311 32.028 16.571 1.00 30.36 27 GLU B C 1
ATOM 2695 O O . GLU B 1 27 ? 12.204 32.672 15.997 1.00 31.43 27 GLU B O 1
ATOM 2701 N N . ARG B 1 28 ? 11.502 30.815 17.073 1.00 27.64 28 ARG B N 1
ATOM 2702 C CA . ARG B 1 28 ? 12.816 30.143 17.015 1.00 27.86 28 ARG B CA 1
ATOM 2703 C C . ARG B 1 28 ? 13.225 29.900 15.555 1.00 29.35 28 ARG B C 1
ATOM 2704 O O . ARG B 1 28 ? 14.405 30.092 15.228 1.00 30.88 28 ARG B O 1
ATOM 2712 N N . LEU B 1 29 ? 12.324 29.418 14.707 1.00 26.48 29 LEU B N 1
ATOM 2713 C CA . LEU B 1 29 ? 12.659 29.149 13.282 1.00 28.41 29 LEU B CA 1
ATOM 2714 C C . LEU B 1 29 ? 13.006 30.472 12.604 1.00 33.50 29 LEU B C 1
ATOM 2715 O O . LEU B 1 29 ? 13.941 30.492 11.779 1.00 35.84 29 LEU B O 1
ATOM 2720 N N . ALA B 1 30 ? 12.301 31.547 12.966 1.00 33.52 30 ALA B N 1
ATOM 2721 C CA . ALA B 1 30 ? 12.476 32.889 12.366 1.00 36.37 30 ALA B CA 1
ATOM 2722 C C . ALA B 1 30 ? 13.859 33.449 12.708 1.00 36.60 30 ALA B C 1
ATOM 2723 O O . ALA B 1 30 ? 14.371 34.244 11.908 1.00 35.66 30 ALA B O 1
ATOM 2725 N N . GLN B 1 31 ? 14.441 33.046 13.845 1.00 35.47 31 GLN B N 1
ATOM 2726 C CA . GLN B 1 31 ? 15.760 33.536 14.333 1.00 32.81 31 GLN B CA 1
ATOM 2727 C C . GLN B 1 31 ? 16.899 33.057 13.428 1.00 33.85 31 GLN B C 1
ATOM 2728 O O . GLN B 1 31 ? 17.997 33.647 13.512 1.00 37.36 31 GLN B O 1
ATOM 2734 N N . GLY B 1 32 ? 16.661 32.023 12.619 1.00 37.33 32 GLY B N 1
ATOM 2735 C CA . GLY B 1 32 ? 17.684 31.403 11.760 1.00 39.41 32 GLY B CA 1
ATOM 2736 C C . GLY B 1 32 ? 17.731 29.891 11.941 1.00 38.72 32 GLY B C 1
ATOM 2737 O O . GLY B 1 32 ? 16.868 29.320 12.608 1.00 30.55 32 GLY B O 1
ATOM 2738 N N . PRO B 1 33 ? 18.738 29.220 11.337 1.00 33.81 33 PRO B N 1
ATOM 2739 C CA . PRO B 1 33 ? 18.815 27.764 11.312 1.00 28.09 33 PRO B CA 1
ATOM 2740 C C . PRO B 1 33 ? 18.719 27.102 12.694 1.00 27.39 33 PRO B C 1
ATOM 2741 O O . PRO B 1 33 ? 19.339 27.540 13.645 1.00 29.70 33 PRO B O 1
ATOM 2745 N N . ILE B 1 34 ? 17.964 26.019 12.742 1.00 24.04 34 ILE B N 1
ATOM 2746 C CA . ILE B 1 34 ? 17.928 25.079 13.896 1.00 25.95 34 ILE B CA 1
ATOM 2747 C C . ILE B 1 34 ? 18.342 23.697 13.412 1.00 24.84 34 ILE B C 1
ATOM 2748 O O . ILE B 1 34 ? 18.313 23.438 12.206 1.00 24.81 34 ILE B O 1
ATOM 2753 N N . ALA B 1 35 ? 18.675 22.829 14.367 1.00 25.55 35 ALA B N 1
ATOM 2754 C CA . ALA B 1 35 ? 18.800 21.382 14.132 1.00 24.73 35 ALA B CA 1
ATOM 2755 C C . ALA B 1 35 ? 17.513 20.701 14.614 1.00 22.50 35 ALA B C 1
ATOM 2756 O O . ALA B 1 35 ? 17.028 20.997 15.711 1.00 23.14 35 ALA B O 1
ATOM 2758 N N . LEU B 1 36 ? 17.006 19.796 13.799 1.00 22.39 36 LEU B N 1
ATOM 2759 C CA . LEU B 1 36 ? 15.784 19.011 14.101 1.00 22.98 36 LEU B CA 1
ATOM 2760 C C . LEU B 1 36 ? 16.102 17.558 13.820 1.00 23.14 36 LEU B C 1
ATOM 2761 O O . LEU B 1 36 ? 17.092 17.293 13.091 1.00 25.54 36 LEU B O 1
ATOM 2766 N N . TYR B 1 37 ? 15.266 16.664 14.331 1.00 22.55 37 TYR B N 1
ATOM 2767 C CA . TYR B 1 37 ? 15.453 15.227 14.054 1.00 22.10 37 TYR B CA 1
ATOM 2768 C C . TYR B 1 37 ? 14.140 14.470 13.972 1.00 24.12 37 TYR B C 1
ATOM 2769 O O . TYR B 1 37 ? 13.114 14.945 14.383 1.00 24.07 37 TYR B O 1
ATOM 2778 N N . CYS B 1 38 ? 14.262 13.289 13.401 1.00 23.56 38 CYS B N 1
ATOM 2779 C CA . CYS B 1 38 ? 13.186 12.285 13.358 1.00 26.07 38 CYS B CA 1
ATOM 2780 C C . CYS B 1 38 ? 13.872 10.931 13.500 1.00 25.30 38 CYS B C 1
ATOM 2781 O O . CYS B 1 38 ? 14.940 10.781 12.968 1.00 22.80 38 CYS B O 1
ATOM 2784 N N . GLY B 1 39 ? 13.281 10.043 14.287 1.00 21.58 39 GLY B N 1
ATOM 2785 C CA . GLY B 1 39 ? 13.789 8.676 14.445 1.00 23.06 39 GLY B CA 1
ATOM 2786 C C . GLY B 1 39 ? 13.073 7.659 13.580 1.00 25.25 39 GLY B C 1
ATOM 2787 O O . GLY B 1 39 ? 11.890 7.812 13.277 1.00 22.60 39 GLY B O 1
ATOM 2788 N N . PHE B 1 40 ? 13.783 6.588 13.268 1.00 24.72 40 PHE B N 1
ATOM 2789 C CA . PHE B 1 40 ? 13.326 5.458 12.437 1.00 27.47 40 PHE B CA 1
ATOM 2790 C C . PHE B 1 40 ? 13.818 4.176 13.093 1.00 23.57 40 PHE B C 1
ATOM 2791 O O . PHE B 1 40 ? 15.034 4.008 13.208 1.00 24.24 40 PHE B O 1
ATOM 2799 N N . ASP B 1 41 ? 12.895 3.307 13.505 1.00 26.82 41 ASP B N 1
ATOM 2800 C CA . ASP B 1 41 ? 13.259 2.032 14.163 1.00 22.67 41 ASP B CA 1
ATOM 2801 C C . ASP B 1 41 ? 13.397 0.935 13.110 1.00 28.59 41 ASP B C 1
ATOM 2802 O O . ASP B 1 41 ? 12.643 0.894 12.133 1.00 30.38 41 ASP B O 1
ATOM 2807 N N . PRO B 1 42 ? 14.382 0.036 13.312 1.00 31.20 42 PRO B N 1
ATOM 2808 C CA . PRO B 1 42 ? 14.528 -1.190 12.524 1.00 34.48 42 PRO B CA 1
ATOM 2809 C C . PRO B 1 42 ? 13.559 -2.291 12.991 1.00 34.31 42 PRO B C 1
ATOM 2810 O O . PRO B 1 42 ? 13.943 -3.219 13.689 1.00 36.23 42 PRO B O 1
ATOM 2814 N N . THR B 1 43 ? 12.297 -2.143 12.596 1.00 31.88 43 THR B N 1
ATOM 2815 C CA . THR B 1 43 ? 11.234 -3.172 12.749 1.00 35.29 43 THR B CA 1
ATOM 2816 C C . THR B 1 43 ? 11.182 -4.070 11.507 1.00 32.59 43 THR B C 1
ATOM 2817 O O . THR B 1 43 ? 10.508 -5.105 11.541 1.00 33.63 43 THR B O 1
ATOM 2821 N N . ALA B 1 44 ? 11.806 -3.651 10.419 1.00 30.99 44 ALA B N 1
ATOM 2822 C CA . ALA B 1 44 ? 11.942 -4.442 9.179 1.00 32.69 44 ALA B CA 1
ATOM 2823 C C . ALA B 1 44 ? 13.240 -4.012 8.488 1.00 38.41 44 ALA B C 1
ATOM 2824 O O . ALA B 1 44 ? 13.895 -3.065 8.973 1.00 34.95 44 ALA B O 1
ATOM 2826 N N . ASP B 1 45 ? 13.566 -4.627 7.357 1.00 36.38 45 ASP B N 1
ATOM 2827 C CA . ASP B 1 45 ? 14.832 -4.346 6.635 1.00 39.04 45 ASP B CA 1
ATOM 2828 C C . ASP B 1 45 ? 14.604 -3.167 5.688 1.00 39.89 45 ASP B C 1
ATOM 2829 O O . ASP B 1 45 ? 15.474 -2.871 4.833 1.00 34.35 45 ASP B O 1
ATOM 2834 N N . SER B 1 46 ? 13.460 -2.510 5.818 1.00 31.74 46 SER B N 1
ATOM 2835 C CA . SER B 1 46 ? 13.103 -1.357 4.960 1.00 29.03 46 SER B CA 1
ATOM 2836 C C . SER B 1 46 ? 12.129 -0.453 5.702 1.00 26.34 46 SER B C 1
ATOM 2837 O O . SER B 1 46 ? 11.317 -0.966 6.504 1.00 29.18 46 SER B O 1
ATOM 2840 N N . LEU B 1 47 ? 12.167 0.837 5.401 1.00 26.45 47 LEU B N 1
ATOM 2841 C CA . LEU B 1 47 ? 11.049 1.752 5.726 1.00 27.03 47 LEU B CA 1
ATOM 2842 C C . LEU B 1 47 ? 9.903 1.507 4.739 1.00 27.39 47 LEU B C 1
ATOM 2843 O O . LEU B 1 47 ? 10.118 0.864 3.688 1.00 27.96 47 LEU B O 1
ATOM 2848 N N . HIS B 1 48 ? 8.706 1.964 5.093 1.00 26.87 48 HIS B N 1
ATOM 2849 C CA . HIS B 1 48 ? 7.498 1.875 4.233 1.00 28.38 48 HIS B CA 1
ATOM 2850 C C . HIS B 1 48 ? 6.891 3.274 4.130 1.00 30.84 48 HIS B C 1
ATOM 2851 O O . HIS B 1 48 ? 7.518 4.229 4.634 1.00 29.01 48 HIS B O 1
ATOM 2858 N N . LEU B 1 49 ? 5.728 3.408 3.478 1.00 29.09 49 LEU B N 1
ATOM 2859 C CA . LEU B 1 49 ? 5.096 4.734 3.257 1.00 28.20 49 LEU B CA 1
ATOM 2860 C C . LEU B 1 49 ? 4.746 5.417 4.587 1.00 28.96 49 LEU B C 1
ATOM 2861 O O . LEU B 1 49 ? 4.638 6.645 4.561 1.00 31.28 49 LEU B O 1
ATOM 2866 N N . GLY B 1 50 ? 4.606 4.685 5.704 1.00 31.48 50 GLY B N 1
ATOM 2867 C CA . GLY B 1 50 ? 4.324 5.278 7.030 1.00 31.39 50 GLY B CA 1
ATOM 2868 C C . GLY B 1 50 ? 5.466 6.137 7.554 1.00 33.67 50 GLY B C 1
ATOM 2869 O O . GLY B 1 50 ? 5.233 6.995 8.412 1.00 38.54 50 GLY B O 1
ATOM 2870 N N . HIS B 1 51 ? 6.669 5.928 7.036 1.00 28.51 51 HIS B N 1
ATOM 2871 C CA . HIS B 1 51 ? 7.909 6.675 7.360 1.00 26.31 51 HIS B CA 1
ATOM 2872 C C . HIS B 1 51 ? 8.141 7.795 6.356 1.00 27.13 51 HIS B C 1
ATOM 2873 O O . HIS B 1 51 ? 8.888 8.723 6.668 1.00 25.23 51 HIS B O 1
ATOM 2880 N N . LEU B 1 52 ? 7.514 7.731 5.190 1.00 26.57 52 LEU B N 1
ATOM 2881 C CA . LEU B 1 52 ? 7.825 8.708 4.124 1.00 25.15 52 LEU B CA 1
ATOM 2882 C C . LEU B 1 52 ? 7.445 10.152 4.464 1.00 26.41 52 LEU B C 1
ATOM 2883 O O . LEU B 1 52 ? 8.204 11.024 4.122 1.00 26.53 52 LEU B O 1
ATOM 2888 N N . VAL B 1 53 ? 6.314 10.400 5.107 1.00 22.70 53 VAL B N 1
ATOM 2889 C CA . VAL B 1 53 ? 5.941 11.826 5.320 1.00 24.90 53 VAL B CA 1
ATOM 2890 C C . VAL B 1 53 ? 6.976 12.533 6.199 1.00 27.17 53 VAL B C 1
ATOM 2891 O O . VAL B 1 53 ? 7.422 13.594 5.833 1.00 25.55 53 VAL B O 1
ATOM 2895 N N . PRO B 1 54 ? 7.327 11.991 7.376 1.00 28.14 54 PRO B N 1
ATOM 2896 C CA . PRO B 1 54 ? 8.319 12.617 8.231 1.00 28.63 54 PRO B CA 1
ATOM 2897 C C . PRO B 1 54 ? 9.687 12.729 7.539 1.00 24.49 54 PRO B C 1
ATOM 2898 O O . PRO B 1 54 ? 10.306 13.695 7.722 1.00 25.78 54 PRO B O 1
ATOM 2902 N N . LEU B 1 55 ? 10.103 11.707 6.795 1.00 26.57 55 LEU B N 1
ATOM 2903 C CA . LEU B 1 55 ? 11.394 11.727 6.043 1.00 26.52 55 LEU B CA 1
ATOM 2904 C C . LEU B 1 55 ? 11.381 12.924 5.078 1.00 26.03 55 LEU B C 1
ATOM 2905 O O . LEU B 1 55 ? 12.344 13.716 5.072 1.00 25.66 55 LEU B O 1
ATOM 2910 N N . LEU B 1 56 ? 10.298 13.118 4.311 1.00 25.62 56 LEU B N 1
ATOM 2911 C CA . LEU B 1 56 ? 10.185 14.277 3.391 1.00 25.50 56 LEU B CA 1
ATOM 2912 C C . LEU B 1 56 ? 10.131 15.586 4.186 1.00 25.41 56 LEU B C 1
ATOM 2913 O O . LEU B 1 56 ? 10.678 16.572 3.692 1.00 26.36 56 LEU B O 1
ATOM 2918 N N . CYS B 1 57 ? 9.502 15.614 5.367 1.00 24.93 57 CYS B N 1
ATOM 2919 C CA . CYS B 1 57 ? 9.508 16.827 6.212 1.00 25.27 57 CYS B CA 1
ATOM 2920 C C . CYS B 1 57 ? 10.938 17.192 6.643 1.00 23.00 57 CYS B C 1
ATOM 2921 O O . CYS B 1 57 ? 11.225 18.410 6.732 1.00 26.28 57 CYS B O 1
ATOM 2924 N N . LEU B 1 58 ? 11.821 16.216 6.876 1.00 24.00 58 LEU B N 1
ATOM 2925 C CA . LEU B 1 58 ? 13.233 16.554 7.207 1.00 25.56 58 LEU B CA 1
ATOM 2926 C C . LEU B 1 58 ? 13.776 17.322 6.004 1.00 24.54 58 LEU B C 1
ATOM 2927 O O . LEU B 1 58 ? 14.429 18.349 6.199 1.00 25.40 58 LEU B O 1
ATOM 2932 N N . LYS B 1 59 ? 13.500 16.845 4.790 1.00 25.51 59 LYS B N 1
ATOM 2933 C CA . LYS B 1 59 ? 13.994 17.527 3.569 1.00 26.65 59 LYS B CA 1
ATOM 2934 C C . LYS B 1 59 ? 13.345 18.902 3.440 1.00 26.21 59 LYS B C 1
ATOM 2935 O O . LYS B 1 59 ? 14.056 19.863 3.084 1.00 26.76 59 LYS B O 1
ATOM 2941 N N . ARG B 1 60 ? 12.043 19.027 3.750 1.00 26.40 60 ARG B N 1
ATOM 2942 C CA . ARG B 1 60 ? 11.387 20.354 3.649 1.00 26.46 60 ARG B CA 1
ATOM 2943 C C . ARG B 1 60 ? 12.120 21.316 4.604 1.00 25.91 60 ARG B C 1
ATOM 2944 O O . ARG B 1 60 ? 12.348 22.505 4.256 1.00 24.13 60 ARG B O 1
ATOM 2952 N N . PHE B 1 61 ? 12.442 20.874 5.820 1.00 24.29 61 PHE B N 1
ATOM 2953 C CA . PHE B 1 61 ? 13.126 21.758 6.787 1.00 21.59 61 PHE B CA 1
ATOM 2954 C C . PHE B 1 61 ? 14.515 22.104 6.247 1.00 22.67 61 PHE B C 1
ATOM 2955 O O . PHE B 1 61 ? 14.925 23.251 6.411 1.00 22.41 61 PHE B O 1
ATOM 2963 N N . GLN B 1 62 ? 15.196 21.136 5.617 1.00 24.25 62 GLN B N 1
ATOM 2964 C CA . GLN B 1 62 ? 16.574 21.370 5.144 1.00 25.77 62 GLN B CA 1
ATOM 2965 C C . GLN B 1 62 ? 16.541 22.397 4.001 1.00 28.63 62 GLN B C 1
ATOM 2966 O O . GLN B 1 62 ? 17.462 23.255 3.945 1.00 27.20 62 GLN B O 1
ATOM 2972 N N . GLN B 1 63 ? 15.486 22.365 3.188 1.00 28.34 63 GLN B N 1
ATOM 2973 C CA . GLN B 1 63 ? 15.276 23.293 2.045 1.00 31.86 63 GLN B CA 1
ATOM 2974 C C . GLN B 1 63 ? 15.118 24.710 2.582 1.00 30.14 63 GLN B C 1
ATOM 2975 O O . GLN B 1 63 ? 15.562 25.633 1.900 1.00 32.37 63 GLN B O 1
ATOM 2981 N N . ALA B 1 64 ? 14.551 24.864 3.789 1.00 29.35 64 ALA B N 1
ATOM 2982 C CA . ALA B 1 64 ? 14.357 26.170 4.453 1.00 29.90 64 ALA B CA 1
ATOM 2983 C C . ALA B 1 64 ? 15.616 26.576 5.234 1.00 31.03 64 ALA B C 1
ATOM 2984 O O . ALA B 1 64 ? 15.578 27.654 5.851 1.00 37.04 64 ALA B O 1
ATOM 2986 N N . GLY B 1 65 ? 16.696 25.774 5.194 1.00 28.73 65 GLY B N 1
ATOM 2987 C CA . GLY B 1 65 ? 18.017 26.186 5.705 1.00 28.95 65 GLY B CA 1
ATOM 2988 C C . GLY B 1 65 ? 18.315 25.615 7.089 1.00 26.53 65 GLY B C 1
ATOM 2989 O O . GLY B 1 65 ? 19.377 25.921 7.619 1.00 28.58 65 GLY B O 1
ATOM 2990 N N . HIS B 1 66 ? 17.473 24.707 7.593 1.00 26.95 66 HIS B N 1
ATOM 2991 C CA . HIS B 1 66 ? 17.679 23.999 8.882 1.00 26.19 66 HIS B CA 1
ATOM 2992 C C . HIS B 1 66 ? 18.505 22.740 8.651 1.00 26.47 66 HIS B C 1
ATOM 2993 O O . HIS B 1 66 ? 18.673 22.319 7.484 1.00 21.76 66 HIS B O 1
ATOM 3000 N N . LYS B 1 67 ? 18.954 22.142 9.754 1.00 23.61 67 LYS B N 1
ATOM 3001 C CA . LYS B 1 67 ? 19.909 21.018 9.741 1.00 25.17 67 LYS B CA 1
ATOM 3002 C C . LYS B 1 67 ? 19.163 19.773 10.189 1.00 25.43 67 LYS B C 1
ATOM 3003 O O . LYS B 1 67 ? 18.813 19.658 11.370 1.00 26.47 67 LYS B O 1
ATOM 3009 N N . PRO B 1 68 ? 18.872 18.845 9.261 1.00 25.07 68 PRO B N 1
ATOM 3010 C CA . PRO B 1 68 ? 18.147 17.634 9.622 1.00 24.47 68 PRO B CA 1
ATOM 3011 C C . PRO B 1 68 ? 19.066 16.552 10.184 1.00 26.99 68 PRO B C 1
ATOM 3012 O O . PRO B 1 68 ? 20.205 16.405 9.726 1.00 27.39 68 PRO B O 1
ATOM 3016 N N . VAL B 1 69 ? 18.555 15.818 11.166 1.00 25.98 69 VAL B N 1
ATOM 3017 C CA . VAL B 1 69 ? 19.263 14.685 11.827 1.00 26.02 69 VAL B CA 1
ATOM 3018 C C . VAL B 1 69 ? 18.342 13.464 11.734 1.00 25.89 69 VAL B C 1
ATOM 3019 O O . VAL B 1 69 ? 17.196 13.538 12.222 1.00 25.59 69 VAL B O 1
ATOM 3023 N N . ALA B 1 70 ? 18.790 12.416 11.053 1.00 23.28 70 ALA B N 1
ATOM 3024 C CA . ALA B 1 70 ? 18.053 11.151 10.925 1.00 22.49 70 ALA B CA 1
ATOM 3025 C C . ALA B 1 70 ? 18.634 10.202 11.966 1.00 24.09 70 ALA B C 1
ATOM 3026 O O . ALA B 1 70 ? 19.850 9.910 11.896 1.00 25.92 70 ALA B O 1
ATOM 3028 N N . VAL B 1 71 ? 17.819 9.791 12.931 1.00 23.95 71 VAL B N 1
ATOM 3029 C CA . VAL B 1 71 ? 18.256 8.854 13.994 1.00 20.98 71 VAL B CA 1
ATOM 3030 C C . VAL B 1 71 ? 17.722 7.473 13.633 1.00 23.85 71 VAL B C 1
ATOM 3031 O O . VAL B 1 71 ? 16.492 7.314 13.432 1.00 23.54 71 VAL B O 1
ATOM 3035 N N . VAL B 1 72 ? 18.621 6.513 13.508 1.00 22.92 72 VAL B N 1
ATOM 3036 C CA . VAL B 1 72 ? 18.251 5.086 13.343 1.00 25.21 72 VAL B CA 1
ATOM 3037 C C . VAL B 1 72 ? 18.293 4.410 14.718 1.00 26.30 72 VAL B C 1
ATOM 3038 O O . VAL B 1 72 ? 19.276 4.610 15.479 1.00 25.89 72 VAL B O 1
ATOM 3042 N N . GLY B 1 73 ? 17.250 3.646 15.039 1.00 22.07 73 GLY B N 1
ATOM 3043 C CA . GLY B 1 73 ? 17.052 3.112 16.397 1.00 23.41 73 GLY B CA 1
ATOM 3044 C C . GLY B 1 73 ? 17.787 1.813 16.655 1.00 22.96 73 GLY B C 1
ATOM 3045 O O . GLY B 1 73 ? 17.123 0.848 16.933 1.00 23.27 73 GLY B O 1
ATOM 3046 N N . GLY B 1 74 ? 19.126 1.813 16.646 1.00 24.48 74 GLY B N 1
ATOM 3047 C CA . GLY B 1 74 ? 19.939 0.667 17.089 1.00 25.10 74 GLY B CA 1
ATOM 3048 C C . GLY B 1 74 ? 19.536 0.165 18.466 1.00 28.67 74 GLY B C 1
ATOM 3049 O O . GLY B 1 74 ? 19.559 -1.079 18.654 1.00 28.82 74 GLY B O 1
ATOM 3050 N N . ALA B 1 75 ? 19.247 1.064 19.419 1.00 23.34 75 ALA B N 1
ATOM 3051 C CA . ALA B 1 75 ? 18.864 0.704 20.811 1.00 24.86 75 ALA B CA 1
ATOM 3052 C C . ALA B 1 75 ? 17.358 0.449 20.903 1.00 25.94 75 ALA B C 1
ATOM 3053 O O . ALA B 1 75 ? 16.950 -0.590 21.446 1.00 25.64 75 ALA B O 1
ATOM 3055 N N . THR B 1 76 ? 16.555 1.390 20.422 1.00 24.19 76 THR B N 1
ATOM 3056 C CA . THR B 1 76 ? 15.078 1.362 20.555 1.00 26.09 76 THR B CA 1
ATOM 3057 C C . THR B 1 76 ? 14.522 0.171 19.760 1.00 26.64 76 THR B C 1
ATOM 3058 O O . THR B 1 76 ? 13.547 -0.399 20.202 1.00 26.20 76 THR B O 1
ATOM 3062 N N . GLY B 1 77 ? 15.095 -0.165 18.603 1.00 26.61 77 GLY B N 1
ATOM 3063 C CA . GLY B 1 77 ? 14.676 -1.328 17.807 1.00 27.38 77 GLY B CA 1
ATOM 3064 C C . GLY B 1 77 ? 14.901 -2.658 18.508 1.00 30.60 77 GLY B C 1
ATOM 3065 O O . GLY B 1 77 ? 14.358 -3.648 18.048 1.00 26.87 77 GLY B O 1
ATOM 3066 N N . LEU B 1 78 ? 15.680 -2.691 19.587 1.00 28.72 78 LEU B N 1
ATOM 3067 C CA . LEU B 1 78 ? 15.891 -3.906 20.419 1.00 28.45 78 LEU B CA 1
ATOM 3068 C C . LEU B 1 78 ? 14.812 -3.982 21.501 1.00 32.77 78 LEU B C 1
ATOM 3069 O O . LEU B 1 78 ? 14.792 -4.981 22.247 1.00 31.26 78 LEU B O 1
ATOM 3074 N N . ILE B 1 79 ? 13.971 -2.952 21.620 1.00 31.26 79 ILE B N 1
ATOM 3075 C CA . ILE B 1 79 ? 12.980 -2.841 22.724 1.00 31.23 79 ILE B CA 1
ATOM 3076 C C . ILE B 1 79 ? 11.561 -2.892 22.144 1.00 29.49 79 ILE B C 1
ATOM 3077 O O . ILE B 1 79 ? 10.774 -3.717 22.606 1.00 31.65 79 ILE B O 1
ATOM 3082 N N . GLY B 1 80 ? 11.236 -2.026 21.191 1.00 25.58 80 GLY B N 1
ATOM 3083 C CA . GLY B 1 80 ? 9.916 -2.033 20.530 1.00 28.15 80 GLY B CA 1
ATOM 3084 C C . GLY B 1 80 ? 8.993 -0.953 21.067 1.00 23.97 80 GLY B C 1
ATOM 3085 O O . GLY B 1 80 ? 8.731 -0.925 22.309 1.00 26.18 80 GLY B O 1
ATOM 3086 N N . ASP B 1 81 ? 8.514 -0.081 20.176 1.00 23.92 81 ASP B N 1
ATOM 3087 C CA . ASP B 1 81 ? 7.620 1.057 20.509 1.00 23.69 81 ASP B CA 1
ATOM 3088 C C . ASP B 1 81 ? 6.183 0.549 20.597 1.00 25.20 81 ASP B C 1
ATOM 3089 O O . ASP B 1 81 ? 5.615 0.116 19.592 1.00 26.11 81 ASP B O 1
ATOM 3094 N N . PRO B 1 82 ? 5.536 0.560 21.782 1.00 25.48 82 PRO B N 1
ATOM 3095 C CA . PRO B 1 82 ? 4.167 0.051 21.894 1.00 27.79 82 PRO B CA 1
ATOM 3096 C C . PRO B 1 82 ? 3.117 1.030 21.397 1.00 24.93 82 PRO B C 1
ATOM 3097 O O . PRO B 1 82 ? 1.948 0.666 21.417 1.00 28.20 82 PRO B O 1
ATOM 3101 N N . SER B 1 83 ? 3.538 2.234 20.992 1.00 25.98 83 SER B N 1
ATOM 3102 C CA . SER B 1 83 ? 2.649 3.412 20.834 1.00 27.18 83 SER B CA 1
ATOM 3103 C C . SER B 1 83 ? 1.498 3.060 19.881 1.00 28.15 83 SER B C 1
ATOM 3104 O O . SER B 1 83 ? 1.769 2.825 18.679 1.00 25.69 83 SER B O 1
ATOM 3107 N N . PHE B 1 84 ? 0.269 3.028 20.419 1.00 26.75 84 PHE B N 1
ATOM 3108 C CA . PHE B 1 84 ? -1.005 2.737 19.699 1.00 31.03 84 PHE B CA 1
ATOM 3109 C C . PHE B 1 84 ? -0.955 1.386 18.979 1.00 32.79 84 PHE B C 1
ATOM 3110 O O . PHE B 1 84 ? -1.534 1.254 17.898 1.00 36.58 84 PHE B O 1
ATOM 3118 N N . LYS B 1 85 ? -0.282 0.391 19.546 1.00 32.55 85 LYS B N 1
ATOM 3119 C CA . LYS B 1 85 ? -0.314 -0.998 19.004 1.00 32.59 85 LYS B CA 1
ATOM 3120 C C . LYS B 1 85 ? -1.052 -1.876 20.001 1.00 34.60 85 LYS B C 1
ATOM 3121 O O . LYS B 1 85 ? -0.841 -1.670 21.204 1.00 32.17 85 LYS B O 1
ATOM 3127 N N . ALA B 1 86 ? -1.834 -2.845 19.508 1.00 34.64 86 ALA B N 1
ATOM 3128 C CA . ALA B 1 86 ? -2.646 -3.788 20.316 1.00 37.58 86 ALA B CA 1
ATOM 3129 C C . ALA B 1 86 ? -1.773 -4.880 20.942 1.00 33.44 86 ALA B C 1
ATOM 3130 O O . ALA B 1 86 ? -2.102 -5.315 22.039 1.00 39.31 86 ALA B O 1
ATOM 3132 N N . ALA B 1 87 ? -0.718 -5.329 20.277 1.00 32.74 87 ALA B N 1
ATOM 3133 C CA . ALA B 1 87 ? 0.040 -6.527 20.704 1.00 37.32 87 ALA B CA 1
ATOM 3134 C C . ALA B 1 87 ? 1.542 -6.233 20.792 1.00 32.03 87 ALA B C 1
ATOM 3135 O O . ALA B 1 87 ? 2.005 -5.344 20.058 1.00 31.53 87 ALA B O 1
ATOM 3137 N N . GLU B 1 88 ? 2.255 -6.955 21.665 1.00 36.85 88 GLU B N 1
ATOM 3138 C CA . GLU B 1 88 ? 3.733 -6.880 21.808 1.00 40.30 88 GLU B CA 1
ATOM 3139 C C . GLU B 1 88 ? 4.386 -7.084 20.431 1.00 42.78 88 GLU B C 1
ATOM 3140 O O . GLU B 1 88 ? 3.893 -7.911 19.652 1.00 49.72 88 GLU B O 1
ATOM 3146 N N . ARG B 1 89 ? 5.438 -6.327 20.129 1.00 51.04 89 ARG B N 1
ATOM 3147 C CA . ARG B 1 89 ? 6.289 -6.530 18.931 1.00 44.94 89 ARG B CA 1
ATOM 3148 C C . ARG B 1 89 ? 7.222 -7.702 19.215 1.00 49.65 89 ARG B C 1
ATOM 3149 O O . ARG B 1 89 ? 7.564 -7.920 20.396 1.00 52.11 89 ARG B O 1
ATOM 3157 N N . LYS B 1 90 ? 7.592 -8.436 18.166 1.00 54.96 90 LYS B N 1
ATOM 3158 C CA . LYS B 1 90 ? 8.582 -9.539 18.236 1.00 56.14 90 LYS B CA 1
ATOM 3159 C C . LYS B 1 90 ? 9.892 -8.962 18.767 1.00 35.11 90 LYS B C 1
ATOM 3160 O O . LYS B 1 90 ? 10.327 -7.940 18.219 1.00 40.27 90 LYS B O 1
ATOM 3166 N N . LEU B 1 91 ? 10.506 -9.555 19.791 1.00 37.23 91 LEU B N 1
ATOM 3167 C CA . LEU B 1 91 ? 11.921 -9.217 20.126 1.00 35.75 91 LEU B CA 1
ATOM 3168 C C . LEU B 1 91 ? 12.814 -9.817 19.038 1.00 41.42 91 LEU B C 1
ATOM 3169 O O . LEU B 1 91 ? 12.780 -11.057 18.859 1.00 39.11 91 LEU B O 1
ATOM 3174 N N . ASN B 1 92 ? 13.533 -8.974 18.295 1.00 34.76 92 ASN B N 1
ATOM 3175 C CA . ASN B 1 92 ? 14.518 -9.421 17.286 1.00 40.91 92 ASN B CA 1
ATOM 3176 C C . ASN B 1 92 ? 15.877 -9.639 17.953 1.00 41.16 92 ASN B C 1
ATOM 3177 O O . ASN B 1 92 ? 16.149 -9.028 19.008 1.00 40.97 92 ASN B O 1
ATOM 3182 N N . THR B 1 93 ? 16.695 -10.501 17.345 1.00 37.17 93 THR B N 1
ATOM 3183 C CA . THR B 1 93 ? 18.088 -10.781 17.755 1.00 36.72 93 THR B CA 1
ATOM 3184 C C . THR B 1 93 ? 18.908 -9.518 17.489 1.00 35.22 93 THR B C 1
ATOM 3185 O O . THR B 1 93 ? 18.538 -8.751 16.592 1.00 36.42 93 THR B O 1
ATOM 3189 N N . GLU B 1 94 ? 19.963 -9.308 18.268 1.00 41.67 94 GLU B N 1
ATOM 3190 C CA . GLU B 1 94 ? 20.922 -8.199 18.063 1.00 44.60 94 GLU B CA 1
ATOM 3191 C C . GLU B 1 94 ? 21.446 -8.234 16.624 1.00 43.36 94 GLU B C 1
ATOM 3192 O O . GLU B 1 94 ? 21.560 -7.156 16.013 1.00 35.64 94 GLU B O 1
ATOM 3198 N N . GLU B 1 95 ? 21.767 -9.420 16.100 1.00 37.33 95 GLU B N 1
ATOM 3199 C CA . GLU B 1 95 ? 22.396 -9.563 14.756 1.00 38.67 95 GLU B CA 1
ATOM 3200 C C . GLU B 1 95 ? 21.417 -9.089 13.672 1.00 31.79 95 GLU B C 1
ATOM 3201 O O . GLU B 1 95 ? 21.847 -8.374 12.738 1.00 35.34 95 GLU B O 1
ATOM 3207 N N . THR B 1 96 ? 20.147 -9.472 13.780 1.00 30.52 96 THR B N 1
ATOM 3208 C CA . THR B 1 96 ? 19.065 -9.090 12.839 1.00 33.64 96 THR B CA 1
ATOM 3209 C C . THR B 1 96 ? 18.848 -7.570 12.907 1.00 35.44 96 THR B C 1
ATOM 3210 O O . THR B 1 96 ? 18.846 -6.912 11.840 1.00 29.97 96 THR B O 1
ATOM 3214 N N . VAL B 1 97 ? 18.666 -7.024 14.109 1.00 30.85 97 VAL B N 1
ATOM 3215 C CA . VAL B 1 97 ? 18.426 -5.560 14.285 1.00 30.80 97 VAL B CA 1
ATOM 3216 C C . VAL B 1 97 ? 19.596 -4.791 13.664 1.00 28.01 97 VAL B C 1
ATOM 3217 O O . VAL B 1 97 ? 19.340 -3.803 12.990 1.00 32.10 97 VAL B O 1
ATOM 3221 N N . GLN B 1 98 ? 20.842 -5.245 13.859 1.00 30.79 98 GLN B N 1
ATOM 3222 C CA . GLN B 1 98 ? 22.038 -4.527 13.358 1.00 30.69 98 GLN B CA 1
ATOM 3223 C C . GLN B 1 98 ? 22.013 -4.522 11.824 1.00 33.49 98 GLN B C 1
ATOM 3224 O O . GLN B 1 98 ? 22.364 -3.504 11.227 1.00 30.55 98 GLN B O 1
ATOM 3230 N N . GLU B 1 99 ? 21.643 -5.629 11.204 1.00 32.76 99 GLU B N 1
ATOM 3231 C CA . GLU B 1 99 ? 21.557 -5.725 9.726 1.00 35.96 99 GLU B CA 1
ATOM 3232 C C . GLU B 1 99 ? 20.452 -4.787 9.215 1.00 30.07 99 GLU B C 1
ATOM 3233 O O . GLU B 1 99 ? 20.634 -4.115 8.203 1.00 28.22 99 GLU B O 1
ATOM 3239 N N . TRP B 1 100 ? 19.335 -4.673 9.926 1.00 28.09 100 TRP B N 1
ATOM 3240 C CA . TRP B 1 100 ? 18.238 -3.791 9.467 1.00 28.25 100 TRP B CA 1
ATOM 3241 C C . TRP B 1 100 ? 18.640 -2.328 9.665 1.00 26.23 100 TRP B C 1
ATOM 3242 O O . TRP B 1 100 ? 18.261 -1.502 8.829 1.00 28.15 100 TRP B O 1
ATOM 3253 N N . VAL B 1 101 ? 19.320 -2.010 10.764 1.00 26.52 101 VAL B N 1
ATOM 3254 C CA . VAL B 1 101 ? 19.858 -0.640 11.001 1.00 25.17 101 VAL B CA 1
ATOM 3255 C C . VAL B 1 101 ? 20.675 -0.200 9.775 1.00 26.53 101 VAL B C 1
ATOM 3256 O O . VAL B 1 101 ? 20.507 0.938 9.328 1.00 24.09 101 VAL B O 1
ATOM 3260 N N . ASP B 1 102 ? 21.583 -1.033 9.277 1.00 30.42 102 ASP B N 1
ATOM 3261 C CA . ASP B 1 102 ? 22.479 -0.637 8.156 1.00 31.49 102 ASP B CA 1
ATOM 3262 C C . ASP B 1 102 ? 21.632 -0.413 6.907 1.00 26.49 102 ASP B C 1
ATOM 3263 O O . ASP B 1 102 ? 21.884 0.558 6.197 1.00 29.90 102 ASP B O 1
ATOM 3268 N N . LYS B 1 103 ? 20.634 -1.253 6.671 1.00 28.40 103 LYS B N 1
ATOM 3269 C CA . LYS B 1 103 ? 19.762 -1.149 5.473 1.00 30.07 103 LYS B CA 1
ATOM 3270 C C . LYS B 1 103 ? 18.954 0.149 5.558 1.00 26.48 103 LYS B C 1
ATOM 3271 O O . LYS B 1 103 ? 18.846 0.875 4.547 1.00 24.27 103 LYS B O 1
ATOM 3277 N N . ILE B 1 104 ? 18.446 0.482 6.745 1.00 26.62 104 ILE B N 1
ATOM 3278 C CA . ILE B 1 104 ? 17.611 1.704 6.929 1.00 26.90 104 ILE B CA 1
ATOM 3279 C C . ILE B 1 104 ? 18.495 2.944 6.826 1.00 23.84 104 ILE B C 1
ATOM 3280 O O . ILE B 1 104 ? 18.085 3.930 6.191 1.00 22.96 104 ILE B O 1
ATOM 3285 N N . ARG B 1 105 ? 19.699 2.901 7.408 1.00 25.46 105 ARG B N 1
ATOM 3286 C CA . ARG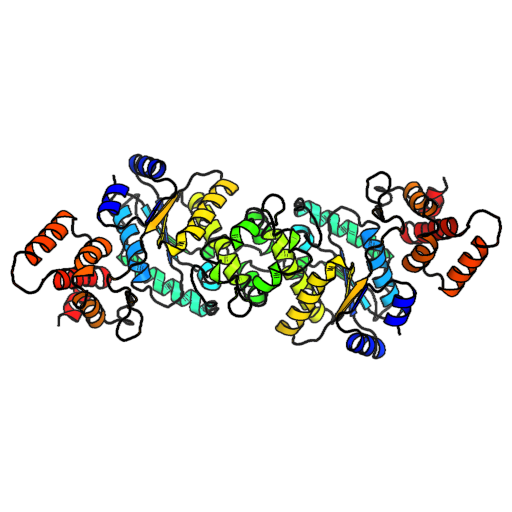 B 1 105 ? 20.672 4.005 7.290 1.00 27.19 105 ARG B CA 1
ATOM 3287 C C . ARG B 1 105 ? 20.902 4.291 5.786 1.00 27.81 105 ARG B C 1
ATOM 3288 O O . ARG B 1 105 ? 20.918 5.458 5.409 1.00 25.82 105 ARG B O 1
ATOM 3296 N N . LYS B 1 106 ? 21.033 3.285 4.923 1.00 28.26 106 LYS B N 1
ATOM 3297 C CA . LYS B 1 106 ? 21.343 3.555 3.485 1.00 33.67 106 LYS B CA 1
ATOM 3298 C C . LYS B 1 106 ? 20.105 4.152 2.822 1.00 35.66 106 LYS B C 1
ATOM 3299 O O . LYS B 1 106 ? 20.266 4.917 1.877 1.00 31.13 106 LYS B O 1
ATOM 3305 N N . GLN B 1 107 ? 18.914 3.777 3.299 1.00 28.73 107 GLN B N 1
ATOM 3306 C CA . GLN B 1 107 ? 17.629 4.117 2.647 1.00 34.12 107 GLN B CA 1
ATOM 3307 C C . GLN B 1 107 ? 17.324 5.591 2.881 1.00 32.09 107 GLN B C 1
ATOM 3308 O O . GLN B 1 107 ? 16.788 6.236 1.971 1.00 30.82 107 GLN B O 1
ATOM 3314 N N . VAL B 1 108 ? 17.642 6.119 4.068 1.00 28.27 108 VAL B N 1
ATOM 3315 C CA . VAL B 1 108 ? 17.329 7.533 4.388 1.00 30.51 108 VAL B CA 1
ATOM 3316 C C . VAL B 1 108 ? 18.257 8.460 3.592 1.00 31.22 108 VAL B C 1
ATOM 3317 O O . VAL B 1 108 ? 17.900 9.635 3.460 1.00 31.41 108 VAL B O 1
ATOM 3321 N N . ALA B 1 109 ? 19.445 8.005 3.177 1.00 32.81 109 ALA B N 1
ATOM 3322 C CA . ALA B 1 109 ? 20.538 8.891 2.688 1.00 32.50 109 ALA B CA 1
ATOM 3323 C C . ALA B 1 109 ? 20.083 9.748 1.513 1.00 34.79 109 ALA B C 1
ATOM 3324 O O . ALA B 1 109 ? 20.272 10.957 1.536 1.00 37.47 109 ALA B O 1
ATOM 3326 N N . PRO B 1 110 ? 19.476 9.158 0.453 1.00 35.95 110 PRO B N 1
ATOM 3327 C CA . PRO B 1 110 ? 19.091 9.907 -0.746 1.00 38.62 110 PRO B CA 1
ATOM 3328 C C . PRO B 1 110 ? 18.095 11.058 -0.522 1.00 39.00 110 PRO B C 1
ATOM 3329 O O . PRO B 1 110 ? 18.004 11.942 -1.364 1.00 37.72 110 PRO B O 1
ATOM 3333 N N . PHE B 1 111 ? 17.375 11.052 0.599 1.00 34.62 111 PHE B N 1
ATOM 3334 C CA . PHE B 1 111 ? 16.316 12.053 0.889 1.00 33.05 111 PHE B CA 1
ATOM 3335 C C . PHE B 1 111 ? 16.922 13.308 1.506 1.00 35.62 111 PHE B C 1
ATOM 3336 O O . PHE B 1 111 ? 16.245 14.342 1.516 1.00 35.39 111 PHE B O 1
ATOM 3344 N N . LEU B 1 112 ? 18.161 13.237 1.992 1.00 29.54 112 LEU B N 1
ATOM 3345 C CA . LEU B 1 112 ? 18.809 14.389 2.644 1.00 27.50 112 LEU B CA 1
ATOM 3346 C C . LEU B 1 112 ? 20.138 14.729 1.966 1.00 32.36 112 LEU B C 1
ATOM 3347 O O . LEU B 1 112 ? 20.761 13.846 1.358 1.00 31.56 112 LEU B O 1
ATOM 3352 N N . ASP B 1 113 ? 20.553 15.982 2.120 1.00 30.00 113 ASP B N 1
ATOM 3353 C CA . ASP B 1 113 ? 21.818 16.504 1.562 1.00 35.97 113 ASP B CA 1
ATOM 3354 C C . ASP B 1 113 ? 22.904 16.413 2.639 1.00 30.59 113 ASP B C 1
ATOM 3355 O O . ASP B 1 113 ? 22.863 17.205 3.611 1.00 26.92 113 ASP B O 1
ATOM 3360 N N . PHE B 1 114 ? 23.877 15.506 2.469 1.00 30.77 114 PHE B N 1
ATOM 3361 C CA . PHE B 1 114 ? 25.039 15.365 3.392 1.00 33.93 114 PHE B CA 1
ATOM 3362 C C . PHE B 1 114 ? 26.195 16.294 2.986 1.00 35.77 114 PHE B C 1
ATOM 3363 O O . PHE B 1 114 ? 27.207 16.357 3.729 1.00 34.87 114 PHE B O 1
ATOM 3371 N N . ASP B 1 115 ? 26.042 17.094 1.933 1.00 36.50 115 ASP B N 1
ATOM 3372 C CA . ASP B 1 115 ? 27.163 17.945 1.443 1.00 38.79 115 ASP B CA 1
ATOM 3373 C C . ASP B 1 115 ? 26.667 19.329 1.003 1.00 41.08 115 ASP B C 1
ATOM 3374 O O . ASP B 1 115 ? 26.761 19.653 -0.195 1.00 39.44 115 ASP B O 1
ATOM 3379 N N . CYS B 1 116 ? 26.170 20.153 1.922 1.00 38.27 116 CYS B N 1
ATOM 3380 C CA . CYS B 1 116 ? 25.595 21.473 1.553 1.00 37.55 116 CYS B CA 1
ATOM 3381 C C . CYS B 1 116 ? 25.992 22.514 2.601 1.00 40.60 116 CYS B C 1
ATOM 3382 O O . CYS B 1 116 ? 25.190 23.421 2.866 1.00 44.57 116 CYS B O 1
ATOM 3385 N N . GLY B 1 117 ? 27.209 22.408 3.143 1.00 36.67 117 GLY B N 1
ATOM 3386 C CA . GLY B 1 117 ? 27.743 23.406 4.088 1.00 40.66 117 GLY B CA 1
ATOM 3387 C C . GLY B 1 117 ? 27.205 23.188 5.488 1.00 39.73 117 GLY B C 1
ATOM 3388 O O . GLY B 1 117 ? 27.083 22.017 5.884 1.00 36.24 117 GLY B O 1
ATOM 3389 N N . GLU B 1 118 ? 26.849 24.270 6.187 1.00 38.60 118 GLU B N 1
ATOM 3390 C CA . GLU B 1 118 ? 26.633 24.273 7.664 1.00 49.84 118 GLU B CA 1
ATOM 3391 C C . GLU B 1 118 ? 25.422 23.400 8.039 1.00 38.35 118 GLU B C 1
ATOM 3392 O O . GLU B 1 118 ? 25.459 22.801 9.133 1.00 35.83 118 GLU B O 1
ATOM 3398 N N . ASN B 1 119 ? 24.402 23.324 7.181 1.00 35.71 119 ASN B N 1
ATOM 3399 C CA . ASN B 1 119 ? 23.122 22.624 7.466 1.00 31.16 119 ASN B CA 1
ATOM 3400 C C . ASN B 1 119 ? 23.141 21.246 6.792 1.00 34.58 119 ASN B C 1
ATOM 3401 O O . ASN B 1 119 ? 22.053 20.676 6.574 1.00 31.05 119 ASN B O 1
ATOM 3406 N N . SER B 1 120 ? 24.331 20.707 6.493 1.00 30.84 120 SER B N 1
ATOM 3407 C CA . SER B 1 120 ? 24.512 19.330 5.977 1.00 28.32 120 SER B CA 1
ATOM 3408 C C . SER B 1 120 ? 23.833 18.371 6.949 1.00 27.07 120 SER B C 1
ATOM 3409 O O . SER B 1 120 ? 23.951 18.599 8.173 1.00 28.25 120 SER B O 1
ATOM 3412 N N . ALA B 1 121 ? 23.130 17.377 6.425 1.00 27.07 121 ALA B N 1
ATOM 3413 C CA . ALA B 1 121 ? 22.424 16.333 7.208 1.00 28.03 121 ALA B CA 1
ATOM 3414 C C . ALA B 1 121 ? 23.409 15.587 8.116 1.00 29.84 121 ALA B C 1
ATOM 3415 O O . ALA B 1 121 ? 24.573 15.420 7.749 1.00 30.82 121 ALA B O 1
ATOM 3417 N N . ILE B 1 122 ? 22.945 15.137 9.279 1.00 25.90 122 ILE B N 1
ATOM 3418 C CA . ILE B 1 122 ? 23.664 14.215 10.207 1.00 26.18 122 ILE B CA 1
ATOM 3419 C C . ILE B 1 122 ? 22.831 12.938 10.307 1.00 30.43 122 ILE B C 1
ATOM 3420 O O . ILE B 1 122 ? 21.576 13.033 10.321 1.00 29.18 122 ILE B O 1
ATOM 3425 N N . ALA B 1 123 ? 23.482 11.785 10.394 1.00 28.11 123 ALA B N 1
ATOM 3426 C CA . ALA B 1 123 ? 22.841 10.504 10.734 1.00 29.58 123 ALA B CA 1
ATOM 3427 C C . ALA B 1 123 ? 23.407 10.084 12.091 1.00 32.18 123 ALA B C 1
ATOM 3428 O O . ALA B 1 123 ? 24.613 10.337 12.381 1.00 33.10 123 ALA B O 1
ATOM 3430 N N . ALA B 1 124 ? 22.544 9.651 12.985 1.00 29.15 124 ALA B N 1
ATOM 3431 C CA . ALA B 1 124 ? 22.947 9.162 14.322 1.00 26.57 124 ALA B CA 1
ATOM 3432 C C . ALA B 1 124 ? 22.260 7.821 14.584 1.00 24.68 124 ALA B C 1
ATOM 3433 O O . ALA B 1 124 ? 21.251 7.531 13.916 1.00 26.35 124 ALA B O 1
ATOM 3435 N N . ASN B 1 125 ? 22.826 7.025 15.494 1.00 27.49 125 ASN B N 1
ATOM 3436 C CA . ASN B 1 125 ? 22.310 5.720 15.960 1.00 27.81 125 ASN B CA 1
ATOM 3437 C C . ASN B 1 125 ? 22.138 5.834 17.481 1.00 27.62 125 ASN B C 1
ATOM 3438 O O . ASN B 1 125 ? 23.100 6.214 18.168 1.00 25.85 125 ASN B O 1
ATOM 3443 N N . ASN B 1 126 ? 20.926 5.663 17.983 1.00 27.30 126 ASN B N 1
ATOM 3444 C CA . ASN B 1 126 ? 20.667 5.901 19.427 1.00 26.62 126 ASN B CA 1
ATOM 3445 C C . ASN B 1 126 ? 21.293 4.781 20.254 1.00 25.24 126 ASN B C 1
ATOM 3446 O O . ASN B 1 126 ? 21.223 4.880 21.500 1.00 27.54 126 ASN B O 1
ATOM 3451 N N . TYR B 1 127 ? 21.833 3.734 19.621 1.00 25.94 127 TYR B N 1
ATOM 3452 C CA . TYR B 1 127 ? 22.658 2.727 20.333 1.00 30.62 127 TYR B CA 1
ATOM 3453 C C . TYR B 1 127 ? 23.754 3.459 21.125 1.00 26.96 127 TYR B C 1
ATOM 3454 O O . TYR B 1 127 ? 24.119 3.003 22.240 1.00 29.24 127 TYR B O 1
ATOM 3463 N N . ASP B 1 128 ? 24.251 4.558 20.556 1.00 28.28 128 ASP B N 1
ATOM 3464 C CA . ASP B 1 128 ? 25.361 5.381 21.103 1.00 28.55 128 ASP B CA 1
ATOM 3465 C C . ASP B 1 128 ? 24.955 5.922 22.478 1.00 30.09 128 ASP B C 1
ATOM 3466 O O . ASP B 1 128 ? 25.853 6.157 23.275 1.00 28.58 128 ASP B O 1
ATOM 3471 N N . PHE B 1 129 ? 23.661 6.097 22.745 1.00 22.75 129 PHE B N 1
ATOM 3472 C CA . PHE B 1 129 ? 23.175 6.683 24.018 1.00 23.17 129 PHE B CA 1
ATOM 3473 C C . PHE B 1 129 ? 23.106 5.625 25.122 1.00 23.68 129 PHE B C 1
ATOM 3474 O O . PHE B 1 129 ? 23.111 6.035 26.292 1.00 25.06 129 PHE B O 1
ATOM 3482 N N . PHE B 1 130 ? 23.021 4.336 24.782 1.00 25.39 130 PHE B N 1
ATOM 3483 C CA . PHE B 1 130 ? 22.652 3.265 25.742 1.00 27.07 130 PHE B CA 1
ATOM 3484 C C . PHE B 1 130 ? 23.698 2.153 25.820 1.00 25.96 130 PHE B C 1
ATOM 3485 O O . PHE B 1 130 ? 23.689 1.455 26.858 1.00 26.14 130 PHE B O 1
ATOM 3493 N N . GLY B 1 131 ? 24.564 1.997 24.813 1.00 27.83 131 GLY B N 1
ATOM 3494 C CA . GLY B 1 131 ? 25.518 0.863 24.743 1.00 31.20 131 GLY B CA 1
ATOM 3495 C C . GLY B 1 131 ? 26.468 0.792 25.936 1.00 27.86 131 GLY B C 1
ATOM 3496 O O . GLY B 1 131 ? 26.892 -0.328 26.299 1.00 30.64 131 GLY B O 1
ATOM 3497 N N . ASN B 1 132 ? 26.770 1.924 26.553 1.00 27.80 132 ASN B N 1
ATOM 3498 C CA . ASN B 1 132 ? 27.673 1.934 27.726 1.00 30.74 132 ASN B CA 1
ATOM 3499 C C . ASN B 1 132 ? 26.884 2.156 29.012 1.00 33.62 132 ASN B C 1
ATOM 3500 O O . ASN B 1 132 ? 27.508 2.313 30.047 1.00 35.09 132 ASN B O 1
ATOM 3505 N N . MET B 1 133 ? 25.559 2.133 28.945 1.00 27.78 133 MET B N 1
ATOM 3506 C CA . MET B 1 133 ? 24.782 2.502 30.142 1.00 28.44 133 MET B CA 1
ATOM 3507 C C . MET B 1 133 ? 24.370 1.293 30.967 1.00 25.87 133 MET B C 1
ATOM 3508 O O . MET B 1 133 ? 23.646 0.488 30.491 1.00 26.38 133 MET B O 1
ATOM 3513 N N . ASN B 1 134 ? 24.817 1.297 32.209 1.00 27.19 134 ASN B N 1
ATOM 3514 C CA . ASN B 1 134 ? 24.469 0.258 33.195 1.00 25.10 134 ASN B CA 1
ATOM 3515 C C . ASN B 1 134 ? 22.988 0.417 33.546 1.00 29.42 134 ASN B C 1
ATOM 3516 O O . ASN B 1 134 ? 22.494 1.517 33.568 1.00 26.71 134 ASN B O 1
ATOM 3521 N N . VAL B 1 135 ? 22.337 -0.693 33.843 1.00 28.19 135 VAL B N 1
ATOM 3522 C CA . VAL B 1 135 ? 20.893 -0.753 34.173 1.00 28.55 135 VAL B CA 1
ATOM 3523 C C . VAL B 1 135 ? 20.625 0.186 35.348 1.00 26.11 135 VAL B C 1
ATOM 3524 O O . VAL B 1 135 ? 19.608 0.909 35.300 1.00 26.83 135 VAL B O 1
ATOM 3528 N N . LEU B 1 136 ? 21.486 0.171 36.368 1.00 27.20 136 LEU B N 1
ATOM 3529 C CA . LEU B 1 136 ? 21.281 0.963 37.601 1.00 27.90 136 LEU B CA 1
ATOM 3530 C C . LEU B 1 136 ? 21.422 2.460 37.270 1.00 30.57 136 LEU B C 1
ATOM 3531 O O . LEU B 1 136 ? 20.613 3.247 37.782 1.00 29.23 136 LEU B O 1
ATOM 3536 N N . THR B 1 137 ? 22.346 2.835 36.380 1.00 28.30 137 THR B N 1
ATOM 3537 C CA . THR B 1 137 ? 22.480 4.252 35.932 1.00 30.02 137 THR B CA 1
ATOM 3538 C C . THR B 1 137 ? 21.158 4.693 35.291 1.00 30.00 137 THR B C 1
ATOM 3539 O O . THR B 1 137 ? 20.669 5.770 35.635 1.00 35.44 137 THR B O 1
ATOM 3543 N N . PHE B 1 138 ? 20.594 3.889 34.399 1.00 27.85 138 PHE B N 1
ATOM 3544 C CA . PHE B 1 138 ? 19.340 4.218 33.667 1.00 31.96 138 PHE B CA 1
ATOM 3545 C C . PHE B 1 138 ? 18.176 4.404 34.660 1.00 30.05 138 PHE B C 1
ATOM 3546 O O . PHE B 1 138 ? 17.537 5.458 34.729 1.00 29.22 138 PHE B O 1
ATOM 3554 N N . LEU B 1 139 ? 17.910 3.384 35.460 1.00 27.10 139 LEU B N 1
ATOM 3555 C CA . LEU B 1 139 ? 16.795 3.372 36.428 1.00 31.35 139 LEU B CA 1
ATOM 3556 C C . LEU B 1 139 ? 16.850 4.594 37.364 1.00 34.07 139 LEU B C 1
ATOM 3557 O O . LEU B 1 139 ? 15.765 5.139 37.639 1.00 32.93 139 LEU B O 1
ATOM 3562 N N . ARG B 1 140 ? 18.036 5.013 37.813 1.00 31.46 140 ARG B N 1
ATOM 3563 C CA . ARG B 1 140 ? 18.248 6.155 38.747 1.00 33.27 140 ARG B CA 1
ATOM 3564 C C . ARG B 1 140 ? 18.246 7.500 38.009 1.00 34.15 140 ARG B C 1
ATOM 3565 O O . ARG B 1 140 ? 17.354 8.329 38.308 1.00 32.44 140 ARG B O 1
ATOM 3573 N N . ASP B 1 141 ? 19.216 7.704 37.111 1.00 27.86 141 ASP B N 1
ATOM 3574 C CA . ASP B 1 141 ? 19.525 9.016 36.477 1.00 32.55 141 ASP B CA 1
ATOM 3575 C C . ASP B 1 141 ? 18.396 9.434 35.532 1.00 30.14 141 ASP B C 1
ATOM 3576 O O . ASP B 1 141 ? 18.191 10.648 35.340 1.00 31.88 141 ASP B O 1
ATOM 3581 N N . ILE B 1 142 ? 17.718 8.481 34.902 1.00 27.29 142 ILE B N 1
ATOM 3582 C CA . ILE B 1 142 ? 16.612 8.808 33.954 1.00 24.77 142 ILE B CA 1
ATOM 3583 C C . ILE B 1 142 ? 15.282 8.453 34.621 1.00 24.59 142 ILE B C 1
ATOM 3584 O O . ILE B 1 142 ? 14.372 9.300 34.645 1.00 24.88 142 ILE B O 1
ATOM 3589 N N . GLY B 1 143 ? 15.186 7.232 35.152 1.00 22.75 143 GLY B N 1
ATOM 3590 C CA . GLY B 1 143 ? 13.954 6.704 35.729 1.00 24.37 143 GLY B CA 1
ATOM 3591 C C . GLY B 1 143 ? 13.394 7.579 36.846 1.00 24.34 143 GLY B C 1
ATOM 3592 O O . GLY B 1 143 ? 12.172 7.594 36.982 1.00 23.94 143 GLY B O 1
ATOM 3593 N N . LYS B 1 144 ? 14.240 8.233 37.644 1.00 24.33 144 LYS B N 1
ATOM 3594 C CA . LYS B 1 144 ? 13.773 9.034 38.802 1.00 28.09 144 LYS B CA 1
ATOM 3595 C C . LYS B 1 144 ? 12.879 10.172 38.317 1.00 28.79 144 LYS B C 1
ATOM 3596 O O . LYS B 1 144 ? 12.094 10.676 39.120 1.00 25.07 144 LYS B O 1
ATOM 3602 N N . HIS B 1 145 ? 12.961 10.535 37.041 1.00 23.66 145 HIS B N 1
ATOM 3603 C CA . HIS B 1 145 ? 12.247 11.718 36.506 1.00 26.41 145 HIS B CA 1
ATOM 3604 C C . HIS B 1 145 ? 10.892 11.336 35.939 1.00 26.19 145 HIS B C 1
ATOM 3605 O O . HIS B 1 145 ? 10.208 12.250 35.456 1.00 28.25 145 HIS B O 1
ATOM 3612 N N . PHE B 1 146 ? 10.571 10.040 35.893 1.00 24.67 146 PHE B N 1
ATOM 3613 C CA . PHE B 1 146 ? 9.328 9.518 35.271 1.00 22.65 146 PHE B CA 1
ATOM 3614 C C . PHE B 1 146 ? 8.404 9.032 36.369 1.00 28.83 146 PHE B C 1
ATOM 3615 O O . PHE B 1 146 ? 8.782 8.153 37.161 1.00 31.30 146 PHE B O 1
ATOM 3623 N N . SER B 1 147 ? 7.224 9.640 36.378 1.00 25.93 147 SER B N 1
ATOM 3624 C CA . SER B 1 147 ? 6.074 9.280 37.224 1.00 25.17 147 SER B CA 1
ATOM 3625 C C . SER B 1 147 ? 5.353 8.113 36.565 1.00 24.92 147 SER B C 1
ATOM 3626 O O . SER B 1 147 ? 4.819 8.308 35.459 1.00 26.79 147 SER B O 1
ATOM 3629 N N . VAL B 1 148 ? 5.274 6.955 37.222 1.00 23.70 148 VAL B N 1
ATOM 3630 C CA . VAL B 1 148 ? 4.506 5.814 36.664 1.00 24.72 148 VAL B CA 1
ATOM 3631 C C . VAL B 1 148 ? 3.032 6.224 36.488 1.00 24.93 148 VAL B C 1
ATOM 3632 O O . VAL B 1 148 ? 2.455 5.816 35.519 1.00 25.74 148 VAL B O 1
ATOM 3636 N N . ASN B 1 149 ? 2.474 6.988 37.425 1.00 27.76 149 ASN B N 1
ATOM 3637 C CA . ASN B 1 149 ? 1.099 7.538 37.397 1.00 26.08 149 ASN B CA 1
ATOM 3638 C C . ASN B 1 149 ? 0.855 8.259 36.064 1.00 29.80 149 ASN B C 1
ATOM 3639 O O . ASN B 1 149 ? -0.208 8.033 35.459 1.00 30.56 149 ASN B O 1
ATOM 3644 N N . GLN B 1 150 ? 1.802 9.083 35.615 1.00 31.99 150 GLN B N 1
ATOM 3645 C CA . GLN B 1 150 ? 1.697 9.805 34.311 1.00 33.93 150 GLN B CA 1
ATOM 3646 C C . GLN B 1 150 ? 1.909 8.840 33.145 1.00 26.97 150 GLN B C 1
ATOM 3647 O O . GLN B 1 150 ? 1.173 8.964 32.141 1.00 32.29 150 GLN B O 1
ATOM 3653 N N . MET B 1 151 ? 2.876 7.932 33.235 1.00 25.99 151 MET B N 1
ATOM 3654 C CA . MET B 1 151 ? 3.140 6.955 32.134 1.00 28.27 151 MET B CA 1
ATOM 3655 C C . MET B 1 151 ? 1.879 6.117 31.840 1.00 23.69 151 MET B C 1
ATOM 3656 O O . MET B 1 151 ? 1.632 5.810 30.656 1.00 23.52 151 MET B O 1
ATOM 3661 N N . ILE B 1 152 ? 1.119 5.700 32.860 1.00 24.91 152 ILE B N 1
ATOM 3662 C CA . ILE B 1 152 ? -0.008 4.757 32.610 1.00 29.27 152 ILE B CA 1
ATOM 3663 C C . ILE B 1 152 ? -1.179 5.520 31.988 1.00 32.08 152 ILE B C 1
ATOM 3664 O O . ILE B 1 152 ? -2.052 4.843 31.454 1.00 37.00 152 ILE B O 1
ATOM 3669 N N . ASN B 1 153 ? -1.091 6.853 31.931 1.00 32.96 153 ASN B N 1
ATOM 3670 C CA . ASN B 1 153 ? -2.135 7.744 31.363 1.00 35.76 153 ASN B CA 1
ATOM 3671 C C . ASN B 1 153 ? -1.758 8.253 29.967 1.00 35.46 153 ASN B C 1
ATOM 3672 O O . ASN B 1 153 ? -2.564 8.993 29.419 1.00 32.95 153 ASN B O 1
ATOM 3677 N N . LYS B 1 154 ? -0.602 7.878 29.406 1.00 28.83 154 LYS B N 1
ATOM 3678 C CA . LYS B 1 154 ? -0.206 8.292 28.033 1.00 30.30 154 LYS B CA 1
ATOM 3679 C C . LYS B 1 154 ? -1.166 7.592 27.076 1.00 31.20 154 LYS B C 1
ATOM 3680 O O . LYS B 1 154 ? -1.330 6.366 27.170 1.00 29.51 154 LYS B O 1
ATOM 3686 N N . GLU B 1 155 ? -1.842 8.342 26.227 1.00 31.31 155 GLU B N 1
ATOM 3687 C CA . GLU B 1 155 ? -2.819 7.731 25.285 1.00 34.39 155 GLU B CA 1
ATOM 3688 C C . GLU B 1 155 ? -2.162 6.563 24.535 1.00 30.41 155 GLU B C 1
ATOM 3689 O O . GLU B 1 155 ? -2.848 5.569 24.290 1.00 32.71 155 GLU B O 1
ATOM 3695 N N . ALA B 1 156 ? -0.867 6.630 24.231 1.00 29.04 156 ALA B N 1
ATOM 3696 C CA . ALA B 1 156 ? -0.150 5.646 23.384 1.00 29.42 156 ALA B CA 1
ATOM 3697 C C . ALA B 1 156 ? -0.176 4.235 23.982 1.00 28.04 156 ALA B C 1
ATOM 3698 O O . ALA B 1 156 ? -0.044 3.256 23.209 1.00 23.88 156 ALA B O 1
ATOM 3700 N N . VAL B 1 157 ? -0.288 4.106 25.303 1.00 23.97 157 VAL B N 1
ATOM 3701 C CA . VAL B 1 157 ? -0.239 2.773 25.958 1.00 26.63 157 VAL B CA 1
ATOM 3702 C C . VAL B 1 157 ? -1.527 2.466 26.727 1.00 30.35 157 VAL B C 1
ATOM 3703 O O . VAL B 1 157 ? -1.625 1.338 27.242 1.00 30.53 157 VAL B O 1
ATOM 3707 N N . LYS B 1 158 ? -2.467 3.401 26.827 1.00 29.96 158 LYS B N 1
ATOM 3708 C CA . LYS B 1 158 ? -3.699 3.209 27.647 1.00 38.70 158 LYS B CA 1
ATOM 3709 C C . LYS B 1 158 ? -4.431 1.923 27.237 1.00 39.73 158 LYS B C 1
ATOM 3710 O O . LYS B 1 158 ? -4.959 1.247 28.133 1.00 34.69 158 LYS B O 1
ATOM 3716 N N . GLN B 1 159 ? -4.486 1.596 25.940 1.00 32.26 159 GLN B N 1
ATOM 3717 C CA . GLN B 1 159 ? -5.253 0.421 25.459 1.00 34.64 159 GLN B CA 1
ATOM 3718 C C . GLN B 1 159 ? -4.586 -0.861 25.948 1.00 33.54 159 GLN B C 1
ATOM 3719 O O . GLN B 1 159 ? -5.259 -1.885 26.030 1.00 40.81 159 GLN B O 1
ATOM 3725 N N . ARG B 1 160 ? -3.292 -0.822 26.246 1.00 29.77 160 ARG B N 1
ATOM 3726 C CA . ARG B 1 160 ? -2.536 -2.012 26.683 1.00 29.04 160 ARG B CA 1
ATOM 3727 C C . ARG B 1 160 ? -2.803 -2.285 28.171 1.00 34.32 160 ARG B C 1
ATOM 3728 O O . ARG B 1 160 ? -2.463 -3.393 28.631 1.00 41.52 160 ARG B O 1
ATOM 3736 N N . LEU B 1 161 ? -3.401 -1.342 28.899 1.00 36.13 161 LEU B N 1
ATOM 3737 C CA . LEU B 1 161 ? -3.501 -1.426 30.382 1.00 39.06 161 LEU B CA 1
ATOM 3738 C C . LEU B 1 161 ? -4.938 -1.714 30.854 1.00 45.24 161 LEU B C 1
ATOM 3739 O O . LEU B 1 161 ? -5.182 -1.503 32.040 1.00 54.17 161 LEU B O 1
ATOM 3744 N N . ASN B 1 162 ? -5.822 -2.227 29.987 1.00 54.97 162 ASN B N 1
ATOM 3745 C CA . ASN B 1 162 ? -7.165 -2.765 30.362 1.00 59.98 162 ASN B CA 1
ATOM 3746 C C . ASN B 1 162 ? -7.052 -4.211 30.890 1.00 72.80 162 ASN B C 1
ATOM 3747 O O . ASN B 1 162 ? -7.382 -4.434 32.077 1.00 64.01 162 ASN B O 1
ATOM 3752 N N . ARG B 1 163 ? -6.624 -5.157 30.041 1.00 76.59 163 ARG B N 1
ATOM 3753 C CA . ARG B 1 163 ? -6.623 -6.625 30.323 1.00 75.31 163 ARG B CA 1
ATOM 3754 C C . ARG B 1 163 ? -5.198 -7.201 30.227 1.00 71.41 163 ARG B C 1
ATOM 3755 O O . ARG B 1 163 ? -4.480 -6.842 29.264 1.00 65.23 163 ARG B O 1
ATOM 3763 N N . GLU B 1 164 ? -4.839 -8.116 31.143 1.00 68.96 164 GLU B N 1
ATOM 3764 C CA . GLU B 1 164 ? -3.498 -8.762 31.263 1.00 72.36 164 GLU B CA 1
ATOM 3765 C C . GLU B 1 164 ? -3.131 -9.556 29.997 1.00 73.09 164 GLU B C 1
ATOM 3766 O O . GLU B 1 164 ? -1.923 -9.606 29.667 1.00 57.52 164 GLU B O 1
ATOM 3772 N N . ASP B 1 165 ? -4.113 -10.176 29.328 1.00 63.82 165 ASP B N 1
ATOM 3773 C CA . ASP B 1 165 ? -3.887 -11.015 28.119 1.00 66.97 165 ASP B CA 1
ATOM 3774 C C . ASP B 1 165 ? -3.728 -10.109 26.885 1.00 60.91 165 ASP B C 1
ATOM 3775 O O . ASP B 1 165 ? -3.263 -10.624 25.848 1.00 57.98 165 ASP B O 1
ATOM 3780 N N . GLN B 1 166 ? -4.108 -8.826 26.996 1.00 62.59 166 GLN B N 1
ATOM 3781 C CA . GLN B 1 166 ? -3.933 -7.754 25.962 1.00 58.95 166 GLN B CA 1
ATOM 3782 C C . GLN B 1 166 ? -3.003 -6.660 26.527 1.00 47.40 166 GLN B C 1
ATOM 3783 O O . GLN B 1 166 ? -3.231 -5.466 26.262 1.00 58.96 166 GLN B O 1
ATOM 3789 N N . GLY B 1 167 ? -1.968 -7.068 27.257 1.00 43.32 167 GLY B N 1
ATOM 3790 C CA . GLY B 1 167 ? -1.201 -6.205 28.176 1.00 37.31 167 GLY B CA 1
ATOM 3791 C C . GLY B 1 167 ? 0.108 -5.755 27.560 1.00 34.19 167 GLY B C 1
ATOM 3792 O O . GLY B 1 167 ? 0.285 -5.862 26.330 1.00 28.55 167 GLY B O 1
ATOM 3793 N N . ILE B 1 168 ? 1.002 -5.252 28.390 1.00 30.63 168 ILE B N 1
ATOM 3794 C CA . ILE B 1 168 ? 2.317 -4.736 27.914 1.00 28.24 168 ILE B CA 1
ATOM 3795 C C . ILE B 1 168 ? 3.401 -5.202 28.877 1.00 24.81 168 ILE B C 1
ATOM 3796 O O . ILE B 1 168 ? 3.177 -5.192 30.136 1.00 29.10 168 ILE B O 1
ATOM 3801 N N . SER B 1 169 ? 4.524 -5.620 28.316 1.00 26.67 169 SER B N 1
ATOM 3802 C CA . SER B 1 169 ? 5.775 -5.964 29.032 1.00 28.04 169 SER B CA 1
ATOM 3803 C C . SER B 1 169 ? 6.375 -4.730 29.704 1.00 26.60 169 SER B C 1
ATOM 3804 O O . SER B 1 169 ? 6.180 -3.573 29.226 1.00 27.16 169 SER B O 1
ATOM 3807 N N . PHE B 1 170 ? 7.130 -4.949 30.774 1.00 27.29 170 PHE B N 1
ATOM 3808 C CA . PHE B 1 170 ? 8.043 -3.906 31.294 1.00 30.23 170 PHE B CA 1
ATOM 3809 C C . PHE B 1 170 ? 8.941 -3.396 30.149 1.00 26.62 170 PHE B C 1
ATOM 3810 O O . PHE B 1 170 ? 9.209 -2.189 30.060 1.00 23.40 170 PHE B O 1
ATOM 3818 N N . THR B 1 171 ? 9.393 -4.294 29.281 1.00 27.11 171 THR B N 1
ATOM 3819 C CA . THR B 1 171 ? 10.233 -3.959 28.096 1.00 27.08 171 THR B CA 1
ATOM 3820 C C . THR B 1 171 ? 9.614 -2.799 27.319 1.00 24.56 171 THR B C 1
ATOM 3821 O O . THR B 1 171 ? 10.246 -1.762 27.251 1.00 26.63 171 THR B O 1
ATOM 3825 N N . GLU B 1 172 ? 8.420 -2.962 26.771 1.00 24.20 172 GLU B N 1
ATOM 3826 C CA . GLU B 1 172 ? 7.804 -1.946 25.879 1.00 25.73 172 GLU B CA 1
ATOM 3827 C C . GLU B 1 172 ? 7.336 -0.750 26.710 1.00 23.91 172 GLU B C 1
ATOM 3828 O O . GLU B 1 172 ? 7.356 0.358 26.200 1.00 21.62 172 GLU B O 1
ATOM 3834 N N . PHE B 1 173 ? 6.951 -0.964 27.967 1.00 23.40 173 PHE B N 1
ATOM 3835 C CA . PHE B 1 173 ? 6.590 0.136 28.890 1.00 23.79 173 PHE B CA 1
ATOM 3836 C C . PHE B 1 173 ? 7.777 1.095 29.075 1.00 22.85 173 PHE B C 1
ATOM 3837 O O . PHE B 1 173 ? 7.558 2.272 29.337 1.00 25.72 173 PHE B O 1
ATOM 3845 N N . SER B 1 174 ? 9.008 0.600 28.973 1.00 24.47 174 SER B N 1
ATOM 3846 C CA . SER B 1 174 ? 10.226 1.413 29.191 1.00 23.42 174 SER B CA 1
ATOM 3847 C C . SER B 1 174 ? 10.543 2.259 27.956 1.00 22.92 174 SER B C 1
ATOM 3848 O O . SER B 1 174 ? 11.354 3.196 28.077 1.00 22.50 174 SER B O 1
ATOM 3851 N N . TYR B 1 175 ? 9.987 1.921 26.799 1.00 22.04 175 TYR B N 1
ATOM 3852 C CA . TYR B 1 175 ? 10.387 2.553 25.509 1.00 20.20 175 TYR B CA 1
ATOM 3853 C C . TYR B 1 175 ? 10.301 4.069 25.605 1.00 23.03 175 TYR B C 1
ATOM 3854 O O . TYR B 1 175 ? 11.228 4.761 25.132 1.00 21.23 175 TYR B O 1
ATOM 3863 N N . ASN B 1 176 ? 9.211 4.570 26.173 1.00 21.88 176 ASN B N 1
ATOM 3864 C CA . ASN B 1 176 ? 8.987 6.024 26.345 1.00 22.32 176 ASN B CA 1
ATOM 3865 C C . ASN B 1 176 ? 10.208 6.700 26.997 1.00 19.63 176 ASN B C 1
ATOM 3866 O O . ASN B 1 176 ? 10.522 7.855 26.620 1.00 20.93 176 ASN B O 1
ATOM 3871 N N . LEU B 1 177 ? 10.821 6.078 28.001 1.00 24.08 177 LEU B N 1
ATOM 3872 C CA . LEU B 1 177 ? 12.039 6.614 28.661 1.00 23.26 177 LEU B CA 1
ATOM 3873 C C . LEU B 1 177 ? 13.211 6.655 27.677 1.00 24.22 177 LEU B C 1
ATOM 3874 O O . LEU B 1 177 ? 13.989 7.610 27.763 1.00 24.04 177 LEU B O 1
ATOM 3879 N N . LEU B 1 178 ? 13.387 5.629 26.841 1.00 20.12 178 LEU B N 1
ATOM 3880 C CA . LEU B 1 178 ? 14.521 5.588 25.894 1.00 23.80 178 LEU B CA 1
ATOM 3881 C C . LEU B 1 178 ? 14.379 6.743 24.903 1.00 23.73 178 LEU B C 1
ATOM 3882 O O . LEU B 1 178 ? 15.358 7.470 24.716 1.00 19.92 178 LEU B O 1
ATOM 3887 N N . GLN B 1 179 ? 13.223 6.923 24.271 1.00 22.90 179 GLN B N 1
ATOM 3888 C CA . GLN B 1 179 ? 13.090 7.994 23.241 1.00 22.16 179 GLN B CA 1
ATOM 3889 C C . GLN B 1 179 ? 13.152 9.357 23.948 1.00 22.35 179 GLN B C 1
ATOM 3890 O O . GLN B 1 179 ? 13.636 10.304 23.359 1.00 21.65 179 GLN B O 1
ATOM 3896 N N . GLY B 1 180 ? 12.643 9.447 25.184 1.00 23.51 180 GLY B N 1
ATOM 3897 C CA . GLY B 1 180 ? 12.771 10.642 26.026 1.00 21.14 180 GLY B CA 1
ATOM 3898 C C . GLY B 1 180 ? 14.233 11.026 26.241 1.00 21.22 180 GLY B C 1
ATOM 3899 O O . GLY B 1 180 ? 14.623 12.191 26.000 1.00 21.77 180 GLY B O 1
ATOM 3900 N N . TYR B 1 181 ? 15.060 10.074 26.628 1.00 19.93 181 TYR B N 1
ATOM 3901 C CA . TYR B 1 181 ? 16.506 10.289 26.841 1.00 20.36 181 TYR B CA 1
ATOM 3902 C C . TYR B 1 181 ? 17.203 10.587 25.501 1.00 21.68 181 TYR B C 1
ATOM 3903 O O . TYR B 1 181 ? 18.141 11.426 25.492 1.00 20.01 181 TYR B O 1
ATOM 3912 N N . GLY B 1 182 ? 16.746 9.981 24.402 1.00 20.71 182 GLY B N 1
ATOM 3913 C CA . GLY B 1 182 ? 17.315 10.246 23.064 1.00 21.56 182 GLY B CA 1
ATOM 3914 C C . GLY B 1 182 ? 17.241 11.734 22.724 1.00 24.53 182 GLY B C 1
ATOM 3915 O O . GLY B 1 182 ? 18.273 12.304 22.294 1.00 20.40 182 GLY B O 1
ATOM 3916 N N . PHE B 1 183 ? 16.089 12.376 22.958 1.00 20.42 183 PHE B N 1
ATOM 3917 C CA . PHE B 1 183 ? 15.916 13.828 22.743 1.00 20.92 183 PHE B CA 1
ATOM 3918 C C . PHE B 1 183 ? 16.911 14.601 23.611 1.00 20.42 183 PHE B C 1
ATOM 3919 O O . PHE B 1 183 ? 17.612 15.451 23.074 1.00 20.14 183 PHE B O 1
ATOM 3927 N N . ALA B 1 184 ? 17.016 14.283 24.907 1.00 20.17 184 ALA B N 1
ATOM 3928 C CA . ALA B 1 184 ? 17.936 14.969 25.841 1.00 21.65 184 ALA B CA 1
ATOM 3929 C C . ALA B 1 184 ? 19.389 14.851 25.349 1.00 21.69 184 ALA B C 1
ATOM 3930 O O . ALA B 1 184 ? 20.090 15.862 25.365 1.00 20.93 184 ALA B O 1
ATOM 3932 N N . CYS B 1 185 ? 19.799 13.677 24.855 1.00 22.76 185 CYS B N 1
ATOM 3933 C CA . CYS B 1 185 ? 21.154 13.412 24.305 1.00 22.65 185 CYS B CA 1
ATOM 3934 C C . CYS B 1 185 ? 21.388 14.204 23.016 1.00 22.77 185 CYS B C 1
ATOM 3935 O O . CYS B 1 185 ? 22.451 14.846 22.927 1.00 22.73 185 CYS B O 1
ATOM 3938 N N . LEU B 1 186 ? 20.419 14.211 22.100 1.00 21.00 186 LEU B N 1
ATOM 3939 C CA . LEU B 1 186 ? 20.566 14.933 20.807 1.00 24.23 186 LEU B CA 1
ATOM 3940 C C . LEU B 1 186 ? 20.601 16.448 21.063 1.00 23.24 186 LEU B C 1
ATOM 3941 O O . LEU B 1 186 ? 21.363 17.164 20.369 1.00 23.86 186 LEU B O 1
ATOM 3946 N N . ASN B 1 187 ? 19.835 16.930 22.046 1.00 24.61 187 ASN B N 1
ATOM 3947 C CA . ASN B 1 187 ? 19.909 18.352 22.474 1.00 21.54 187 ASN B CA 1
ATOM 3948 C C . ASN B 1 187 ? 21.296 18.672 23.056 1.00 24.21 187 ASN B C 1
ATOM 3949 O O . ASN B 1 187 ? 21.915 19.704 22.659 1.00 24.42 187 ASN B O 1
ATOM 3954 N N . LYS B 1 188 ? 21.754 17.878 24.018 1.00 25.08 188 LYS B N 1
ATOM 3955 C CA . LYS B 1 188 ? 23.014 18.144 24.751 1.00 24.59 188 LYS B CA 1
ATOM 3956 C C . LYS B 1 188 ? 24.218 17.999 23.809 1.00 25.25 188 LYS B C 1
ATOM 3957 O O . LYS B 1 188 ? 25.062 18.933 23.759 1.00 27.51 188 LYS B O 1
ATOM 3963 N N . GLN B 1 189 ? 24.283 16.924 23.033 1.00 25.30 189 GLN B N 1
ATOM 3964 C CA . GLN B 1 189 ? 25.473 16.575 22.225 1.00 28.56 189 GLN B CA 1
ATOM 3965 C C . GLN B 1 189 ? 25.415 17.254 20.845 1.00 28.05 189 GLN B C 1
ATOM 3966 O O . GLN B 1 189 ? 26.490 17.602 20.338 1.00 30.21 189 GLN B O 1
ATOM 3972 N N . TYR B 1 190 ? 24.248 17.431 20.221 1.00 27.51 190 TYR B N 1
ATOM 3973 C CA . TYR B 1 190 ? 24.169 17.900 18.809 1.00 26.40 190 TYR B CA 1
ATOM 3974 C C . TYR B 1 190 ? 23.447 19.251 18.688 1.00 28.20 190 TYR B C 1
ATOM 3975 O O . TYR B 1 190 ? 23.358 19.782 17.557 1.00 27.36 190 TYR B O 1
ATOM 3984 N N . GLY B 1 191 ? 22.917 19.796 19.785 1.00 25.03 191 GLY B N 1
ATOM 3985 C CA . GLY B 1 191 ? 22.217 21.090 19.785 1.00 25.75 191 GLY B CA 1
ATOM 3986 C C . GLY B 1 191 ? 20.860 21.018 19.088 1.00 24.48 191 GLY B C 1
ATOM 3987 O O . GLY B 1 191 ? 20.368 22.058 18.605 1.00 27.51 191 GLY B O 1
ATOM 3988 N N . VAL B 1 192 ? 20.251 19.838 19.046 1.00 23.70 192 VAL B N 1
ATOM 3989 C CA . VAL B 1 192 ? 18.911 19.628 18.414 1.00 21.72 192 VAL B CA 1
ATOM 3990 C C . VAL B 1 192 ? 17.833 20.254 19.291 1.00 22.42 192 VAL B C 1
ATOM 3991 O O . VAL B 1 192 ? 17.856 20.027 20.529 1.00 23.97 192 VAL B O 1
ATOM 3995 N N . VAL B 1 193 ? 16.924 21.044 18.697 1.00 23.84 193 VAL B N 1
ATOM 3996 C CA . VAL B 1 193 ? 15.884 21.755 19.481 1.00 27.46 193 VAL B CA 1
ATOM 3997 C C . VAL B 1 193 ? 14.480 21.321 19.073 1.00 23.39 193 VAL B C 1
ATOM 3998 O O . VAL B 1 193 ? 13.558 21.794 19.746 1.00 23.75 193 VAL B O 1
ATOM 4002 N N . LEU B 1 194 ? 14.325 20.538 17.998 1.00 22.29 194 LEU B N 1
ATOM 4003 C CA . LEU B 1 194 ? 12.981 20.105 17.517 1.00 21.13 194 LEU B CA 1
ATOM 4004 C C . LEU B 1 194 ? 13.008 18.622 17.138 1.00 22.31 194 LEU B C 1
ATOM 4005 O O . LEU B 1 194 ? 13.937 18.181 16.409 1.00 22.89 194 LEU B O 1
ATOM 4010 N N . GLN B 1 195 ? 11.997 17.883 17.576 1.00 22.86 195 GLN B N 1
ATOM 4011 C CA . GLN B 1 195 ? 11.763 16.499 17.095 1.00 19.90 195 GLN B CA 1
ATOM 4012 C C . GLN B 1 195 ? 10.444 16.522 16.330 1.00 22.09 195 GLN B C 1
ATOM 4013 O O . GLN B 1 195 ? 9.474 17.118 16.834 1.00 21.52 195 GLN B O 1
ATOM 4019 N N . ILE B 1 196 ? 10.444 15.921 15.149 1.00 22.68 196 ILE B N 1
ATOM 4020 C CA . ILE B 1 196 ? 9.205 15.653 14.394 1.00 23.81 196 ILE B CA 1
ATOM 4021 C C . ILE B 1 196 ? 8.955 14.146 14.347 1.00 25.11 196 ILE B C 1
ATOM 4022 O O . ILE B 1 196 ? 9.880 13.331 14.574 1.00 21.09 196 ILE B O 1
ATOM 4027 N N . GLY B 1 197 ? 7.703 13.773 14.051 1.00 22.95 197 GLY B N 1
ATOM 4028 C CA . GLY B 1 197 ? 7.310 12.377 13.889 1.00 23.04 197 GLY B CA 1
ATOM 4029 C C . GLY B 1 197 ? 5.833 12.319 13.551 1.00 21.56 197 GLY B C 1
ATOM 4030 O O . GLY B 1 197 ? 5.209 13.368 13.487 1.00 22.81 197 GLY B O 1
ATOM 4031 N N . GLY B 1 198 ? 5.326 11.131 13.296 1.00 22.13 198 GLY B N 1
ATOM 4032 C CA . GLY B 1 198 ? 3.882 10.967 13.086 1.00 24.65 198 GLY B CA 1
ATOM 4033 C C . GLY B 1 198 ? 3.139 11.274 14.372 1.00 26.73 198 GLY B C 1
ATOM 4034 O O . GLY B 1 198 ? 3.768 11.254 15.476 1.00 22.14 198 GLY B O 1
ATOM 4035 N N . SER B 1 199 ? 1.822 11.466 14.292 1.00 23.53 199 SER B N 1
ATOM 4036 C CA . SER B 1 199 ? 1.057 11.914 15.477 1.00 25.10 199 SER B CA 1
ATOM 4037 C C . SER B 1 199 ? 1.111 10.849 16.574 1.00 22.16 199 SER B C 1
ATOM 4038 O O . SER B 1 199 ? 0.940 11.213 17.749 1.00 30.33 199 SER B O 1
ATOM 4041 N N . ASP B 1 200 ? 1.291 9.565 16.225 1.00 24.46 200 ASP B N 1
ATOM 4042 C CA . ASP B 1 200 ? 1.417 8.450 17.195 1.00 26.59 200 ASP B CA 1
ATOM 4043 C C . ASP B 1 200 ? 2.581 8.693 18.161 1.00 26.17 200 ASP B C 1
ATOM 4044 O O . ASP B 1 200 ? 2.546 8.104 19.270 1.00 25.92 200 ASP B O 1
ATOM 4049 N N . GLN B 1 201 ? 3.553 9.533 17.776 1.00 24.88 201 GLN B N 1
ATOM 4050 C CA . GLN B 1 201 ? 4.788 9.795 18.564 1.00 24.16 201 GLN B CA 1
ATOM 4051 C C . GLN B 1 201 ? 4.616 10.972 19.538 1.00 23.48 201 GLN B C 1
ATOM 4052 O O . GLN B 1 201 ? 5.590 11.260 20.275 1.00 22.61 201 GLN B O 1
ATOM 4058 N N . TRP B 1 202 ? 3.465 11.636 19.561 1.00 21.21 202 TRP B N 1
ATOM 4059 C CA . TRP B 1 202 ? 3.238 12.830 20.422 1.00 24.55 202 TRP B CA 1
ATOM 4060 C C . TRP B 1 202 ? 3.788 12.587 21.836 1.00 23.75 202 TRP B C 1
ATOM 4061 O O . TRP B 1 202 ? 4.597 13.427 22.309 1.00 21.74 202 TRP B O 1
ATOM 4072 N N . GLY B 1 203 ? 3.407 11.473 22.466 1.00 21.44 203 GLY B N 1
ATOM 4073 C CA . GLY B 1 203 ? 3.707 11.204 23.881 1.00 22.24 203 GLY B CA 1
ATOM 4074 C C . GLY B 1 203 ? 5.179 10.881 24.093 1.00 22.05 203 GLY B C 1
ATOM 4075 O O . GLY B 1 203 ? 5.739 11.236 25.149 1.00 22.18 203 GLY B O 1
ATOM 4076 N N . ASN B 1 204 ? 5.820 10.243 23.123 1.00 21.58 204 ASN B N 1
ATOM 4077 C CA . ASN B 1 204 ? 7.271 9.965 23.192 1.00 21.21 204 ASN B CA 1
ATOM 4078 C C . ASN B 1 204 ? 8.035 11.271 22.993 1.00 21.42 204 ASN B C 1
ATOM 4079 O O . ASN B 1 204 ? 9.067 11.428 23.630 1.00 22.67 204 ASN B O 1
ATOM 4084 N N . ILE B 1 205 ? 7.520 12.197 22.179 1.00 21.63 205 ILE B N 1
ATOM 4085 C CA . ILE B 1 205 ? 8.196 13.508 21.930 1.00 19.73 205 ILE B CA 1
ATOM 4086 C C . ILE B 1 205 ? 8.084 14.389 23.176 1.00 24.19 205 ILE B C 1
ATOM 4087 O O . ILE B 1 205 ? 9.120 15.005 23.573 1.00 21.97 205 ILE B O 1
ATOM 4092 N N . THR B 1 206 ? 6.895 14.475 23.783 1.00 22.06 206 THR B N 1
ATOM 4093 C CA . THR B 1 206 ? 6.702 15.356 24.967 1.00 25.09 206 THR B CA 1
ATOM 4094 C C . THR B 1 206 ? 7.495 14.797 26.164 1.00 22.29 206 THR B C 1
ATOM 4095 O O . THR B 1 206 ? 8.001 15.604 26.952 1.00 20.85 206 THR B O 1
ATOM 4099 N N . SER B 1 207 ? 7.671 13.481 26.273 1.00 20.18 207 SER B N 1
ATOM 4100 C CA . SER B 1 207 ? 8.541 12.907 27.329 1.00 21.44 207 SER B CA 1
ATOM 4101 C C . SER B 1 207 ? 9.966 13.439 27.125 1.00 19.83 207 SER B C 1
ATOM 4102 O O . SER B 1 207 ? 10.656 13.716 28.103 1.00 21.28 207 SER B O 1
ATOM 4105 N N . GLY B 1 208 ? 10.412 13.560 25.876 1.00 20.02 208 GLY B N 1
ATOM 4106 C CA . GLY B 1 208 ? 11.750 14.063 25.575 1.00 17.58 208 GLY B CA 1
ATOM 4107 C C . GLY B 1 208 ? 11.877 15.525 25.903 1.00 19.47 208 GLY B C 1
ATOM 4108 O O . GLY B 1 208 ? 12.936 15.939 26.400 1.00 20.64 208 GLY B O 1
ATOM 4109 N N . ILE B 1 209 ? 10.845 16.298 25.613 1.00 18.91 209 ILE B N 1
ATOM 4110 C CA . ILE B 1 209 ? 10.821 17.746 25.929 1.00 18.21 209 ILE B CA 1
ATOM 4111 C C . ILE B 1 209 ? 10.933 17.891 27.449 1.00 22.00 209 ILE B C 1
ATOM 4112 O O . ILE B 1 209 ? 11.785 18.676 27.930 1.00 22.23 209 ILE B O 1
ATOM 4117 N N . ASP B 1 210 ? 10.117 17.150 28.189 1.00 22.50 210 ASP B N 1
ATOM 4118 C CA . ASP B 1 210 ? 10.074 17.281 29.666 1.00 23.39 210 ASP B CA 1
ATOM 4119 C C . ASP B 1 210 ? 11.399 16.799 30.233 1.00 21.04 210 ASP B C 1
ATOM 4120 O O . ASP B 1 210 ? 11.874 17.427 31.170 1.00 24.87 210 ASP B O 1
ATOM 4125 N N . LEU B 1 211 ? 11.944 15.685 29.737 1.00 21.54 211 LEU B N 1
ATOM 4126 C CA . LEU B 1 211 ? 13.219 15.152 30.282 1.00 22.45 211 LEU B CA 1
ATOM 4127 C C . LEU B 1 211 ? 14.376 16.095 29.963 1.00 23.59 211 LEU B C 1
ATOM 4128 O O . LEU B 1 211 ? 15.243 16.253 30.812 1.00 20.95 211 LEU B O 1
ATOM 4133 N N . THR B 1 212 ? 14.425 16.697 28.773 1.00 20.76 212 THR B N 1
ATOM 4134 C CA . THR B 1 212 ? 15.498 17.647 28.385 1.00 24.84 212 THR B CA 1
ATOM 4135 C C . THR B 1 212 ? 15.447 18.841 29.358 1.00 25.67 212 THR B C 1
ATOM 4136 O O . THR B 1 212 ? 16.497 19.273 29.831 1.00 21.23 212 THR B O 1
ATOM 4140 N N . ARG B 1 213 ? 14.255 19.311 29.681 1.00 22.20 213 ARG B N 1
ATOM 4141 C CA . ARG B 1 213 ? 14.084 20.429 30.650 1.00 27.34 213 ARG B CA 1
ATOM 4142 C C . ARG B 1 213 ? 14.622 19.995 32.024 1.00 24.46 213 ARG B C 1
ATOM 4143 O O . ARG B 1 213 ? 15.330 20.779 32.679 1.00 24.37 213 ARG B O 1
ATOM 4151 N N . ARG B 1 214 ? 14.312 18.769 32.433 1.00 21.06 214 ARG B N 1
ATOM 4152 C CA . ARG B 1 214 ? 14.673 18.246 33.777 1.00 25.62 214 ARG B CA 1
ATOM 4153 C C . ARG B 1 214 ? 16.192 18.057 33.857 1.00 24.43 214 ARG B C 1
ATOM 4154 O O . ARG B 1 214 ? 16.778 18.376 34.908 1.00 24.73 214 ARG B O 1
ATOM 4162 N N . LEU B 1 215 ? 16.809 17.469 32.820 1.00 24.99 215 LEU B N 1
ATOM 4163 C CA . LEU B 1 215 ? 18.239 17.064 32.836 1.00 24.05 215 LEU B CA 1
ATOM 4164 C C . LEU B 1 215 ? 19.138 18.279 32.549 1.00 25.48 215 LEU B C 1
ATOM 4165 O O . LEU B 1 215 ? 20.219 18.386 33.165 1.00 25.71 215 LEU B O 1
ATOM 4170 N N . HIS B 1 216 ? 18.750 19.158 31.630 1.00 24.13 216 HIS B N 1
ATOM 4171 C CA . HIS B 1 216 ? 19.663 20.159 31.033 1.00 27.12 216 HIS B CA 1
ATOM 4172 C C . HIS B 1 216 ? 19.103 21.571 31.161 1.00 23.52 216 HIS B C 1
ATOM 4173 O O . HIS B 1 216 ? 19.829 22.511 30.792 1.00 25.22 216 HIS B O 1
ATOM 4180 N N . GLN B 1 217 ? 17.836 21.708 31.536 1.00 21.09 217 GLN B N 1
ATOM 4181 C CA . GLN B 1 217 ? 17.137 23.016 31.581 1.00 22.28 217 GLN B CA 1
ATOM 4182 C C . GLN B 1 217 ? 17.276 23.723 30.226 1.00 22.94 217 GLN B C 1
ATOM 4183 O O . GLN B 1 217 ? 17.344 24.947 30.198 1.00 28.84 217 GLN B O 1
ATOM 4189 N N . ASN B 1 218 ? 17.251 22.976 29.124 1.00 21.56 218 ASN B N 1
ATOM 4190 C CA . ASN B 1 218 ? 17.178 23.531 27.760 1.00 21.43 218 ASN B CA 1
ATOM 4191 C C . ASN B 1 218 ? 15.737 23.398 27.279 1.00 25.36 218 ASN B C 1
ATOM 4192 O O . ASN B 1 218 ? 15.075 22.377 27.596 1.00 24.35 218 ASN B O 1
ATOM 4197 N N . GLN B 1 219 ? 15.285 24.410 26.546 1.00 24.55 219 GLN B N 1
ATOM 4198 C CA . GLN B 1 219 ? 13.935 24.488 25.963 1.00 24.72 219 GLN B CA 1
ATOM 4199 C C . GLN B 1 219 ? 13.949 23.879 24.555 1.00 24.01 219 GLN B C 1
ATOM 4200 O O . GLN B 1 219 ? 14.637 24.396 23.698 1.00 23.61 219 GLN B O 1
ATOM 4206 N N . VAL B 1 220 ? 13.197 22.810 24.333 1.00 23.59 220 VAL B N 1
ATOM 4207 C CA . VAL B 1 220 ? 13.102 22.159 23.003 1.00 21.68 220 VAL B CA 1
ATOM 4208 C C . VAL B 1 220 ? 11.614 21.982 22.666 1.00 21.49 220 VAL B C 1
ATOM 4209 O O . VAL B 1 220 ? 10.773 22.206 23.521 1.00 24.92 220 VAL B O 1
ATOM 4213 N N . PHE B 1 221 ? 11.318 21.567 21.441 1.00 20.05 221 PHE B N 1
ATOM 4214 C CA . PHE B 1 221 ? 9.973 21.631 20.841 1.00 22.57 221 PHE B CA 1
ATOM 4215 C C . PHE B 1 221 ? 9.654 20.326 20.136 1.00 22.44 221 PHE B C 1
ATOM 4216 O O . PHE B 1 221 ? 10.575 19.595 19.793 1.00 21.90 221 PHE B O 1
ATOM 4224 N N . GLY B 1 222 ? 8.354 20.099 19.918 1.00 21.58 222 GLY B N 1
ATOM 4225 C CA . GLY B 1 222 ? 7.821 18.935 19.207 1.00 21.75 222 GLY B CA 1
ATOM 4226 C C . GLY B 1 222 ? 6.866 19.374 18.110 1.00 24.07 222 GLY B C 1
ATOM 4227 O O . GLY B 1 222 ? 6.090 20.338 18.307 1.00 22.24 222 GLY B O 1
ATOM 4228 N N . LEU B 1 223 ? 6.900 18.707 16.972 1.00 21.05 223 LEU B N 1
ATOM 4229 C CA . LEU B 1 223 ? 5.876 18.907 15.914 1.00 22.15 223 LEU B CA 1
ATOM 4230 C C . LEU B 1 223 ? 5.575 17.549 15.270 1.00 22.43 223 LEU B C 1
ATOM 4231 O O . LEU B 1 223 ? 6.520 16.781 14.969 1.00 21.89 223 LEU B O 1
ATOM 4236 N N . THR B 1 224 ? 4.299 17.182 15.203 1.00 21.92 224 THR B N 1
ATOM 4237 C CA . THR B 1 224 ? 3.854 15.900 14.626 1.00 23.84 224 THR B CA 1
ATOM 4238 C C . THR B 1 224 ? 3.174 16.190 13.289 1.00 22.77 224 THR B C 1
ATOM 4239 O O . THR B 1 224 ? 2.629 17.257 13.124 1.00 26.72 224 THR B O 1
ATOM 4243 N N . VAL B 1 225 ? 3.326 15.243 12.378 1.00 22.16 225 VAL B N 1
ATOM 4244 C CA . VAL B 1 225 ? 2.723 15.232 11.027 1.00 25.87 225 VAL B CA 1
ATOM 4245 C C . VAL B 1 225 ? 1.580 14.225 11.102 1.00 26.26 225 VAL B C 1
ATOM 4246 O O . VAL B 1 225 ? 1.635 13.280 11.903 1.00 27.99 225 VAL B O 1
ATOM 4250 N N . PRO B 1 226 ? 0.505 14.396 10.305 1.00 30.13 226 PRO B N 1
ATOM 4251 C CA . PRO B 1 226 ? -0.618 13.466 10.357 1.00 34.12 226 PRO B CA 1
ATOM 4252 C C . PRO B 1 226 ? -0.216 12.035 9.978 1.00 28.24 226 PRO B C 1
ATOM 4253 O O . PRO B 1 226 ? 0.664 11.823 9.158 1.00 33.63 226 PRO B O 1
ATOM 4257 N N . LEU B 1 227 ? -0.865 11.077 10.616 1.00 30.04 227 LEU B N 1
ATOM 4258 C CA . LEU B 1 227 ? -0.960 9.693 10.099 1.00 31.24 227 LEU B CA 1
ATOM 4259 C C . LEU B 1 227 ? -1.817 9.784 8.842 1.00 30.78 227 LEU B C 1
ATOM 4260 O O . LEU B 1 227 ? -2.783 10.562 8.859 1.00 31.49 227 LEU B O 1
ATOM 4265 N N . ILE B 1 228 ? -1.425 9.104 7.776 1.00 28.97 228 ILE B N 1
ATOM 4266 C CA . ILE B 1 228 ? -2.116 9.246 6.463 1.00 32.16 228 ILE B CA 1
ATOM 4267 C C . ILE B 1 228 ? -3.420 8.436 6.494 1.00 25.17 228 ILE B C 1
ATOM 4268 O O . ILE B 1 228 ? -3.407 7.241 6.802 1.00 29.93 228 ILE B O 1
ATOM 4273 N N . THR B 1 229 ? -4.507 9.097 6.164 1.00 31.63 229 THR B N 1
ATOM 4274 C CA . THR B 1 229 ? -5.861 8.493 6.157 1.00 30.47 229 THR B CA 1
ATOM 4275 C C . THR B 1 229 ? -6.525 8.767 4.807 1.00 33.38 229 THR B C 1
ATOM 4276 O O . THR B 1 229 ? -6.162 9.751 4.113 1.00 27.39 229 THR B O 1
ATOM 4280 N N . LYS B 1 230 ? -7.433 7.873 4.446 1.00 30.57 230 LYS B N 1
ATOM 4281 C CA . LYS B 1 230 ? -8.189 7.928 3.178 1.00 30.78 230 LYS B CA 1
ATOM 4282 C C . LYS B 1 230 ? -9.630 8.370 3.483 1.00 30.43 230 LYS B C 1
ATOM 4283 O O . LYS B 1 230 ? -10.126 8.022 4.574 1.00 27.50 230 LYS B O 1
ATOM 4289 N N . ALA B 1 231 ? -10.243 9.144 2.586 1.00 27.73 231 ALA B N 1
ATOM 4290 C CA . ALA B 1 231 ? -11.660 9.568 2.692 1.00 31.16 231 ALA B CA 1
ATOM 4291 C C . ALA B 1 231 ? -12.540 8.369 3.087 1.00 29.63 231 ALA B C 1
ATOM 4292 O O . ALA B 1 231 ? -13.407 8.548 3.949 1.00 32.32 231 ALA B O 1
ATOM 4294 N N . ASP B 1 232 ? -12.292 7.170 2.556 1.00 31.43 232 ASP B N 1
ATOM 4295 C CA . ASP B 1 232 ? -13.201 6.011 2.727 1.00 34.63 232 ASP B CA 1
ATOM 4296 C C . ASP B 1 232 ? -12.874 5.243 4.019 1.00 31.45 232 ASP B C 1
ATOM 4297 O O . ASP B 1 232 ? -13.604 4.294 4.325 1.00 33.15 232 ASP B O 1
ATOM 4302 N N . GLY B 1 233 ? -11.816 5.638 4.736 1.00 29.35 233 GLY B N 1
ATOM 4303 C CA . GLY B 1 233 ? -11.466 5.114 6.072 1.00 29.81 233 GLY B CA 1
ATOM 4304 C C . GLY B 1 233 ? -10.738 3.786 6.004 1.00 30.79 233 GLY B C 1
ATOM 4305 O O . GLY B 1 233 ? -10.466 3.212 7.070 1.00 28.75 233 GLY B O 1
ATOM 4306 N N . THR B 1 234 ? -10.447 3.273 4.802 1.00 27.64 234 THR B N 1
ATOM 4307 C CA . THR B 1 234 ? -9.634 2.047 4.639 1.00 31.02 234 THR B CA 1
ATOM 4308 C C . THR B 1 234 ? -8.163 2.347 5.005 1.00 30.67 234 THR B C 1
ATOM 4309 O O . THR B 1 234 ? -7.792 3.535 5.093 1.00 32.56 234 THR B O 1
ATOM 4313 N N . LYS B 1 235 ? -7.371 1.307 5.284 1.00 37.46 235 LYS B N 1
ATOM 4314 C CA . LYS B 1 235 ? -5.933 1.446 5.650 1.00 33.98 235 LYS B CA 1
ATOM 4315 C C . LYS B 1 235 ? -5.157 1.988 4.434 1.00 35.57 235 LYS B C 1
ATOM 4316 O O . LYS B 1 235 ? -5.318 1.464 3.300 1.00 31.63 235 LYS B O 1
ATOM 4322 N N . PHE B 1 236 ? -4.382 3.044 4.651 1.00 30.09 236 PHE B N 1
ATOM 4323 C CA . PHE B 1 236 ? -3.482 3.645 3.637 1.00 35.21 236 PHE B CA 1
ATOM 4324 C C . PHE B 1 236 ? -2.189 2.834 3.561 1.00 37.75 236 PHE B C 1
ATOM 4325 O O . PHE B 1 236 ? -1.679 2.454 4.623 1.00 34.40 236 PHE B O 1
ATOM 4333 N N . GLY B 1 237 ? -1.665 2.618 2.356 1.00 36.07 237 GLY B N 1
ATOM 4334 C CA . GLY B 1 237 ? -0.289 2.118 2.161 1.00 43.22 237 GLY B CA 1
ATOM 4335 C C . GLY B 1 237 ? -0.195 0.601 2.223 1.00 47.57 237 GLY B C 1
ATOM 4336 O O . GLY B 1 237 ? 0.863 0.109 2.642 1.00 55.63 237 GLY B O 1
ATOM 4337 N N . LYS B 1 238 ? -1.257 -0.105 1.823 1.00 47.13 238 LYS B N 1
ATOM 4338 C CA . LYS B 1 238 ? -1.275 -1.581 1.614 1.00 56.75 238 LYS B CA 1
ATOM 4339 C C . LYS B 1 238 ? -1.428 -1.848 0.109 1.00 52.48 238 LYS B C 1
ATOM 4340 O O . LYS B 1 238 ? -2.162 -1.104 -0.548 1.00 51.67 238 LYS B O 1
ATOM 4346 N N . THR B 1 239 ? -0.702 -2.829 -0.423 1.00 60.93 239 THR B N 1
ATOM 4347 C CA . THR B 1 239 ? -0.758 -3.256 -1.848 1.00 64.21 239 THR B CA 1
ATOM 4348 C C . THR B 1 239 ? -0.928 -4.775 -1.863 1.00 72.76 239 THR B C 1
ATOM 4349 O O . THR B 1 239 ? -0.038 -5.472 -1.318 1.00 60.29 239 THR B O 1
ATOM 4353 N N . GLU B 1 240 ? -2.049 -5.256 -2.409 1.00 77.91 240 GLU B N 1
ATOM 4354 C CA . GLU B 1 240 ? -2.339 -6.706 -2.539 1.00 69.77 240 GLU B CA 1
ATOM 4355 C C . GLU B 1 240 ? -2.078 -7.373 -1.179 1.00 63.77 240 GLU B C 1
ATOM 4356 O O . GLU B 1 240 ? -1.418 -8.420 -1.152 1.00 70.10 240 GLU B O 1
ATOM 4362 N N . GLY B 1 241 ? -2.542 -6.757 -0.083 1.00 68.65 241 GLY B N 1
ATOM 4363 C CA . GLY B 1 241 ? -2.545 -7.351 1.271 1.00 58.13 241 GLY B CA 1
ATOM 4364 C C . GLY B 1 241 ? -1.221 -7.227 2.024 1.00 63.77 241 GLY B C 1
ATOM 4365 O O . GLY B 1 241 ? -1.088 -7.918 3.056 1.00 60.55 241 GLY B O 1
ATOM 4366 N N . GLY B 1 242 ? -0.282 -6.380 1.573 1.00 58.68 242 GLY B N 1
ATOM 4367 C CA . GLY B 1 242 ? 1.001 -6.115 2.268 1.00 52.76 242 GLY B CA 1
ATOM 4368 C C . GLY B 1 242 ? 1.423 -4.649 2.207 1.00 45.81 242 GLY B C 1
ATOM 4369 O O . GLY B 1 242 ? 0.816 -3.888 1.433 1.00 48.92 242 GLY B O 1
ATOM 4370 N N . ALA B 1 243 ? 2.422 -4.255 3.005 1.00 48.03 243 ALA B N 1
ATOM 4371 C CA . ALA B 1 243 ? 2.966 -2.877 3.066 1.00 41.02 243 ALA B CA 1
ATOM 4372 C C . ALA B 1 243 ? 3.556 -2.461 1.702 1.00 36.41 243 ALA B C 1
ATOM 4373 O O . ALA B 1 243 ? 4.025 -3.321 0.937 1.00 41.15 243 ALA B O 1
ATOM 4375 N N . VAL B 1 244 ? 3.486 -1.170 1.391 1.00 35.88 244 VAL B N 1
ATOM 4376 C CA . VAL B 1 244 ? 4.245 -0.513 0.290 1.00 35.01 244 VAL B CA 1
ATOM 4377 C C . VAL B 1 244 ? 5.608 -0.092 0.862 1.00 36.42 244 VAL B C 1
ATOM 4378 O O . VAL B 1 244 ? 5.677 0.931 1.607 1.00 32.79 244 VAL B O 1
ATOM 4382 N N . TRP B 1 245 ? 6.635 -0.888 0.562 1.00 31.06 245 TRP B N 1
ATOM 4383 C CA . TRP B 1 245 ? 8.038 -0.668 1.024 1.00 31.13 245 TRP B CA 1
ATOM 4384 C C . TRP B 1 245 ? 8.736 0.367 0.169 1.00 32.15 245 TRP B C 1
ATOM 4385 O O . TRP B 1 245 ? 8.411 0.466 -1.048 1.00 27.77 245 TRP B O 1
ATOM 4396 N N . LEU B 1 246 ? 9.730 1.062 0.745 1.00 25.82 246 LEU B N 1
ATOM 4397 C CA . LEU B 1 246 ? 10.533 2.031 -0.030 1.00 27.40 246 LEU B CA 1
ATOM 4398 C C . LEU B 1 246 ? 11.639 1.268 -0.788 1.00 29.94 246 LEU B C 1
ATOM 4399 O O . LEU B 1 246 ? 12.211 1.841 -1.706 1.00 35.28 246 LEU B O 1
ATOM 4404 N N . ASP B 1 247 ? 11.916 0.024 -0.398 1.00 35.76 247 ASP B N 1
ATOM 4405 C CA . ASP B 1 247 ? 12.988 -0.814 -0.997 1.00 32.17 247 ASP B CA 1
ATOM 4406 C C . ASP B 1 247 ? 12.453 -1.443 -2.284 1.00 33.77 247 ASP B C 1
ATOM 4407 O O . ASP B 1 247 ? 11.476 -2.174 -2.234 1.00 32.87 247 ASP B O 1
ATOM 4412 N N . PRO B 1 248 ? 13.054 -1.186 -3.466 1.00 38.34 248 PRO B N 1
ATOM 4413 C CA . PRO B 1 248 ? 12.563 -1.785 -4.712 1.00 37.02 248 PRO B CA 1
ATOM 4414 C C . PRO B 1 248 ? 12.682 -3.321 -4.780 1.00 41.45 248 PRO B C 1
ATOM 4415 O O . PRO B 1 248 ? 11.969 -3.911 -5.550 1.00 41.74 248 PRO B O 1
ATOM 4419 N N . LYS B 1 249 ? 13.502 -3.954 -3.932 1.00 38.30 249 LYS B N 1
ATOM 4420 C CA . LYS B 1 249 ? 13.583 -5.437 -3.828 1.00 45.00 249 LYS B CA 1
ATOM 4421 C C . LYS B 1 249 ? 12.372 -5.973 -3.058 1.00 44.55 249 LYS B C 1
ATOM 4422 O O . LYS B 1 249 ? 12.152 -7.195 -3.075 1.00 41.02 249 LYS B O 1
ATOM 4428 N N . LYS B 1 250 ? 11.606 -5.104 -2.397 1.00 41.05 250 LYS B N 1
ATOM 4429 C CA . LYS B 1 250 ? 10.441 -5.525 -1.582 1.00 38.32 250 LYS B CA 1
ATOM 4430 C C . LYS B 1 250 ? 9.146 -5.128 -2.302 1.00 36.25 250 LYS B C 1
ATOM 4431 O O . LYS B 1 250 ? 8.247 -5.953 -2.404 1.00 39.76 250 LYS B O 1
ATOM 4437 N N . THR B 1 251 ? 9.049 -3.877 -2.732 1.00 38.91 251 THR B N 1
ATOM 4438 C CA . THR B 1 251 ? 7.937 -3.354 -3.554 1.00 37.17 251 THR B CA 1
ATOM 4439 C C . THR B 1 251 ? 8.566 -2.816 -4.828 1.00 37.53 251 THR B C 1
ATOM 4440 O O . THR B 1 251 ? 9.272 -1.770 -4.758 1.00 37.20 251 THR B O 1
ATOM 4444 N N . SER B 1 252 ? 8.355 -3.523 -5.941 1.00 37.42 252 SER B N 1
ATOM 4445 C CA . SER B 1 252 ? 8.886 -3.139 -7.270 1.00 37.24 252 SER B CA 1
ATOM 4446 C C . SER B 1 252 ? 8.499 -1.701 -7.558 1.00 36.41 252 SER B C 1
ATOM 4447 O O . SER B 1 252 ? 7.405 -1.262 -7.190 1.00 31.88 252 SER B O 1
ATOM 4450 N N . PRO B 1 253 ? 9.349 -0.960 -8.301 1.00 37.38 253 PRO B N 1
ATOM 4451 C CA . PRO B 1 253 ? 8.998 0.371 -8.785 1.00 38.73 253 PRO B CA 1
ATOM 4452 C C . PRO B 1 253 ? 7.671 0.374 -9.561 1.00 42.26 253 PRO B C 1
ATOM 4453 O O . PRO B 1 253 ? 6.934 1.349 -9.480 1.00 35.14 253 PRO B O 1
ATOM 4457 N N . TYR B 1 254 ? 7.383 -0.709 -10.288 1.00 41.39 254 TYR B N 1
ATOM 4458 C CA . TYR B 1 254 ? 6.099 -0.859 -11.026 1.00 44.26 254 TYR B CA 1
ATOM 4459 C C . TYR B 1 254 ? 4.921 -0.866 -10.028 1.00 37.94 254 TYR B C 1
ATOM 4460 O O . TYR B 1 254 ? 4.005 -0.023 -10.163 1.00 37.79 254 TYR B O 1
ATOM 4469 N N . LYS B 1 255 ? 4.940 -1.783 -9.055 1.00 39.25 255 LYS B N 1
ATOM 4470 C CA . LYS B 1 255 ? 3.897 -1.898 -7.995 1.00 38.07 255 LYS B CA 1
ATOM 4471 C C . LYS B 1 255 ? 3.778 -0.577 -7.227 1.00 39.62 255 LYS B C 1
ATOM 4472 O O . LYS B 1 255 ? 2.659 -0.274 -6.807 1.00 32.91 255 LYS B O 1
ATOM 4478 N N . PHE B 1 256 ? 4.880 0.164 -7.029 1.00 35.23 256 PHE B N 1
ATOM 4479 C CA . PHE B 1 256 ? 4.910 1.440 -6.262 1.00 33.94 256 PHE B CA 1
ATOM 4480 C C . PHE B 1 256 ? 4.149 2.491 -7.059 1.00 38.02 256 PHE B C 1
ATOM 4481 O O . PHE B 1 256 ? 3.270 3.228 -6.530 1.00 30.17 256 PHE B O 1
ATOM 4489 N N . TYR B 1 257 ? 4.474 2.560 -8.345 1.00 29.97 257 TYR B N 1
ATOM 4490 C CA . TYR B 1 257 ? 3.855 3.531 -9.277 1.00 28.93 257 TYR B CA 1
ATOM 4491 C C . TYR B 1 257 ? 2.349 3.205 -9.385 1.00 30.19 257 TYR B C 1
ATOM 4492 O O . TYR B 1 257 ? 1.500 4.117 -9.329 1.00 35.83 257 TYR B O 1
ATOM 4501 N N . GLN B 1 258 ? 2.003 1.930 -9.513 1.00 34.62 258 GLN B N 1
ATOM 4502 C CA . GLN B 1 258 ? 0.579 1.521 -9.699 1.00 35.30 258 GLN B CA 1
ATOM 4503 C C . GLN B 1 258 ? -0.191 1.849 -8.407 1.00 41.81 258 GLN B C 1
ATOM 4504 O O . GLN B 1 258 ? -1.374 2.180 -8.492 1.00 41.57 258 GLN B O 1
ATOM 4510 N N . PHE B 1 259 ? 0.458 1.746 -7.244 1.00 32.39 259 PHE B N 1
ATOM 4511 C CA . PHE B 1 259 ? -0.177 2.120 -5.954 1.00 31.68 259 PHE B CA 1
ATOM 4512 C C . PHE B 1 259 ? -0.642 3.573 -6.039 1.00 33.67 259 PHE B C 1
ATOM 4513 O O . PHE B 1 259 ? -1.811 3.811 -5.646 1.00 32.51 259 PHE B O 1
ATOM 4521 N N . TRP B 1 260 ? 0.191 4.496 -6.551 1.00 26.27 260 TRP B N 1
ATOM 4522 C CA . TRP B 1 260 ? -0.125 5.944 -6.628 1.00 28.76 260 TRP B CA 1
ATOM 4523 C C . TRP B 1 260 ? -1.217 6.205 -7.678 1.00 34.60 260 TRP B C 1
ATOM 4524 O O . TRP B 1 260 ? -2.105 7.051 -7.419 1.00 30.23 260 TRP B O 1
ATOM 4535 N N . ILE B 1 261 ? -1.120 5.571 -8.847 1.00 34.98 261 ILE B N 1
ATOM 4536 C CA . ILE B 1 261 ? -2.124 5.715 -9.942 1.00 37.12 261 ILE B CA 1
ATOM 4537 C C . ILE B 1 261 ? -3.513 5.378 -9.391 1.00 32.81 261 ILE B C 1
ATOM 4538 O O . ILE B 1 261 ? -4.467 6.010 -9.819 1.00 36.43 261 ILE B O 1
ATOM 4543 N N . ASN B 1 262 ? -3.612 4.380 -8.518 1.00 33.32 262 ASN B N 1
ATOM 4544 C CA . ASN B 1 262 ? -4.901 3.877 -7.990 1.00 38.59 262 ASN B CA 1
ATOM 4545 C C . ASN B 1 262 ? -5.410 4.727 -6.817 1.00 35.28 262 ASN B C 1
ATOM 4546 O O . ASN B 1 262 ? -6.355 4.278 -6.195 1.00 42.29 262 ASN B O 1
ATOM 4551 N N . THR B 1 263 ? -4.885 5.938 -6.592 1.00 30.95 263 THR B N 1
ATOM 4552 C CA . THR B 1 263 ? -5.351 6.856 -5.521 1.00 33.08 263 THR B CA 1
ATOM 4553 C C . THR B 1 263 ? -6.765 7.367 -5.857 1.00 30.88 263 THR B C 1
ATOM 4554 O O . THR B 1 263 ? -6.990 7.794 -7.003 1.00 31.09 263 THR B O 1
ATOM 4558 N N . ALA B 1 264 ? -7.672 7.375 -4.876 1.00 37.14 264 ALA B N 1
ATOM 4559 C CA . ALA B 1 264 ? -9.047 7.921 -5.020 1.00 35.41 264 ALA B CA 1
ATOM 4560 C C . ALA B 1 264 ? -8.983 9.427 -5.308 1.00 38.56 264 ALA B C 1
ATOM 4561 O O . ALA B 1 264 ? -8.058 10.155 -4.789 1.00 37.78 264 ALA B O 1
ATOM 4563 N N . ASP B 1 265 ? -9.925 9.911 -6.126 1.00 34.42 265 ASP B N 1
ATOM 4564 C CA . ASP B 1 265 ? -10.102 11.357 -6.396 1.00 33.42 265 ASP B CA 1
ATOM 4565 C C . ASP B 1 265 ? -10.187 12.135 -5.086 1.00 32.70 265 ASP B C 1
ATOM 4566 O O . ASP B 1 265 ? -9.657 13.244 -5.036 1.00 34.26 265 ASP B O 1
ATOM 4571 N N . ALA B 1 266 ? -10.838 11.583 -4.064 1.00 28.52 266 ALA B N 1
ATOM 4572 C CA . ALA B 1 266 ? -11.040 12.297 -2.778 1.00 33.23 266 ALA B CA 1
ATOM 4573 C C . ALA B 1 266 ? -9.686 12.535 -2.079 1.00 30.64 266 ALA B C 1
ATOM 4574 O O . ALA B 1 266 ? -9.583 13.481 -1.301 1.00 28.90 266 ALA B O 1
ATOM 4576 N N . ASP B 1 267 ? -8.701 11.677 -2.338 1.00 29.03 267 ASP B N 1
ATOM 4577 C CA . ASP B 1 267 ? -7.415 11.601 -1.590 1.00 29.59 267 ASP B CA 1
ATOM 4578 C C . ASP B 1 267 ? -6.272 12.257 -2.378 1.00 31.35 267 ASP B C 1
ATOM 4579 O O . ASP B 1 267 ? -5.245 12.674 -1.753 1.00 27.96 267 ASP B O 1
ATOM 4584 N N . VAL B 1 268 ? -6.406 12.356 -3.699 1.00 31.57 268 VAL B N 1
ATOM 4585 C CA . VAL B 1 268 ? -5.246 12.610 -4.595 1.00 26.61 268 VAL B CA 1
ATOM 4586 C C . VAL B 1 268 ? -4.664 14.013 -4.354 1.00 29.42 268 VAL B C 1
ATOM 4587 O O . VAL B 1 268 ? -3.419 14.099 -4.253 1.00 30.14 268 VAL B O 1
ATOM 4591 N N . TYR B 1 269 ? -5.464 15.072 -4.212 1.00 26.40 269 TYR B N 1
ATOM 4592 C CA . TYR B 1 269 ? -4.963 16.460 -4.006 1.00 28.64 269 TYR B CA 1
ATOM 4593 C C . TYR B 1 269 ? -4.311 16.604 -2.624 1.00 29.35 269 TYR B C 1
ATOM 4594 O O . TYR B 1 269 ? -3.285 17.315 -2.510 1.00 30.11 269 TYR B O 1
ATOM 4603 N N . ARG B 1 270 ? -4.825 15.919 -1.603 1.00 29.33 270 ARG B N 1
ATOM 4604 C CA . ARG B 1 270 ? -4.171 15.901 -0.269 1.00 28.92 270 ARG B CA 1
ATOM 4605 C C . ARG B 1 270 ? -2.817 15.189 -0.398 1.00 27.27 270 ARG B C 1
ATOM 4606 O O . ARG B 1 270 ? -1.823 15.685 0.166 1.00 30.79 270 ARG B O 1
ATOM 4614 N N . PHE B 1 271 ? -2.777 14.051 -1.079 1.00 28.76 271 PHE B N 1
ATOM 4615 C CA . PHE B 1 271 ? -1.559 13.207 -1.233 1.00 28.20 271 PHE B CA 1
ATOM 4616 C C . PHE B 1 271 ? -0.479 13.987 -2.010 1.00 28.26 271 PHE B C 1
ATOM 4617 O O . PHE B 1 271 ? 0.720 13.870 -1.643 1.00 28.30 271 PHE B O 1
ATOM 4625 N N . LEU B 1 272 ? -0.847 14.779 -3.021 1.00 28.09 272 LEU B N 1
ATOM 4626 C CA . LEU B 1 272 ? 0.127 15.666 -3.729 1.00 29.38 272 LEU B CA 1
ATOM 4627 C C . LEU B 1 272 ? 0.798 16.618 -2.725 1.00 30.56 272 LEU B C 1
ATOM 4628 O O . LEU B 1 272 ? 2.026 16.877 -2.847 1.00 28.35 272 LEU B O 1
ATOM 4633 N N . LYS B 1 273 ? 0.059 17.114 -1.738 1.00 31.61 273 LYS B N 1
ATOM 4634 C CA . LYS B 1 273 ? 0.605 18.075 -0.741 1.00 31.87 273 LYS B CA 1
ATOM 4635 C C . LYS B 1 273 ? 1.527 17.322 0.231 1.00 28.48 273 LYS B C 1
ATOM 4636 O O . LYS B 1 273 ? 2.556 17.908 0.608 1.00 30.23 273 LYS B O 1
ATOM 4642 N N . PHE B 1 274 ? 1.172 16.089 0.611 1.00 26.80 274 PHE B N 1
ATOM 4643 C CA . PHE B 1 274 ? 1.911 15.282 1.607 1.00 27.18 274 PHE B CA 1
ATOM 4644 C C . PHE B 1 274 ? 3.226 14.750 1.022 1.00 33.51 274 PHE B C 1
ATOM 4645 O O . PHE B 1 274 ? 4.223 14.668 1.777 1.00 28.60 274 PHE B O 1
ATOM 4653 N N . PHE B 1 275 ? 3.214 14.271 -0.229 1.00 27.75 275 PHE B N 1
ATOM 4654 C CA . PHE B 1 275 ? 4.266 13.354 -0.740 1.00 28.87 275 PHE B CA 1
ATOM 4655 C C . PHE B 1 275 ? 5.101 13.974 -1.860 1.00 27.57 275 PHE B C 1
ATOM 4656 O O . PHE B 1 275 ? 6.023 13.286 -2.313 1.00 31.33 275 PHE B O 1
ATOM 4664 N N . THR B 1 276 ? 4.804 15.194 -2.282 1.00 29.03 276 THR B N 1
ATOM 4665 C CA . THR B 1 276 ? 5.552 15.863 -3.383 1.00 29.23 276 THR B CA 1
ATOM 4666 C C . THR B 1 276 ? 6.045 17.231 -2.920 1.00 31.30 276 THR B C 1
ATOM 4667 O O . THR B 1 276 ? 5.586 17.696 -1.861 1.00 34.44 276 THR B O 1
ATOM 4671 N N . PHE B 1 277 ? 6.951 17.817 -3.709 1.00 30.38 277 PHE B N 1
ATOM 4672 C CA . PHE B 1 277 ? 7.539 19.176 -3.572 1.00 31.13 277 PHE B CA 1
ATOM 4673 C C . PHE B 1 277 ? 6.931 20.127 -4.614 1.00 36.73 277 PHE B C 1
ATOM 4674 O O . PHE B 1 277 ? 7.401 21.266 -4.727 1.00 35.93 277 PHE B O 1
ATOM 4682 N N . MET B 1 278 ? 5.844 19.731 -5.288 1.00 39.73 278 MET B N 1
ATOM 4683 C CA . MET B 1 278 ? 5.051 20.684 -6.113 1.00 39.73 278 MET B CA 1
ATOM 4684 C C . MET B 1 278 ? 4.513 21.790 -5.195 1.00 41.03 278 MET B C 1
ATOM 4685 O O . MET B 1 278 ? 4.129 21.481 -4.058 1.00 34.01 278 MET B O 1
ATOM 4690 N N . SER B 1 279 ? 4.508 23.037 -5.660 1.00 36.40 279 SER B N 1
ATOM 4691 C CA . SER B 1 279 ? 3.997 24.217 -4.916 1.00 39.00 279 SER B CA 1
ATOM 4692 C C . SER B 1 279 ? 2.486 24.059 -4.714 1.00 40.75 279 SER B C 1
ATOM 4693 O O . SER B 1 279 ? 1.846 23.337 -5.522 1.00 38.77 279 SER B O 1
ATOM 4696 N N . ILE B 1 280 ? 1.939 24.710 -3.687 1.00 45.34 280 ILE B N 1
ATOM 4697 C CA . ILE B 1 280 ? 0.472 24.721 -3.416 1.00 41.20 280 ILE B CA 1
ATOM 4698 C C . ILE B 1 280 ? -0.240 25.253 -4.664 1.00 40.15 280 ILE B C 1
ATOM 4699 O O . ILE B 1 280 ? -1.276 24.698 -5.022 1.00 43.35 280 ILE B O 1
ATOM 4704 N N . GLU B 1 281 ? 0.345 26.233 -5.354 1.00 45.46 281 GLU B N 1
ATOM 4705 C CA . GLU B 1 281 ? -0.296 26.905 -6.522 1.00 45.50 281 GLU B CA 1
ATOM 4706 C C . GLU B 1 281 ? -0.414 25.918 -7.683 1.00 36.97 281 GLU B C 1
ATOM 4707 O O . GLU B 1 281 ? -1.476 25.891 -8.328 1.00 41.50 281 GLU B O 1
ATOM 4713 N N . GLU B 1 282 ? 0.635 25.133 -7.937 1.00 44.79 282 GLU B N 1
ATOM 4714 C CA . GLU B 1 282 ? 0.637 24.081 -8.986 1.00 42.78 282 GLU B CA 1
ATOM 4715 C C . GLU B 1 282 ? -0.417 23.029 -8.653 1.00 43.54 282 GLU B C 1
ATOM 4716 O O . GLU B 1 282 ? -1.064 22.538 -9.580 1.00 41.85 282 GLU B O 1
ATOM 4722 N N . ILE B 1 283 ? -0.533 22.631 -7.379 1.00 37.64 283 ILE B N 1
ATOM 4723 C CA . ILE B 1 283 ? -1.486 21.557 -6.966 1.00 35.12 283 ILE B CA 1
ATOM 4724 C C . ILE B 1 283 ? -2.915 22.111 -7.102 1.00 34.98 283 ILE B C 1
ATOM 4725 O O . ILE B 1 283 ? -3.767 21.387 -7.641 1.00 34.65 283 ILE B O 1
ATOM 4730 N N . ASN B 1 284 ? -3.148 23.351 -6.661 1.00 34.83 284 ASN B N 1
ATOM 4731 C CA . ASN B 1 284 ? -4.477 24.008 -6.729 1.00 38.26 284 ASN B CA 1
ATOM 4732 C C . ASN B 1 284 ? -4.904 24.163 -8.194 1.00 43.14 284 ASN B C 1
ATOM 4733 O O . ASN B 1 284 ? -6.093 23.964 -8.482 1.00 41.62 284 ASN B O 1
ATOM 4738 N N . ALA B 1 285 ? -3.971 24.492 -9.092 1.00 43.73 285 ALA B N 1
ATOM 4739 C CA . ALA B 1 285 ? -4.248 24.681 -10.536 1.00 45.73 285 ALA B CA 1
ATOM 4740 C C . ALA B 1 285 ? -4.585 23.327 -11.166 1.00 42.17 285 ALA B C 1
ATOM 4741 O O . ALA B 1 285 ? -5.456 23.297 -12.037 1.00 45.39 285 ALA B O 1
ATOM 4743 N N . LEU B 1 286 ? -3.910 22.250 -10.737 1.00 40.04 286 LEU B N 1
ATOM 4744 C CA . LEU B 1 286 ? -4.179 20.858 -11.190 1.00 39.63 286 LEU B CA 1
ATOM 4745 C C . LEU B 1 286 ? -5.581 20.451 -10.730 1.00 44.00 286 LEU B C 1
ATOM 4746 O O . LEU B 1 286 ? -6.325 19.864 -11.533 1.00 39.83 286 LEU B O 1
ATOM 4751 N N . GLU B 1 287 ? -5.957 20.780 -9.494 1.00 40.59 287 GLU B N 1
ATOM 4752 C CA . GLU B 1 287 ? -7.306 20.445 -8.971 1.00 38.84 287 GLU B CA 1
ATOM 4753 C C . GLU B 1 287 ? -8.353 21.104 -9.883 1.00 39.85 287 GLU B C 1
ATOM 4754 O O . GLU B 1 287 ? -9.210 20.384 -10.403 1.00 36.31 287 GLU B O 1
ATOM 4760 N N . GLU B 1 288 ? -8.257 22.417 -10.085 1.00 46.26 288 GLU B N 1
ATOM 4761 C CA . GLU B 1 288 ? -9.178 23.195 -10.960 1.00 57.03 288 GLU B CA 1
ATOM 4762 C C . GLU B 1 288 ? -9.220 22.593 -12.369 1.00 56.85 288 GLU B C 1
ATOM 4763 O O . GLU B 1 288 ? -10.333 22.355 -12.872 1.00 57.76 288 GLU B O 1
ATOM 4769 N N . GLU B 1 289 ? -8.071 22.331 -12.985 1.00 51.41 289 GLU B N 1
ATOM 4770 C CA . GLU B 1 289 ? -8.038 21.778 -14.361 1.00 52.66 289 GLU B CA 1
ATOM 4771 C C . GLU B 1 289 ? -8.791 20.441 -14.364 1.00 53.62 289 GLU B C 1
ATOM 4772 O O . GLU B 1 289 ? -9.562 20.186 -15.305 1.00 53.01 289 GLU B O 1
ATOM 4778 N N . ASP B 1 290 ? -8.621 19.617 -13.332 1.00 44.22 290 ASP B N 1
ATOM 4779 C CA . ASP B 1 290 ? -9.318 18.303 -13.255 1.00 51.62 290 ASP B CA 1
ATOM 4780 C C . ASP B 1 290 ? -10.827 18.511 -13.037 1.00 54.78 290 ASP B C 1
ATOM 4781 O O . ASP B 1 290 ? -11.601 17.656 -13.521 1.00 56.41 290 ASP B O 1
ATOM 4786 N N . LYS B 1 291 ? -11.227 19.554 -12.293 1.00 50.78 291 LYS B N 1
ATOM 4787 C CA . LYS B 1 291 ? -12.650 19.830 -11.937 1.00 63.91 291 LYS B CA 1
ATOM 4788 C C . LYS B 1 291 ? -13.397 20.339 -13.174 1.00 63.03 291 LYS B C 1
ATOM 4789 O O . LYS B 1 291 ? -14.564 19.945 -13.358 1.00 66.70 291 LYS B O 1
ATOM 4795 N N . ASN B 1 292 ? -12.737 21.171 -13.978 1.00 61.00 292 ASN B N 1
ATOM 4796 C CA . ASN B 1 292 ? -13.343 21.936 -15.098 1.00 67.21 292 ASN B CA 1
ATOM 4797 C C . ASN B 1 292 ? -12.707 21.515 -16.427 1.00 62.31 292 ASN B C 1
ATOM 4798 O O . ASN B 1 292 ? -12.369 22.418 -17.209 1.00 73.77 292 ASN B O 1
ATOM 4803 N N . SER B 1 293 ? -12.536 20.212 -16.673 1.00 66.97 293 SER B N 1
ATOM 4804 C CA . SER B 1 293 ? -11.912 19.675 -17.913 1.00 63.73 293 SER B CA 1
ATOM 4805 C C . SER B 1 293 ? -12.904 18.775 -18.658 1.00 65.90 293 SER B C 1
ATOM 4806 O O . SER B 1 293 ? -12.958 18.868 -19.891 1.00 64.03 293 SER B O 1
ATOM 4809 N N . GLY B 1 294 ? -13.632 17.920 -17.934 1.00 66.59 294 GLY B N 1
ATOM 4810 C CA . GLY B 1 294 ? -14.558 16.928 -18.512 1.00 66.80 294 GLY B CA 1
ATOM 4811 C C . GLY B 1 294 ? -13.879 15.591 -18.765 1.00 71.70 294 GLY B C 1
ATOM 4812 O O . GLY B 1 294 ? -14.604 14.591 -18.902 1.00 75.64 294 GLY B O 1
ATOM 4813 N N . LYS B 1 295 ? -12.541 15.561 -18.815 1.00 69.98 295 LYS B N 1
ATOM 4814 C CA . LYS B 1 295 ? -11.735 14.319 -19.004 1.00 68.97 295 LYS B CA 1
ATOM 4815 C C . LYS B 1 295 ? -11.532 13.637 -17.642 1.00 64.86 295 LYS B C 1
ATOM 4816 O O . LYS B 1 295 ? -11.858 14.252 -16.610 1.00 62.94 295 LYS B O 1
ATOM 4822 N N . ALA B 1 296 ? -11.010 12.410 -17.630 1.00 59.57 296 ALA B N 1
ATOM 4823 C CA . ALA B 1 296 ? -10.605 11.700 -16.396 1.00 60.53 296 ALA B CA 1
ATOM 4824 C C . ALA B 1 296 ? -9.487 12.498 -15.727 1.00 55.72 296 ALA B C 1
ATOM 4825 O O . ALA B 1 296 ? -8.687 13.145 -16.400 1.00 50.84 296 ALA B O 1
ATOM 4827 N N . PRO B 1 297 ? -9.417 12.537 -14.377 1.00 55.00 297 PRO B N 1
ATOM 4828 C CA . PRO B 1 297 ? -8.422 13.370 -13.700 1.00 49.65 297 PRO B CA 1
ATOM 4829 C C . PRO B 1 297 ? -6.994 12.898 -14.024 1.00 40.94 297 PRO B C 1
ATOM 4830 O O . PRO B 1 297 ? -6.793 11.710 -14.153 1.00 49.99 297 PRO B O 1
ATOM 4834 N N . ARG B 1 298 ? -6.037 13.817 -14.184 1.00 40.31 298 ARG B N 1
ATOM 4835 C CA . ARG B 1 298 ? -4.612 13.427 -14.399 1.00 40.46 298 ARG B CA 1
ATOM 4836 C C . ARG B 1 298 ? -3.806 13.522 -13.096 1.00 42.00 298 ARG B C 1
ATOM 4837 O O . ARG B 1 298 ? -2.603 13.157 -13.123 1.00 37.64 298 ARG B O 1
ATOM 4845 N N . ALA B 1 299 ? -4.427 13.962 -11.997 1.00 35.56 299 ALA B N 1
ATOM 4846 C CA . ALA B 1 299 ? -3.728 14.163 -10.700 1.00 33.99 299 ALA B CA 1
ATOM 4847 C C . ALA B 1 299 ? -3.016 12.873 -10.327 1.00 27.87 299 ALA B C 1
ATOM 4848 O O . ALA B 1 299 ? -1.872 12.937 -9.851 1.00 36.57 299 ALA B O 1
ATOM 4850 N N . GLN B 1 300 ? -3.672 11.736 -10.505 1.00 29.89 300 GLN B N 1
ATOM 4851 C CA . GLN B 1 300 ? -3.138 10.417 -10.104 1.00 32.11 300 GLN B CA 1
ATOM 4852 C C . GLN B 1 300 ? -1.833 10.155 -10.861 1.00 39.87 300 GLN B C 1
ATOM 4853 O O . GLN B 1 300 ? -0.934 9.561 -10.254 1.00 29.89 300 GLN B O 1
ATOM 4859 N N . TYR B 1 301 ? -1.756 10.571 -12.130 1.00 35.91 301 TYR B N 1
ATOM 4860 C CA . TYR B 1 301 ? -0.590 10.313 -13.011 1.00 36.05 301 TYR B CA 1
ATOM 4861 C C . TYR B 1 301 ? 0.600 11.117 -12.479 1.00 38.05 301 TYR B C 1
ATOM 4862 O O . TYR B 1 301 ? 1.716 10.545 -12.330 1.00 36.54 301 TYR B O 1
ATOM 4871 N N . VAL B 1 302 ? 0.348 12.392 -12.183 1.00 33.83 302 VAL B N 1
ATOM 4872 C CA . VAL B 1 302 ? 1.334 13.354 -11.632 1.00 34.23 302 VAL B CA 1
ATOM 4873 C C . VAL B 1 302 ? 1.847 12.799 -10.296 1.00 38.68 302 VAL B C 1
ATOM 4874 O O . VAL B 1 302 ? 3.083 12.644 -10.133 1.00 33.95 302 VAL B O 1
ATOM 4878 N N . LEU B 1 303 ? 0.944 12.439 -9.390 1.00 31.43 303 LEU B N 1
ATOM 4879 C CA . LEU B 1 303 ? 1.345 11.898 -8.070 1.00 33.31 303 LEU B CA 1
ATOM 4880 C C . LEU B 1 303 ? 2.256 10.682 -8.282 1.00 32.36 303 LEU B C 1
ATOM 4881 O O . LEU B 1 303 ? 3.353 10.626 -7.675 1.00 30.56 303 LEU B O 1
ATOM 4886 N N . ALA B 1 304 ? 1.838 9.724 -9.109 1.00 31.34 304 ALA B N 1
ATOM 4887 C CA . ALA B 1 304 ? 2.619 8.495 -9.377 1.00 30.52 304 ALA B CA 1
ATOM 4888 C C . ALA B 1 304 ? 4.004 8.872 -9.948 1.00 36.49 304 ALA B C 1
ATOM 4889 O O . ALA B 1 304 ? 5.005 8.368 -9.419 1.00 31.60 304 ALA B O 1
ATOM 4891 N N . GLU B 1 305 ? 4.067 9.791 -10.910 1.00 33.39 305 GLU B N 1
ATOM 4892 C CA . GLU B 1 305 ? 5.355 10.272 -11.496 1.00 38.45 305 GLU B CA 1
ATOM 4893 C C . GLU B 1 305 ? 6.231 10.925 -10.412 1.00 38.75 305 GLU B C 1
ATOM 4894 O O . GLU B 1 305 ? 7.411 10.550 -10.275 1.00 39.89 305 GLU B O 1
ATOM 4900 N N . GLN B 1 306 ? 5.701 11.926 -9.716 1.00 32.63 306 GLN B N 1
ATOM 4901 C CA . GLN B 1 306 ? 6.455 12.717 -8.707 1.00 36.74 306 GLN B CA 1
ATOM 4902 C C . GLN B 1 306 ? 7.011 11.771 -7.634 1.00 31.06 306 GLN B C 1
ATOM 4903 O O . GLN B 1 306 ? 8.229 11.839 -7.334 1.00 33.54 306 GLN B O 1
ATOM 4909 N N . VAL B 1 307 ? 6.179 10.926 -7.033 1.00 33.71 307 VAL B N 1
ATOM 4910 C CA . VAL B 1 307 ? 6.629 10.172 -5.822 1.00 35.96 307 VAL B CA 1
ATOM 4911 C C . VAL B 1 307 ? 7.553 9.040 -6.266 1.00 34.49 307 VAL B C 1
ATOM 4912 O O . VAL B 1 307 ? 8.465 8.684 -5.504 1.00 30.79 307 VAL B O 1
ATOM 4916 N N . THR B 1 308 ? 7.272 8.427 -7.418 1.00 33.77 308 THR B N 1
ATOM 4917 C CA . THR B 1 308 ? 8.103 7.322 -7.946 1.00 36.87 308 THR B CA 1
ATOM 4918 C C . THR B 1 308 ? 9.506 7.879 -8.233 1.00 33.02 308 THR B C 1
ATOM 4919 O O . THR B 1 308 ? 10.468 7.185 -7.888 1.00 32.64 308 THR B O 1
ATOM 4923 N N . ARG B 1 309 ? 9.623 9.099 -8.768 1.00 36.45 309 ARG B N 1
ATOM 4924 C CA . ARG B 1 309 ? 10.944 9.710 -9.082 1.00 39.88 309 ARG B CA 1
ATOM 4925 C C . ARG B 1 309 ? 11.685 10.042 -7.776 1.00 48.50 309 ARG B C 1
ATOM 4926 O O . ARG B 1 309 ? 12.922 9.833 -7.731 1.00 41.72 309 ARG B O 1
ATOM 4934 N N . LEU B 1 310 ? 10.959 10.516 -6.756 1.00 36.64 310 LEU B N 1
ATOM 4935 C CA . LEU B 1 310 ? 11.506 10.888 -5.422 1.00 39.27 310 LEU B CA 1
ATOM 4936 C C . LEU B 1 310 ? 12.152 9.664 -4.773 1.00 40.02 310 LEU B C 1
ATOM 4937 O O . LEU B 1 310 ? 13.262 9.792 -4.264 1.00 45.75 310 LEU B O 1
ATOM 4942 N N . VAL B 1 311 ? 11.473 8.520 -4.776 1.00 34.33 311 VAL B N 1
ATOM 4943 C CA . VAL B 1 311 ? 11.866 7.327 -3.980 1.00 34.53 311 VAL B CA 1
ATOM 4944 C C . VAL B 1 311 ? 12.801 6.420 -4.789 1.00 38.32 311 VAL B C 1
ATOM 4945 O O . VAL B 1 311 ? 13.619 5.723 -4.160 1.00 37.07 311 VAL B O 1
ATOM 4949 N N . HIS B 1 312 ? 12.677 6.408 -6.119 1.00 33.64 312 HIS B N 1
ATOM 4950 C CA . HIS B 1 312 ? 13.341 5.405 -6.991 1.00 37.10 312 HIS B CA 1
ATOM 4951 C C . HIS B 1 312 ? 14.057 6.084 -8.163 1.00 35.98 312 HIS B C 1
ATOM 4952 O O . HIS B 1 312 ? 14.598 5.346 -8.995 1.00 45.82 312 HIS B O 1
ATOM 4959 N N . GLY B 1 313 ? 14.068 7.416 -8.230 1.00 38.09 313 GLY B N 1
ATOM 4960 C CA . GLY B 1 313 ? 14.774 8.199 -9.270 1.00 47.41 313 GLY B CA 1
ATOM 4961 C C . GLY B 1 313 ? 14.271 7.883 -10.670 1.00 48.68 313 GLY B C 1
ATOM 4962 O O . GLY B 1 313 ? 13.344 7.062 -10.787 1.00 44.74 313 GLY B O 1
ATOM 4963 N N . GLU B 1 314 ? 14.871 8.498 -11.696 1.00 47.50 314 GLU B N 1
ATOM 4964 C CA . GLU B 1 314 ? 14.436 8.382 -13.118 1.00 49.15 314 GLU B CA 1
ATOM 4965 C C . GLU B 1 314 ? 14.486 6.917 -13.559 1.00 47.08 314 GLU B C 1
ATOM 4966 O O . GLU B 1 314 ? 13.604 6.499 -14.319 1.00 60.37 314 GLU B O 1
ATOM 4972 N N . GLU B 1 315 ? 15.482 6.168 -13.084 1.00 52.69 315 GLU B N 1
ATOM 4973 C CA . GLU B 1 315 ? 15.699 4.747 -13.453 1.00 61.06 315 GLU B CA 1
ATOM 4974 C C . GLU B 1 315 ? 14.490 3.927 -12.989 1.00 60.44 315 GLU B C 1
ATOM 4975 O O . GLU B 1 315 ? 14.022 3.062 -13.750 1.00 47.31 315 GLU B O 1
ATOM 4981 N N . GLY B 1 316 ? 14.007 4.183 -11.769 1.00 54.92 316 GLY B N 1
ATOM 4982 C CA . GLY B 1 316 ? 12.846 3.481 -11.196 1.00 41.66 316 GLY B CA 1
ATOM 4983 C C . GLY B 1 316 ? 11.565 3.841 -11.931 1.00 34.81 316 GLY B C 1
ATOM 4984 O O . GLY B 1 316 ? 10.751 2.935 -12.170 1.00 36.03 316 GLY B O 1
ATOM 4985 N N . LEU B 1 317 ? 11.414 5.117 -12.275 1.00 36.69 317 LEU B N 1
ATOM 4986 C CA . LEU B 1 317 ? 10.235 5.672 -12.984 1.00 44.37 317 LEU B CA 1
ATOM 4987 C C . LEU B 1 317 ? 10.152 5.057 -14.388 1.00 47.61 317 LEU B C 1
ATOM 4988 O O . LEU B 1 317 ? 9.038 4.676 -14.791 1.00 44.87 317 LEU B O 1
ATOM 4993 N N . GLN B 1 318 ? 11.281 4.941 -15.098 1.00 47.25 318 GLN B N 1
ATOM 4994 C CA . GLN B 1 318 ? 11.312 4.324 -16.454 1.00 48.18 318 GLN B CA 1
ATO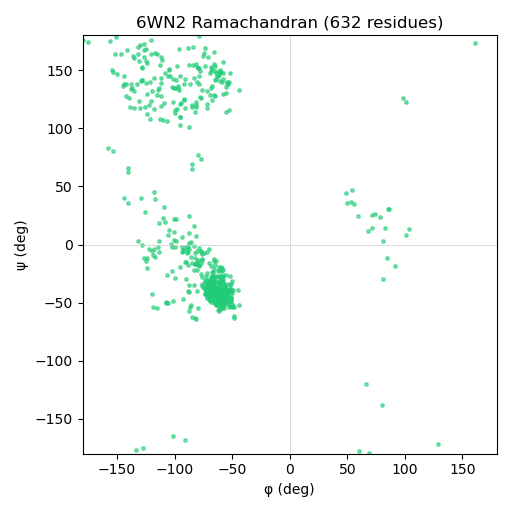M 4995 C C . GLN B 1 318 ? 11.031 2.829 -16.318 1.00 42.07 318 GLN B C 1
ATOM 4996 O O . GLN B 1 318 ? 10.279 2.281 -17.143 1.00 48.46 318 GLN B O 1
ATOM 5002 N N . ALA B 1 319 ? 11.546 2.182 -15.271 1.00 43.40 319 ALA B N 1
ATOM 5003 C CA . ALA B 1 319 ? 11.270 0.752 -15.002 1.00 42.20 319 ALA B CA 1
ATOM 5004 C C . ALA B 1 319 ? 9.765 0.541 -14.762 1.00 41.19 319 ALA B C 1
ATOM 5005 O O . ALA B 1 319 ? 9.192 -0.474 -15.234 1.00 42.33 319 ALA B O 1
ATOM 5007 N N . ALA B 1 320 ? 9.113 1.471 -14.066 1.00 47.31 320 ALA B N 1
ATOM 5008 C CA . ALA B 1 320 ? 7.670 1.374 -13.756 1.00 45.74 320 ALA B CA 1
ATOM 5009 C C . ALA B 1 320 ? 6.867 1.588 -15.049 1.00 37.51 320 ALA B C 1
ATOM 5010 O O . ALA B 1 320 ? 5.808 0.970 -15.191 1.00 44.00 320 ALA B O 1
ATOM 5012 N N . LYS B 1 321 ? 7.350 2.459 -15.916 1.00 42.65 321 LYS B N 1
ATOM 5013 C CA . LYS B 1 321 ? 6.601 2.848 -17.136 1.00 44.43 321 LYS B CA 1
ATOM 5014 C C . LYS B 1 321 ? 6.980 2.008 -18.349 1.00 50.20 321 LYS B C 1
ATOM 5015 O O . LYS B 1 321 ? 6.325 2.160 -19.371 1.00 55.49 321 LYS B O 1
ATOM 5021 N N . ARG B 1 322 ? 7.978 1.151 -18.226 1.00 48.59 322 ARG B N 1
ATOM 5022 C CA . ARG B 1 322 ? 8.455 0.361 -19.383 1.00 48.66 322 ARG B CA 1
ATOM 5023 C C . ARG B 1 322 ? 7.289 -0.442 -19.968 1.00 57.54 322 ARG B C 1
ATOM 5024 O O . ARG B 1 322 ? 7.075 -0.378 -21.162 1.00 51.83 322 ARG B O 1
#

Solvent-accessible surface area: 28108 Å² total

InterPro domains:
  IPR001412 Aminoacyl-tRNA synthetase, class I, conserved site [PS00178] (42-52)
  IPR002305 Aminoacyl-tRNA synthetase, class Ic [PF00579] (31-328)
  IPR002307 Tyrosine-tRNA ligase [PR01040] (46-68)
  IPR002307 Tyrosine-tRNA ligase [PR01040] (167-182)
  IPR002307 Tyrosine-tRNA ligase [PR01040] (188-210)
  IPR002307 Tyrosine-tRNA ligase [PR01040] (221-233)
  IPR002307 Tyrosine-tRNA ligase [TIGR00234] (2-424)
  IPR002307 Tyrosine-tRNA ligase [cd00805] (34-310)
  IPR002942 RNA-binding S4 domain [SM00363] (358-419)
  IPR014729 Rossmann-like alpha/beta/alpha sandwich fold [G3DSA:3.40.50.620] (1-227)
  IPR024088 Tyrosine-tRNA ligase, bacterial-type [PTHR11766] (3-423)
  IPR024107 Tyrosine-tRNA ligase, bacterial-type, type 1 [MF_02006] (4-423)
  IPR036986 RNA-binding S4 domain superfamily [G3DSA:3.10.290.10] (333-424)
  IPR054608 Tyrosine--tRNA ligase SYY-like, C-terminal domain [PF22421] (339-421)

Sequence (636 aa):
NNNLIKQLQERGLVAQVTDEEALAERLAQGPIALYCGFDPTADSLHLGHLVPLLCLKRFQQAGHKPVAVVGGATGLIGDPSFKAAERKLNTEETVQEWVDKIRKQVAPFLDFDCGENSAIAANNYDFFGNMNVLTFLRDIGKHFSVNQMINKEAVKQRLNREDQGISFTEFSYNLLQGYGFACLNKQYGVVLQIGGSDQWGNITSGIDLTRRLHQNQVFGLTVPLITKADGTKFGKTEGGAVWLDPKKTSPYKFYQFWINTADADVYRFLKFFTFMSIEEINALEEEDKNSGKAPRAQYVLAEQVTRLVHGEEGLQAAKRNLIKQLQERGLVAQVTDEEALAERLAQGPIALYCGFDPTADSLHLGHLVPLLCLKRFQQAGHKPVAVVGGATGLIGDPSFKAAERKLNTEETVQEWVDKIRKQVAPFLDFDCGENSAIAANNYDFFGNMNVLTFLRDIGKHFSVNQMINKEAVKQRLNREDQGISFTEFSYNLLQGYGFACLNKQYGVVLQIGGSDQWGNITSGIDLTRRLHQNQVFGLTVPLITKADGTKFGKTEGGAVWLDPKKTSPYKFYQFWINTADADVYRFLKFFTFMSIEEINALEEEDKNSGKAPRAQYVLAEQVTRLVHGEEGLQAAKR

GO terms:
  GO:0004831 tyrosine-tRNA ligase activity (F, EXP)
  GO:0004831 tyrosine-tRNA ligase activity (F, IDA)
  GO:0005829 cytosol (C, IDA)
  GO:0042803 protein homodimerization activity (F, IDA)
  GO:0006437 tyrosyl-tRNA aminoacylation (P, IDA)
  GO:0005829 cytosol (C, HDA)
  GO:0016020 membrane (C, HDA)

Secondary structure (DSSP, 8-state):
-HHHHHHHTT--SEESSHHHHHHHHHHS--EEEEEE--SSSS-BGGGHHHHHHHHHHHHTT-EEEEEE-TTGGGT---TT-SS-PPP--HHHHHHHHHHHHHHHGGGS-S-SGGG--EEEETHHHHTT-BHHHIIIIIGGG-BHHHHTT-HHHHGGGS-GGG--BHHHHTHHHHHHHHHHHHHHHH-EEEEEEEGGGHHHHHHHHHHHHHHH----EEEEEPPPB-TT-SBTTEETTEE-BSSTTTS-HHHHHHHHHT--HHHHHHHHHHH----HHHHHHHHHHHHSSSS--SHHHHHHHHHHHHHHHHHHHHHHT-/-HHHHHHHTT--SEESSHHHHHHHHHTS--EEEEEE--SSSS-BHHHHHHHHHHHHHHHTT-EEEEEE-TTGGGT---TT-SSPPPPPPHHHHHHHHHHHHHHHGGGS-SSSGGG--EEEETHHHHTT-BHHHIIIIIGGG-BHHHHTT-HHHHGGGS-GGG--BHHHHTHHHHHHHHHHHHHHHH-EEEEEEEGGGHHHHHHHHHHHHHHH----EEEEEPPP--TT-PPSSEETTEE-BSSTTTS-HHHHHHHHHT--HHHHHHHHHHH----HHHHHHHHHHHHTSSSPP-HHHHHHHHHHHHHHHHHHHHHHH-

Organism: Escherichia coli (strain K12) (NCBI:txid83333)